Protein AF-F9QDU7-F1 (afdb_monomer)

Solvent-accessible surface area (backbone atoms only — not comparable to full-atom values): 27050 Å² total; per-residue (Å²): 132,88,54,71,76,93,42,74,67,58,51,50,52,50,50,53,47,46,52,43,44,49,61,15,45,36,89,89,30,66,67,31,62,64,58,35,52,52,48,41,47,74,72,68,41,52,68,69,42,50,50,51,52,51,52,46,52,69,44,44,77,84,76,54,82,52,93,91,66,58,63,58,54,53,52,46,52,44,42,51,49,45,73,74,41,47,69,67,36,42,78,72,60,27,43,73,46,65,66,29,65,68,34,60,48,77,45,80,55,96,96,36,84,47,75,46,68,53,76,56,88,44,76,37,44,76,35,61,70,74,31,70,66,44,39,50,43,21,48,43,31,47,68,56,40,85,81,40,34,84,48,65,71,54,68,52,30,62,34,54,74,74,66,56,48,72,81,46,50,77,45,84,48,36,80,84,41,52,93,40,49,44,92,81,49,40,32,35,39,34,40,42,96,91,45,75,46,27,32,39,39,37,56,25,51,28,66,66,41,40,53,31,50,54,53,23,52,63,62,34,54,85,36,50,78,77,65,33,44,28,42,34,44,32,36,33,26,27,88,71,16,55,48,76,48,34,71,59,47,56,69,47,65,61,60,38,52,34,41,36,41,30,32,56,31,70,62,50,77,29,47,54,43,34,34,85,27,40,28,45,25,42,41,52,31,25,64,49,60,20,60,57,28,63,30,70,74,29,40,42,44,47,46,27,49,64,33,45,74,36,57,74,75,33,76,48,50,89,48,58,73,90,78,50,62,93,85,57,73,29,35,20,33,52,32,27,27,26,44,33,49,49,66,87,51,47,71,69,55,48,36,50,17,40,39,38,35,72,64,77,41,38,86,37,62,62,32,5,13,90,82,25,93,94,44,53,49,33,23,44,30,30,50,49,20,72,87,46,80,56,51,47,90,56,64,59,86,89,56,62,32,48,35,40,31,29,32,37,84,50,39,59,49,72,44,46,28,75,44,36,41,55,21,52,36,50,37,28,64,44,97,41,99,92,44,55,12,32,63,43,75,46,32,69,91,74,48,69,51,33,32,41,30,41,40,60,46,58,87,44,54,47,84,62,25,66,58,20,49,45,23,46,48,58,24,31,61,89,47,45,57,31,38,38,27,60,28,73,72,36,53,66,67,49,54,80,56,48,87,81,72,50,52,75,46,69,108

pLDDT: mean 89.18, std 11.24, range [32.31, 98.69]

Nearest PDB structures (foldseek):
  7adk-assembly1_A  TM=7.072E-01  e=6.287E-26  Mycoplasma mycoides subsp. capri
  8epx-assembly1_A  TM=5.120E-01  e=1.539E+00  Kinneretia aquatilis
  7o5w-assembly1_BBB  TM=2.240E-01  e=7.177E-01  Rhizorhabdus wittichii RW1
  3qz6-assembly1_A  TM=2.025E-01  e=5.465E-01  Desulfitobacterium hafniense DCB-2
  4mld-assembly2_C  TM=3.909E-01  e=7.075E+00  Streptococcus pneumoniae R6

Radius of gyration: 29.03 Å; Cα contacts (8 Å, |Δi|>4): 964; chains: 1; bounding box: 79×58×69 Å

InterPro domains:
  IPR030941 Putative immunoglobulin-blocking virulence protein [TIGR04526] (91-490)
  IPR030942 IgG-blocking virulence domain [PF26360] (133-320)
  IPR030942 IgG-blocking virulence domain [TIGR04524] (122-384)
  IPR058860 Mycoplasma immunoglobulin binding protein, M2 domain [PF26364] (336-504)

Organism: NCBI:txid1034808

Foldseek 3Di:
DDQDFDDPVNLVLQLVLLVLCLQQQDQQAGPNLPSQLVSCVVVVADPVLSVLVNCCRVCVPVADDPDPDDVSVVVSVLSVVCNVCVVVQSVLQKHFPPCLSNQKDWDDDPNGIDIDRPDGSDIDHSDNCSDPVLVVQQCCQAPQDPLHDRGSAFDDLVCVVVVHGPQKDKDWPQVVCVVLADDPWTWIWIDHPRDIAIEIEAEQQAPVSVVRVVSSLVSCVVCLVPPHQEYEYEAAPHDRGHVAPLVVLLSHDLEHAEYEYEYPDLRPVSLLSQLRHAYSEYEAKYQPALCVLQDLSNEDALSSCNNYNAYDFRAPNPDPSVRDDPPDGRMGGRAYQEHADACPDDQVSQQVSLCSLPPVPVQHQNAAHNPGDPHGRQEYACQRNQVDQACASHDNVPAAHQEYEYEDAALEREDEQLCLQRRPLLSQQDDDPVGTHAYHYDYVPPHQRAEYEYEDDPVSHDPRNLSSLLSVCRRCVVRYQAYEYQYPVVVVVSVVSNPNPHHYYYD

Sequence (507 aa):
MNAEKITEDSLKGTKEFIDTLFTAIGKDGFNDEKAFRDALKKQGIGEFNTNLWVDYIKNYRAKWQEPGRDFLLHFRLWLENVKREINSYAAKGMAPDLSFLNRISMNYSGGKQVWYVEGGGSWTYPNPLDSPVIKKIVDQNSTKRVMNYDTWYSRDPESIQKGNFPGWEKRDVSSSYSTSLSGSSKVYSYTKNGKTLNILDVDVKDAQSYANFKSDIQKLQGKLSGGINGIVIRNIGGFGAPSDLKDVFKSLPNTVQKLTLFFEGKDTSSLIALKDKHIKEIELYTNQNGLLGLDKDWAINPNALKGVDFVPYDYNNDIDPRKVSPDALKTTSITFQVLKFDNVDNITTINQGLKIAFQDKYDLRVFQGYWGEGSWITHLDFSNVRNIRTLKDMNLYGKVFYDLTLWNENNVFEIKSSDLARSQFSALIVKHPSDYGKFHFITPDNRNVDTLYISGNASSLEQGWGTQLAAAISAGRNIFKKIVVDDPNMVSLVSSFNTYGWNISVK

Structure (mmCIF, N/CA/C/O backbone):
data_AF-F9QDU7-F1
#
_entry.id   AF-F9QDU7-F1
#
loop_
_atom_site.group_PDB
_atom_site.id
_atom_site.type_symbol
_atom_site.label_atom_id
_atom_site.label_alt_id
_atom_site.label_comp_id
_atom_site.label_asym_id
_atom_site.label_entity_id
_atom_site.label_seq_id
_atom_site.pdbx_PDB_ins_code
_atom_site.Cartn_x
_atom_site.Cartn_y
_atom_site.Cartn_z
_atom_site.occupancy
_atom_site.B_iso_or_equiv
_atom_site.auth_seq_id
_atom_site.auth_comp_id
_atom_site.auth_asym_id
_atom_site.auth_atom_id
_atom_site.pdbx_PDB_model_num
ATOM 1 N N . MET A 1 1 ? 25.151 -16.456 -12.467 1.00 35.09 1 MET A N 1
ATOM 2 C CA . MET A 1 1 ? 25.974 -16.941 -11.339 1.00 35.09 1 MET A CA 1
ATOM 3 C C . MET A 1 1 ? 25.450 -18.313 -10.965 1.00 35.09 1 MET A C 1
ATOM 5 O O . MET A 1 1 ? 24.295 -18.398 -10.574 1.00 35.09 1 MET A O 1
ATOM 9 N N . ASN A 1 2 ? 26.241 -19.369 -11.145 1.00 32.31 2 ASN A N 1
ATOM 10 C CA . ASN A 1 2 ? 25.890 -20.693 -10.631 1.00 32.31 2 ASN A CA 1
ATOM 11 C C . ASN A 1 2 ? 26.328 -20.736 -9.168 1.00 32.31 2 ASN A C 1
ATOM 13 O O . ASN A 1 2 ? 27.506 -20.941 -8.897 1.00 32.31 2 ASN A O 1
ATOM 17 N N . ALA A 1 3 ? 25.414 -20.457 -8.240 1.00 49.06 3 ALA A N 1
ATOM 18 C CA . ALA A 1 3 ? 25.655 -20.772 -6.838 1.00 49.06 3 ALA A CA 1
ATOM 19 C C . ALA A 1 3 ? 25.544 -22.295 -6.665 1.00 49.06 3 ALA A C 1
ATOM 21 O O . ALA A 1 3 ? 24.614 -22.919 -7.183 1.00 49.06 3 ALA A O 1
ATOM 22 N N . GLU A 1 4 ? 26.536 -22.894 -6.008 1.00 59.16 4 GLU A N 1
ATOM 23 C CA . GLU A 1 4 ? 26.604 -24.337 -5.788 1.00 59.16 4 GLU A CA 1
ATOM 24 C C . GLU A 1 4 ? 25.460 -24.797 -4.875 1.00 59.16 4 GLU A C 1
ATOM 26 O O . GLU A 1 4 ? 25.131 -24.153 -3.876 1.00 59.16 4 GLU A O 1
ATOM 31 N N . LYS A 1 5 ? 24.831 -25.922 -5.230 1.00 70.56 5 LYS A N 1
ATOM 32 C CA . LYS A 1 5 ? 23.841 -26.583 -4.371 1.00 70.56 5 LYS A CA 1
ATOM 33 C C . LYS A 1 5 ? 24.507 -27.025 -3.067 1.00 70.56 5 LYS A C 1
ATOM 35 O O . LYS A 1 5 ? 25.677 -27.395 -3.071 1.00 70.56 5 LYS A O 1
ATOM 40 N N . ILE A 1 6 ? 23.743 -27.065 -1.975 1.00 81.88 6 ILE A N 1
ATOM 41 C CA . ILE A 1 6 ? 24.213 -27.626 -0.700 1.00 81.88 6 ILE A CA 1
ATOM 42 C C . ILE A 1 6 ? 24.570 -29.104 -0.915 1.00 81.88 6 ILE A C 1
ATOM 44 O O . ILE A 1 6 ? 23.699 -29.923 -1.206 1.00 81.88 6 ILE A O 1
ATOM 48 N N . THR A 1 7 ? 25.853 -29.432 -0.782 1.00 86.31 7 THR A N 1
ATOM 49 C CA . THR A 1 7 ? 26.389 -30.801 -0.819 1.00 86.31 7 THR A CA 1
ATOM 50 C C . THR A 1 7 ? 26.578 -31.352 0.595 1.00 86.31 7 THR A C 1
ATOM 52 O O . THR A 1 7 ? 26.681 -30.580 1.554 1.00 86.31 7 THR A O 1
ATOM 55 N N . GLU A 1 8 ? 26.683 -32.677 0.739 1.00 87.31 8 GLU A N 1
ATOM 56 C CA . GLU A 1 8 ? 27.009 -33.310 2.028 1.00 87.31 8 GLU A CA 1
ATOM 57 C C . GLU A 1 8 ? 28.322 -32.770 2.618 1.00 87.31 8 GLU A C 1
ATOM 59 O O . GLU A 1 8 ? 28.379 -32.463 3.811 1.00 87.31 8 GLU A O 1
ATOM 64 N N . ASP A 1 9 ? 29.334 -32.549 1.775 1.00 88.81 9 ASP A N 1
ATOM 65 C CA . ASP A 1 9 ? 30.624 -31.985 2.183 1.00 88.81 9 ASP A CA 1
ATOM 66 C C . ASP A 1 9 ? 30.503 -30.534 2.666 1.00 88.81 9 ASP A C 1
ATOM 68 O O . ASP A 1 9 ? 31.046 -30.181 3.716 1.00 88.81 9 ASP A O 1
ATOM 72 N N . SER A 1 10 ? 29.736 -29.693 1.960 1.00 87.44 10 SER A N 1
ATOM 73 C CA . SER A 1 10 ? 29.500 -28.301 2.376 1.00 87.44 10 SER A CA 1
ATOM 74 C C . SER A 1 10 ? 28.748 -28.220 3.712 1.00 87.44 10 SER A C 1
ATOM 76 O O . SER A 1 10 ? 29.058 -27.390 4.575 1.00 87.44 10 SER A O 1
ATOM 78 N N . LEU A 1 11 ? 27.798 -29.135 3.930 1.00 89.88 11 LEU A N 1
ATOM 79 C CA . LEU A 1 11 ? 27.031 -29.241 5.164 1.00 89.88 11 LEU A CA 1
ATOM 80 C C . LEU A 1 11 ? 27.915 -29.715 6.322 1.00 89.88 11 LEU A C 1
ATOM 82 O O . LEU A 1 11 ? 27.828 -29.170 7.425 1.00 89.88 11 LEU A O 1
ATOM 86 N N . LYS A 1 12 ? 28.782 -30.703 6.077 1.00 91.94 12 LYS A N 1
ATOM 87 C CA . LYS A 1 12 ? 29.769 -31.181 7.050 1.00 91.94 12 LYS A CA 1
ATOM 88 C C . LYS A 1 12 ? 30.725 -30.061 7.459 1.00 91.94 12 LYS A C 1
ATOM 90 O O . LYS A 1 12 ? 30.861 -29.801 8.651 1.00 91.94 12 LYS A O 1
ATOM 95 N N . GLY A 1 13 ? 31.301 -29.344 6.492 1.00 91.81 13 GLY A N 1
ATOM 96 C CA . GLY A 1 13 ? 32.187 -28.209 6.764 1.00 91.81 13 GLY A CA 1
ATOM 97 C C . GLY A 1 13 ? 31.504 -27.102 7.573 1.00 91.81 13 GLY A C 1
ATOM 98 O O . GLY A 1 13 ? 32.094 -26.565 8.509 1.00 91.81 13 GLY A O 1
ATOM 99 N N . THR A 1 14 ? 30.229 -26.817 7.285 1.00 91.69 14 THR A N 1
ATOM 100 C CA . THR A 1 14 ? 29.441 -25.839 8.054 1.00 91.69 14 THR A CA 1
ATOM 101 C C . THR A 1 14 ? 29.222 -26.297 9.499 1.00 91.69 14 THR A C 1
ATOM 103 O O . THR A 1 14 ? 29.378 -25.500 10.420 1.00 91.69 14 THR A O 1
ATOM 106 N N . LYS A 1 15 ? 28.909 -27.579 9.733 1.00 93.69 15 LYS A N 1
ATOM 107 C CA . LYS A 1 15 ? 28.769 -28.131 11.095 1.00 93.69 15 LYS A CA 1
ATOM 108 C C . LYS A 1 15 ? 30.070 -28.018 11.884 1.00 93.69 15 LYS A C 1
ATOM 110 O O . LYS A 1 15 ? 30.050 -27.502 12.995 1.00 93.69 15 LYS A O 1
ATOM 115 N N . GLU A 1 16 ? 31.189 -28.421 11.284 1.00 95.00 16 GLU A N 1
ATOM 116 C CA . GLU A 1 16 ? 32.518 -28.316 11.899 1.00 95.00 16 GLU A CA 1
ATOM 117 C C . GLU A 1 16 ? 32.862 -26.867 12.266 1.00 95.00 16 GLU A C 1
ATOM 119 O O . GLU A 1 16 ? 33.370 -26.598 13.356 1.00 95.00 16 GLU A O 1
ATOM 124 N N . PHE A 1 17 ? 32.548 -25.917 11.381 1.00 94.94 17 PHE A N 1
ATOM 125 C CA . PHE A 1 17 ? 32.741 -24.494 11.640 1.00 94.94 17 PHE A CA 1
ATOM 126 C C . PHE A 1 17 ? 31.911 -24.016 12.840 1.00 94.94 17 PHE A C 1
ATOM 128 O O . PHE A 1 17 ? 32.459 -23.430 13.774 1.00 94.94 17 PHE A O 1
ATOM 135 N N . ILE A 1 18 ? 30.610 -24.316 12.856 1.00 94.75 18 ILE A N 1
ATOM 136 C CA . ILE A 1 18 ? 29.695 -23.926 13.939 1.00 94.75 18 ILE A CA 1
ATOM 137 C C . ILE A 1 18 ? 30.104 -24.560 15.277 1.00 94.75 18 ILE A C 1
ATOM 139 O O . ILE A 1 18 ? 30.093 -23.878 16.303 1.00 94.75 18 ILE A O 1
ATOM 143 N N . ASP A 1 19 ? 30.518 -25.829 15.280 1.00 94.81 19 ASP A N 1
ATOM 144 C CA . ASP A 1 19 ? 31.019 -26.522 16.472 1.00 94.81 19 ASP A CA 1
ATOM 145 C C . ASP A 1 19 ? 32.316 -25.903 17.003 1.00 94.81 19 ASP A C 1
ATOM 147 O O . ASP A 1 19 ? 32.485 -25.753 18.220 1.00 94.81 19 ASP A O 1
ATOM 151 N N . THR A 1 20 ? 33.203 -25.487 16.095 1.00 96.25 20 THR A N 1
ATOM 152 C CA . THR A 1 20 ? 34.442 -24.793 16.456 1.00 96.25 20 THR A CA 1
ATOM 153 C C . THR A 1 20 ? 34.129 -23.446 17.102 1.00 96.25 20 THR A C 1
ATOM 155 O O . THR A 1 20 ? 34.626 -23.172 18.193 1.00 96.25 20 THR A O 1
ATOM 158 N N . LEU A 1 21 ? 33.247 -22.634 16.500 1.00 94.62 21 LEU A N 1
ATOM 159 C CA . LEU A 1 21 ? 32.828 -21.353 17.082 1.00 94.62 21 LEU A CA 1
ATOM 160 C C . LEU A 1 21 ? 32.167 -21.532 18.454 1.00 94.62 21 LEU A C 1
ATOM 162 O O . LEU A 1 21 ? 32.488 -20.804 19.393 1.00 94.62 21 LEU A O 1
ATOM 166 N N . PHE A 1 22 ? 31.270 -22.512 18.585 1.00 93.56 22 PHE A N 1
ATOM 167 C CA . PHE A 1 22 ? 30.553 -22.777 19.832 1.00 93.56 22 PHE A CA 1
ATOM 168 C C . PHE A 1 22 ? 31.492 -23.189 20.971 1.00 93.56 22 PHE A C 1
ATOM 170 O O . PHE A 1 22 ? 31.309 -22.767 22.112 1.00 93.56 22 PHE A O 1
ATOM 177 N N . THR A 1 23 ? 32.506 -24.000 20.664 1.00 93.88 23 THR A N 1
ATOM 178 C CA . THR A 1 23 ? 33.514 -24.429 21.642 1.00 93.88 23 THR A CA 1
ATOM 179 C C . THR A 1 23 ? 34.453 -23.284 22.013 1.00 93.88 23 THR A C 1
ATOM 181 O O . THR A 1 23 ? 34.750 -23.089 23.193 1.00 93.88 23 THR A O 1
ATOM 184 N N . ALA A 1 24 ? 34.887 -22.510 21.016 1.00 94.44 24 ALA A N 1
ATOM 185 C CA . ALA A 1 24 ? 35.849 -21.428 21.169 1.00 94.44 24 ALA A CA 1
ATOM 186 C C . ALA A 1 24 ? 35.300 -20.230 21.962 1.00 94.44 24 ALA A C 1
ATOM 188 O O . ALA A 1 24 ? 36.063 -19.546 22.646 1.00 94.44 24 ALA A O 1
ATOM 189 N N . ILE A 1 25 ? 33.989 -19.982 21.912 1.00 90.12 25 ILE A N 1
ATOM 190 C CA . ILE A 1 25 ? 33.326 -18.894 22.642 1.00 90.12 25 ILE A CA 1
ATOM 191 C C . ILE A 1 25 ? 32.724 -19.446 23.930 1.00 90.12 25 ILE A C 1
ATOM 193 O O . ILE A 1 25 ? 31.790 -20.234 23.888 1.00 90.12 25 ILE A O 1
ATOM 197 N N . GLY A 1 26 ? 33.220 -19.007 25.083 1.00 83.25 26 GLY A N 1
ATOM 198 C CA . GLY A 1 26 ? 32.692 -19.291 26.418 1.00 83.25 26 GLY A CA 1
ATOM 199 C C . GLY A 1 26 ? 31.478 -18.437 26.801 1.00 83.25 26 GLY A C 1
ATOM 200 O O . GLY A 1 26 ? 31.058 -17.546 26.068 1.00 83.25 26 GLY A O 1
ATOM 201 N N . LYS A 1 27 ? 30.911 -18.695 27.987 1.00 76.69 27 LYS A N 1
ATOM 202 C CA . LYS A 1 27 ? 29.809 -17.889 28.554 1.00 76.69 27 LYS A CA 1
ATOM 203 C C . LYS A 1 27 ? 30.232 -16.440 28.827 1.00 76.69 27 LYS A C 1
ATOM 205 O O . LYS A 1 27 ? 29.414 -15.529 28.742 1.00 76.69 27 LYS A O 1
ATOM 210 N N . ASP A 1 28 ? 31.510 -16.243 29.146 1.00 75.88 28 ASP A N 1
ATOM 211 C CA . ASP A 1 28 ? 32.041 -14.983 29.668 1.00 75.88 28 ASP A CA 1
ATOM 212 C C . ASP A 1 28 ? 33.174 -14.398 28.795 1.00 75.88 28 ASP A C 1
ATOM 214 O O . ASP A 1 28 ? 33.859 -13.473 29.220 1.00 75.88 28 ASP A O 1
ATOM 218 N N . GLY A 1 29 ? 33.384 -14.917 27.578 1.00 81.62 29 GLY A N 1
ATOM 219 C CA . GLY A 1 29 ? 34.464 -14.496 26.677 1.00 81.62 29 GLY A CA 1
ATOM 220 C C . GLY A 1 29 ? 34.935 -15.636 25.779 1.00 81.62 29 GLY A C 1
ATOM 221 O O . GLY A 1 29 ? 34.136 -16.478 25.385 1.00 81.62 29 GLY A O 1
ATOM 222 N N . PHE A 1 30 ? 36.226 -15.693 25.456 1.00 88.00 30 PHE A N 1
ATOM 223 C CA . PHE A 1 30 ? 36.807 -16.829 24.732 1.00 88.00 30 PHE A CA 1
ATOM 224 C C . PHE A 1 30 ? 37.185 -17.969 25.681 1.00 88.00 30 PHE A C 1
ATOM 226 O O . PHE A 1 30 ? 37.822 -17.737 26.703 1.00 88.00 30 PHE A O 1
ATOM 233 N N . ASN A 1 31 ? 36.855 -19.199 25.290 1.00 90.69 31 ASN A N 1
ATOM 234 C CA . ASN A 1 31 ? 37.520 -20.404 25.785 1.00 90.69 31 ASN A CA 1
ATOM 235 C C . ASN A 1 31 ? 38.819 -20.660 25.001 1.00 90.69 31 ASN A C 1
ATOM 237 O O . ASN A 1 31 ? 39.811 -21.087 25.580 1.00 90.69 31 ASN A O 1
ATOM 241 N N . ASP A 1 32 ? 38.805 -20.388 23.689 1.00 95.38 32 ASP A N 1
ATOM 242 C CA . ASP A 1 32 ? 39.954 -20.539 22.791 1.00 95.38 32 ASP A CA 1
ATOM 243 C C . ASP A 1 32 ? 39.898 -19.494 21.66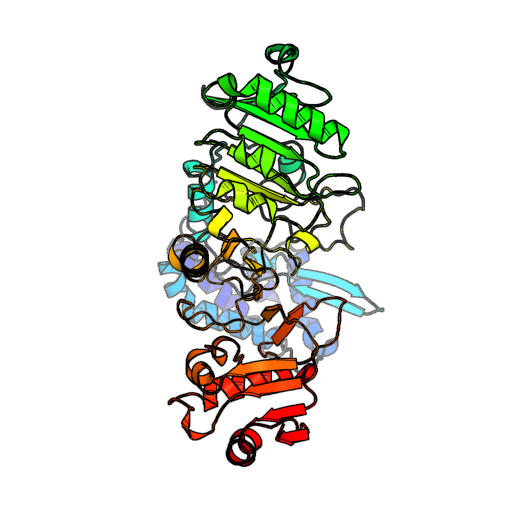1 1.00 95.38 32 ASP A C 1
ATOM 245 O O . ASP A 1 32 ? 39.247 -19.670 20.630 1.00 95.38 32 ASP A O 1
ATOM 249 N N . GLU A 1 33 ? 40.585 -18.366 21.855 1.00 95.50 33 GLU A N 1
ATOM 250 C CA . GLU A 1 33 ? 40.654 -17.298 20.849 1.00 95.50 33 GLU A CA 1
ATOM 251 C C . GLU A 1 33 ? 41.356 -17.755 19.562 1.00 95.50 33 GLU A C 1
ATOM 253 O O . GLU A 1 33 ? 40.996 -17.308 18.470 1.00 95.50 33 GLU A O 1
ATOM 258 N N . LYS A 1 34 ? 42.355 -18.641 19.666 1.00 96.38 34 LYS A N 1
ATOM 259 C CA . LYS A 1 34 ? 43.114 -19.102 18.502 1.00 96.38 34 LYS A CA 1
ATOM 260 C C . LYS A 1 34 ? 42.216 -19.945 17.600 1.00 96.38 34 LYS A C 1
ATOM 262 O O . LYS A 1 34 ? 42.146 -19.665 16.406 1.00 96.38 34 LYS A O 1
ATOM 267 N N . ALA A 1 35 ? 41.480 -20.899 18.169 1.00 96.25 35 ALA A N 1
ATOM 268 C CA . ALA A 1 35 ? 40.516 -21.707 17.425 1.00 96.25 35 ALA A CA 1
ATOM 269 C C . ALA A 1 35 ? 39.435 -20.843 16.759 1.00 96.25 35 ALA A C 1
ATOM 271 O O . ALA A 1 35 ? 39.093 -21.077 15.600 1.00 96.25 35 ALA A O 1
ATOM 272 N N . PHE A 1 36 ? 38.943 -19.804 17.445 1.00 95.62 36 PHE A N 1
ATOM 273 C CA . PHE A 1 36 ? 37.998 -18.853 16.856 1.00 95.62 36 PHE A CA 1
ATOM 274 C C . PHE A 1 36 ? 38.586 -18.130 15.635 1.00 95.62 36 PHE A C 1
ATOM 276 O O . PHE A 1 36 ? 37.971 -18.106 14.568 1.00 95.62 36 PHE A O 1
ATOM 283 N N . ARG A 1 37 ? 39.795 -17.568 15.767 1.00 96.81 37 ARG A N 1
ATOM 284 C CA . ARG A 1 37 ? 40.487 -16.869 14.671 1.00 96.81 37 ARG A CA 1
ATOM 285 C C . ARG A 1 37 ? 40.746 -17.791 13.484 1.00 96.81 37 ARG A C 1
ATOM 287 O O . ARG A 1 37 ? 40.496 -17.396 12.346 1.00 96.81 37 ARG A O 1
ATOM 294 N N . ASP A 1 38 ? 41.230 -19.001 13.746 1.00 96.19 38 ASP A N 1
ATOM 295 C CA . ASP A 1 38 ? 41.532 -19.997 12.717 1.00 96.19 38 ASP A CA 1
ATOM 296 C C . ASP A 1 38 ? 40.250 -20.413 11.973 1.00 96.19 38 ASP A C 1
ATOM 298 O O . ASP A 1 38 ? 40.247 -20.486 10.742 1.00 96.19 38 ASP A O 1
ATOM 302 N N . ALA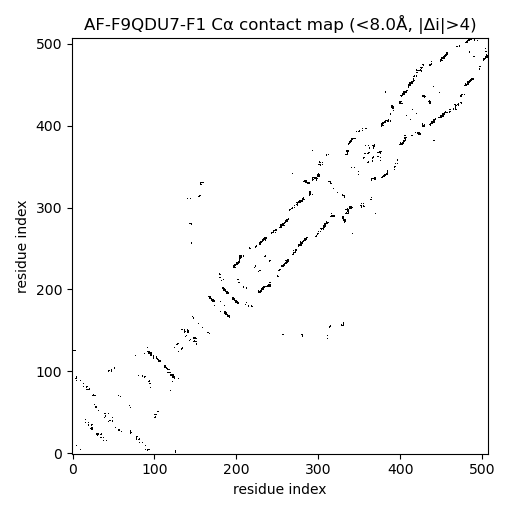 A 1 39 ? 39.133 -20.588 12.691 1.00 95.31 39 ALA A N 1
ATOM 303 C CA . ALA A 1 39 ? 37.831 -20.883 12.097 1.00 95.31 39 ALA A CA 1
ATOM 304 C C . ALA A 1 39 ? 37.342 -19.753 11.180 1.00 95.31 39 ALA A C 1
ATOM 306 O O . ALA A 1 39 ? 36.956 -20.016 10.041 1.00 95.31 39 ALA A O 1
ATOM 307 N N . LEU A 1 40 ? 37.389 -18.495 11.639 1.00 94.62 40 LEU A N 1
ATOM 308 C CA . LEU A 1 40 ? 36.980 -17.343 10.827 1.00 94.62 40 LEU A CA 1
ATOM 309 C C . LEU A 1 40 ? 37.834 -17.207 9.558 1.00 94.62 40 LEU A C 1
ATOM 311 O O . LEU A 1 40 ? 37.291 -17.025 8.468 1.00 94.62 40 LEU A O 1
ATOM 315 N N . LYS A 1 41 ? 39.157 -17.366 9.674 1.00 93.06 41 LYS A N 1
ATOM 316 C CA . LYS A 1 41 ? 40.069 -17.337 8.520 1.00 93.06 41 LYS A CA 1
ATOM 317 C C . LYS A 1 41 ? 39.770 -18.461 7.528 1.00 93.06 41 LYS A C 1
ATOM 319 O O . LYS A 1 41 ? 39.712 -18.200 6.329 1.00 93.06 41 LYS A O 1
ATOM 324 N N . LYS A 1 42 ? 39.523 -19.688 8.008 1.00 92.62 42 LYS A N 1
ATOM 325 C CA . LYS A 1 42 ? 39.124 -20.829 7.162 1.00 92.62 42 LYS A CA 1
ATOM 326 C C . LYS A 1 42 ? 37.820 -20.548 6.404 1.00 92.62 42 LYS A C 1
ATOM 328 O O . LYS A 1 42 ? 37.681 -20.984 5.267 1.00 92.62 42 LYS A O 1
ATOM 333 N N . GLN A 1 43 ? 36.908 -19.781 7.003 1.00 89.88 43 GLN A N 1
ATOM 334 C CA . GLN A 1 43 ? 35.647 -19.353 6.389 1.00 89.88 43 GLN A CA 1
ATOM 335 C C . GLN A 1 43 ? 35.798 -18.146 5.437 1.00 89.88 43 GLN A C 1
ATOM 337 O O . GLN A 1 43 ? 34.808 -17.653 4.898 1.00 89.88 43 GLN A O 1
ATOM 342 N N . GLY A 1 44 ? 37.022 -17.656 5.210 1.00 91.62 44 GLY A N 1
ATOM 343 C CA . GLY A 1 44 ? 37.295 -16.532 4.310 1.00 91.62 44 GLY A CA 1
ATOM 344 C C . GLY A 1 44 ? 36.963 -15.160 4.902 1.00 91.62 44 GLY A C 1
ATOM 345 O O . GLY A 1 44 ? 36.824 -14.189 4.160 1.00 91.62 44 GLY A O 1
ATOM 346 N N . ILE A 1 45 ? 36.822 -15.054 6.226 1.00 92.00 45 ILE A N 1
ATOM 347 C CA . ILE A 1 45 ? 36.622 -13.768 6.900 1.00 92.00 45 ILE A CA 1
ATOM 348 C C . ILE A 1 45 ? 37.950 -13.008 6.928 1.00 92.00 45 ILE A C 1
ATOM 350 O O . ILE A 1 45 ? 38.978 -13.533 7.360 1.00 92.00 45 ILE A O 1
ATOM 354 N N . GLY A 1 46 ? 37.926 -11.754 6.471 1.00 90.81 46 GLY A N 1
ATOM 355 C CA . GLY A 1 46 ? 39.115 -10.904 6.414 1.00 90.81 46 GLY A CA 1
ATOM 356 C C . GLY A 1 46 ? 39.740 -10.663 7.793 1.00 90.81 46 GLY A C 1
ATOM 357 O O . GLY A 1 46 ? 39.059 -10.681 8.821 1.00 90.81 46 GLY A O 1
ATOM 358 N N . GLU A 1 47 ? 41.047 -10.397 7.825 1.00 93.25 47 GLU A N 1
ATOM 359 C CA . GLU A 1 47 ? 41.791 -10.181 9.075 1.00 93.25 47 GLU A CA 1
ATOM 360 C C . GLU A 1 47 ? 41.244 -9.003 9.891 1.00 93.25 47 GLU A C 1
ATOM 362 O O . GLU A 1 47 ? 41.095 -9.114 11.107 1.00 93.25 47 GLU A O 1
ATOM 367 N N . PHE A 1 48 ? 40.860 -7.913 9.219 1.00 92.19 48 PHE A N 1
ATOM 368 C CA . PHE A 1 48 ? 40.215 -6.765 9.853 1.00 92.19 48 PHE A CA 1
ATOM 369 C C . PHE A 1 48 ? 38.950 -7.177 10.622 1.00 92.19 48 PHE A C 1
ATOM 371 O O . PHE A 1 48 ? 38.877 -6.976 11.832 1.00 92.19 48 PHE A O 1
ATOM 378 N N . ASN A 1 49 ? 38.002 -7.843 9.954 1.00 91.31 49 ASN A N 1
ATOM 379 C CA . ASN A 1 49 ? 36.758 -8.314 10.573 1.00 91.31 49 ASN A CA 1
ATOM 380 C C . ASN A 1 49 ? 37.018 -9.353 11.672 1.00 91.31 49 ASN A C 1
ATOM 382 O O . ASN A 1 49 ? 36.363 -9.338 12.710 1.00 91.31 49 ASN A O 1
ATOM 386 N N . THR A 1 50 ? 38.007 -10.228 11.484 1.00 93.75 50 THR A N 1
ATOM 387 C CA . THR A 1 50 ? 38.422 -11.202 12.504 1.00 93.75 50 THR A CA 1
ATOM 388 C C . THR A 1 50 ? 38.899 -10.501 13.780 1.00 93.75 50 THR A C 1
ATOM 390 O O . THR A 1 50 ? 38.496 -10.882 14.878 1.00 93.75 50 THR A O 1
ATOM 393 N N . ASN A 1 51 ? 39.724 -9.457 13.652 1.00 92.88 51 ASN A N 1
ATOM 394 C CA . ASN A 1 51 ? 40.194 -8.664 14.791 1.00 92.88 51 ASN A CA 1
ATOM 395 C C . ASN A 1 51 ? 39.044 -7.911 15.466 1.00 92.88 51 ASN A C 1
ATOM 397 O O . ASN A 1 51 ? 38.939 -7.948 16.689 1.00 92.88 51 ASN A O 1
ATOM 401 N N . LEU A 1 52 ? 38.140 -7.326 14.676 1.00 90.50 52 LEU A N 1
ATOM 402 C CA . LEU A 1 52 ? 36.926 -6.682 15.173 1.00 90.50 52 LEU A CA 1
ATOM 403 C C . LEU A 1 52 ? 36.070 -7.633 16.025 1.00 90.50 52 LEU A C 1
ATOM 405 O O . LEU A 1 52 ? 35.663 -7.274 17.127 1.00 90.50 52 LEU A O 1
ATOM 409 N N . TRP A 1 53 ? 35.842 -8.867 15.568 1.00 90.62 53 TRP A N 1
ATOM 410 C CA . TRP A 1 53 ? 35.107 -9.870 16.345 1.00 90.62 53 TRP A CA 1
ATOM 411 C C . TRP A 1 53 ? 35.801 -10.246 17.648 1.00 90.62 53 TRP A C 1
ATOM 413 O O . TRP A 1 53 ? 35.146 -10.388 18.681 1.00 90.62 53 TRP A O 1
ATOM 423 N N . VAL A 1 54 ? 37.124 -10.405 17.614 1.00 91.94 54 VAL A N 1
ATOM 424 C CA . VAL A 1 54 ? 37.898 -10.720 18.815 1.00 91.94 54 VAL A CA 1
ATOM 425 C C . VAL A 1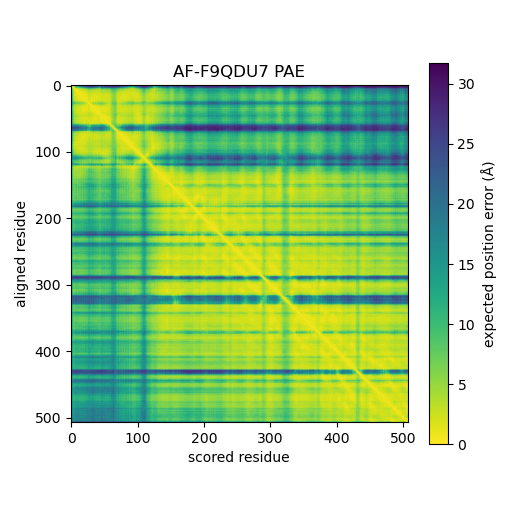 54 ? 37.823 -9.591 19.831 1.00 91.94 54 VAL A C 1
ATOM 427 O O . VAL A 1 54 ? 37.554 -9.843 21.008 1.00 91.94 54 VAL A O 1
ATOM 430 N N . ASP A 1 55 ? 38.019 -8.354 19.386 1.00 88.19 55 ASP A N 1
ATOM 431 C CA . ASP A 1 55 ? 37.933 -7.184 20.249 1.00 88.19 55 ASP A CA 1
ATOM 432 C C . ASP A 1 55 ? 36.525 -7.033 20.821 1.00 88.19 55 ASP A C 1
ATOM 434 O O . ASP A 1 55 ? 36.378 -6.796 22.023 1.00 88.19 55 ASP A O 1
ATOM 438 N N . TYR A 1 56 ? 35.493 -7.245 20.004 1.00 85.94 56 TYR A N 1
ATOM 439 C CA . TYR A 1 56 ? 34.104 -7.217 20.445 1.00 85.94 56 TYR A CA 1
ATOM 440 C C . TYR A 1 56 ? 33.832 -8.250 21.546 1.00 85.94 56 TYR A C 1
ATOM 442 O O . TYR A 1 56 ? 33.353 -7.880 22.618 1.00 85.94 56 TYR A O 1
ATOM 450 N N . ILE A 1 57 ? 34.208 -9.518 21.339 1.00 87.25 57 ILE A N 1
ATOM 451 C CA . ILE A 1 57 ? 33.988 -10.605 22.308 1.00 87.25 57 ILE A CA 1
ATOM 452 C C . ILE A 1 57 ? 34.762 -10.358 23.612 1.00 87.25 57 ILE A C 1
ATOM 454 O O . ILE A 1 57 ? 34.200 -10.533 24.694 1.00 87.25 57 ILE A O 1
ATOM 458 N N . LYS A 1 58 ? 36.018 -9.893 23.538 1.00 85.88 58 LYS A N 1
ATOM 459 C CA . LYS A 1 58 ? 36.833 -9.568 24.725 1.00 85.88 58 LYS A CA 1
ATOM 460 C C . LYS A 1 58 ? 36.268 -8.409 25.539 1.00 85.88 58 LYS A C 1
ATOM 462 O O . LYS A 1 58 ? 36.320 -8.428 26.766 1.00 85.88 58 LYS A O 1
ATOM 467 N N . ASN A 1 59 ? 35.763 -7.377 24.867 1.00 75.94 59 ASN A N 1
ATOM 468 C CA . ASN A 1 59 ? 35.358 -6.129 25.513 1.00 75.94 59 ASN A CA 1
ATOM 469 C C . ASN A 1 59 ? 33.861 -6.063 25.850 1.00 75.94 59 ASN A C 1
ATOM 471 O O . ASN A 1 59 ? 33.435 -5.090 26.476 1.00 75.94 59 ASN A O 1
ATOM 475 N N . TYR A 1 60 ? 33.068 -7.068 25.463 1.00 71.38 60 TYR A N 1
ATOM 476 C CA . TYR A 1 60 ? 31.609 -7.025 25.559 1.00 71.38 60 TYR A CA 1
ATOM 477 C C . TYR A 1 60 ? 31.107 -6.712 26.980 1.00 71.38 60 TYR A C 1
ATOM 479 O O . TYR A 1 60 ? 30.349 -5.763 27.181 1.00 71.38 60 TYR A O 1
ATOM 487 N N . ARG A 1 61 ? 31.592 -7.445 27.993 1.00 63.84 61 ARG A N 1
ATOM 488 C CA . ARG A 1 61 ? 31.137 -7.284 29.388 1.00 63.84 61 ARG A CA 1
ATOM 489 C C . ARG A 1 61 ? 31.771 -6.115 30.137 1.00 63.84 61 ARG A C 1
ATOM 491 O O . ARG A 1 61 ? 31.125 -5.541 31.005 1.00 63.84 61 ARG A O 1
ATOM 498 N N . ALA A 1 62 ? 33.013 -5.757 29.815 1.00 57.19 62 ALA A N 1
ATOM 499 C CA . ALA A 1 62 ? 33.759 -4.737 30.555 1.00 57.19 62 ALA A CA 1
ATOM 500 C C . ALA A 1 62 ? 33.309 -3.297 30.245 1.00 57.19 62 ALA A C 1
ATOM 502 O O . ALA A 1 62 ? 33.605 -2.390 31.017 1.00 57.19 62 ALA A O 1
ATOM 503 N N . LYS A 1 63 ? 32.618 -3.068 29.118 1.00 54.69 63 LYS A N 1
ATOM 504 C CA . LYS A 1 63 ? 32.296 -1.712 28.644 1.00 54.69 63 LYS A CA 1
ATOM 505 C C . LYS A 1 63 ? 30.802 -1.438 28.400 1.00 54.69 63 LYS A C 1
ATOM 507 O O . LYS A 1 63 ? 30.441 -0.266 28.341 1.00 54.69 63 LYS A O 1
ATOM 512 N N . TRP A 1 64 ? 29.936 -2.457 28.281 1.00 57.59 64 TRP A N 1
ATOM 513 C CA . TRP A 1 64 ? 28.605 -2.288 27.656 1.00 57.59 64 TRP A CA 1
ATOM 514 C C . TRP A 1 64 ? 27.445 -3.032 28.339 1.00 57.59 64 TRP A C 1
ATOM 516 O O . TRP A 1 64 ? 26.594 -3.602 27.659 1.00 57.59 64 TRP A O 1
ATOM 526 N N . GLN A 1 65 ? 27.364 -3.004 29.675 1.00 52.66 65 GLN A N 1
ATOM 527 C CA . GLN A 1 65 ? 26.134 -3.403 30.373 1.00 52.66 65 GLN A CA 1
ATOM 528 C C . GLN A 1 65 ? 24.993 -2.423 30.051 1.00 52.66 65 GLN A C 1
ATOM 530 O O . GLN A 1 65 ? 24.817 -1.416 30.732 1.00 52.66 65 GLN A O 1
ATOM 535 N N . GLU A 1 66 ? 24.174 -2.740 29.051 1.00 51.69 66 GLU A N 1
ATOM 536 C CA . GLU A 1 66 ? 22.744 -2.472 29.188 1.00 51.69 66 GLU A CA 1
ATOM 537 C C . GLU A 1 66 ? 22.115 -3.696 29.871 1.00 51.69 66 GLU A C 1
ATOM 539 O O . GLU A 1 66 ? 22.280 -4.816 29.375 1.00 51.69 66 GLU A O 1
ATOM 544 N N . PRO A 1 67 ? 21.418 -3.537 31.010 1.00 45.00 67 PRO A N 1
ATOM 545 C CA . PRO A 1 67 ? 20.664 -4.627 31.616 1.00 45.00 67 PRO A CA 1
ATOM 546 C C . PRO A 1 67 ? 19.734 -5.272 30.576 1.00 45.00 67 PRO A C 1
ATOM 548 O O . PRO A 1 67 ? 18.887 -4.596 29.998 1.00 45.00 67 PRO A O 1
ATOM 551 N N . GLY A 1 68 ? 19.899 -6.575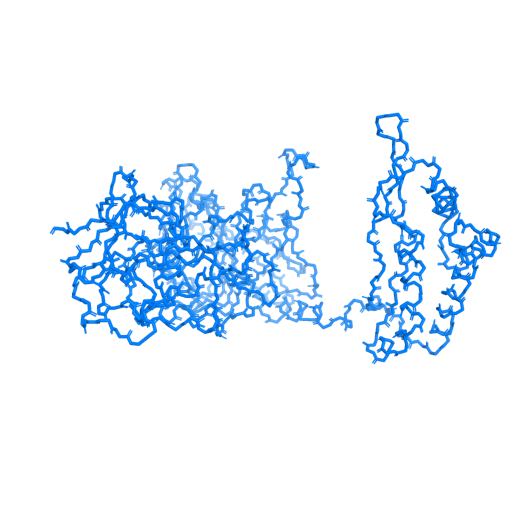 30.323 1.00 51.41 68 GLY A N 1
ATOM 552 C CA . GLY A 1 68 ? 19.019 -7.348 29.434 1.00 51.41 68 GLY A CA 1
ATOM 553 C C . GLY A 1 68 ? 19.529 -7.631 28.014 1.00 51.41 68 GLY A C 1
ATOM 554 O O . GLY A 1 68 ? 18.801 -8.263 27.254 1.00 51.41 68 GLY A O 1
ATOM 555 N N . ARG A 1 69 ? 20.757 -7.240 27.642 1.00 61.97 69 ARG A N 1
ATOM 556 C CA . ARG A 1 69 ? 21.387 -7.671 26.377 1.00 61.97 69 ARG A CA 1
ATOM 557 C C . ARG A 1 69 ? 22.676 -8.440 26.673 1.00 61.97 69 ARG A C 1
ATOM 559 O O . ARG A 1 69 ? 23.675 -7.826 27.022 1.00 61.97 69 ARG A O 1
ATOM 566 N N . ASP A 1 70 ? 22.652 -9.769 26.549 1.00 76.31 70 ASP A N 1
ATOM 567 C CA . ASP A 1 70 ? 23.857 -10.616 26.600 1.00 76.31 70 ASP A CA 1
ATOM 568 C C . ASP A 1 70 ? 24.108 -11.221 25.212 1.00 76.31 70 ASP A C 1
ATOM 570 O O . ASP A 1 70 ? 23.589 -12.277 24.858 1.00 76.31 70 ASP A O 1
ATOM 574 N N . PHE A 1 71 ? 24.871 -10.509 24.383 1.00 77.62 71 PHE A N 1
ATOM 575 C CA . PHE A 1 71 ? 25.202 -10.930 23.025 1.00 77.62 71 PHE A CA 1
ATOM 576 C C . PHE A 1 71 ? 25.902 -12.284 23.009 1.00 77.62 71 PHE A C 1
ATOM 578 O O . PHE A 1 71 ? 25.577 -13.095 22.153 1.00 77.62 71 PHE A O 1
ATOM 585 N N . LEU A 1 72 ? 26.845 -12.548 23.922 1.00 82.06 72 LEU A N 1
ATOM 586 C CA . LEU A 1 72 ? 27.567 -13.824 23.925 1.00 82.06 72 LEU A CA 1
ATOM 587 C C . LEU A 1 72 ? 26.602 -14.980 24.188 1.00 82.06 72 LEU A C 1
ATOM 589 O O . LEU A 1 72 ? 26.683 -16.008 23.515 1.00 82.06 72 LEU A O 1
ATOM 593 N N . LEU A 1 73 ? 25.635 -14.781 25.086 1.00 82.88 73 LEU A N 1
ATOM 594 C CA . LEU A 1 73 ? 24.534 -15.719 25.273 1.00 82.88 73 LEU A CA 1
ATOM 595 C C . LEU A 1 73 ? 23.692 -15.866 23.996 1.00 82.88 73 LEU A C 1
ATOM 597 O O . LEU A 1 73 ? 23.492 -16.987 23.538 1.00 82.88 73 LEU A O 1
ATOM 601 N N . HIS A 1 74 ? 23.229 -14.770 23.389 1.00 82.50 74 HIS A N 1
ATOM 602 C CA . HIS A 1 74 ? 22.416 -14.827 22.166 1.00 82.50 74 HIS A CA 1
ATOM 603 C C . HIS A 1 74 ? 23.153 -15.472 20.986 1.00 82.50 74 HIS A C 1
ATOM 605 O O . HIS A 1 74 ? 22.556 -16.239 20.233 1.00 82.50 74 HIS A O 1
ATOM 611 N N . PHE A 1 75 ? 24.449 -15.208 20.843 1.00 86.12 75 PHE A N 1
ATOM 612 C CA . PHE A 1 75 ? 25.273 -15.764 19.783 1.00 86.12 75 PHE A CA 1
ATOM 613 C C . PHE A 1 75 ? 25.503 -17.261 19.991 1.00 86.12 75 PHE A C 1
ATOM 615 O O . PHE A 1 75 ? 25.347 -18.039 19.053 1.00 86.12 75 PHE A O 1
ATOM 622 N N . ARG A 1 76 ? 25.766 -17.693 21.231 1.00 88.38 76 ARG A N 1
ATOM 623 C CA . ARG A 1 76 ? 25.832 -19.121 21.570 1.00 88.38 76 ARG A CA 1
ATOM 624 C C . ARG A 1 76 ? 24.498 -19.833 21.352 1.00 88.38 76 ARG A C 1
ATOM 626 O O . ARG A 1 76 ? 24.495 -20.897 20.744 1.00 88.38 76 ARG A O 1
ATOM 633 N N . LEU A 1 77 ? 23.381 -19.237 21.776 1.00 88.06 77 LEU A N 1
ATOM 634 C CA . LEU A 1 77 ? 22.039 -19.779 21.528 1.00 88.06 77 LEU A CA 1
ATOM 635 C C . LEU A 1 77 ? 21.750 -19.900 20.029 1.00 88.06 77 LEU A C 1
ATOM 637 O O . LEU A 1 77 ? 21.156 -20.881 19.587 1.00 88.06 77 LEU A O 1
ATOM 641 N N . TRP A 1 78 ? 22.197 -18.933 19.228 1.00 89.25 78 TRP A N 1
ATOM 642 C CA . TRP A 1 78 ? 22.095 -19.034 17.779 1.00 89.25 78 TRP A CA 1
ATOM 643 C C . TRP A 1 78 ? 22.924 -20.201 17.222 1.00 89.25 78 TRP A C 1
ATOM 645 O O . TRP A 1 78 ? 22.386 -21.001 16.460 1.00 89.25 78 TRP A O 1
ATOM 655 N N . LEU A 1 79 ? 24.190 -20.353 17.631 1.00 92.12 79 LEU A N 1
ATOM 656 C CA . LEU A 1 79 ? 25.036 -21.481 17.214 1.00 92.12 79 LEU A CA 1
ATOM 657 C C . LEU A 1 79 ? 24.399 -22.833 17.589 1.00 92.12 79 LEU A C 1
ATOM 659 O O . LEU A 1 79 ? 24.373 -23.750 16.771 1.00 92.12 79 LEU A O 1
ATOM 663 N N . GLU A 1 80 ? 23.825 -22.952 18.790 1.00 91.62 80 GLU A N 1
ATOM 664 C CA . GLU A 1 80 ? 23.075 -24.143 19.217 1.00 91.62 80 GLU A CA 1
ATOM 665 C C . GLU A 1 80 ? 21.845 -24.404 18.342 1.00 91.62 80 GLU A C 1
ATOM 667 O O . GLU A 1 80 ? 21.608 -25.543 17.931 1.00 91.62 80 GLU A O 1
ATOM 672 N N . ASN A 1 81 ? 21.080 -23.359 18.016 1.00 91.88 81 ASN A N 1
ATOM 673 C CA . ASN A 1 81 ? 19.934 -23.471 17.117 1.00 91.88 81 ASN A CA 1
ATOM 674 C C . ASN A 1 81 ? 20.368 -23.943 15.723 1.00 91.88 81 ASN A C 1
ATOM 676 O O . ASN A 1 81 ? 19.739 -24.844 15.170 1.00 91.88 81 ASN A O 1
ATOM 680 N N . VAL A 1 82 ? 21.473 -23.414 15.183 1.00 93.00 82 VAL A N 1
ATOM 681 C CA . VAL A 1 82 ? 22.034 -23.879 13.906 1.00 93.00 82 VAL A CA 1
ATOM 682 C C . VAL A 1 82 ? 22.393 -25.357 13.995 1.00 93.00 82 VAL A C 1
ATOM 684 O O . VAL A 1 82 ? 21.922 -26.131 13.168 1.00 93.00 82 VAL A O 1
ATOM 687 N N . LYS A 1 83 ? 23.138 -25.791 15.020 1.00 91.69 83 LYS A N 1
ATOM 688 C CA . LYS A 1 83 ? 23.489 -27.212 15.212 1.00 91.69 83 LYS A CA 1
ATOM 689 C C . LYS A 1 83 ? 22.263 -28.121 15.207 1.00 91.69 83 LYS A C 1
ATOM 691 O O . LYS A 1 83 ? 22.287 -29.180 14.581 1.00 91.69 83 LYS A O 1
ATOM 696 N N . ARG A 1 84 ? 21.193 -27.701 15.887 1.00 93.00 84 ARG A N 1
ATOM 697 C CA . ARG A 1 84 ? 19.943 -28.461 15.995 1.00 93.00 84 ARG A CA 1
ATOM 698 C C . ARG A 1 84 ? 19.185 -28.535 14.668 1.00 93.00 84 ARG A C 1
ATOM 700 O O . ARG A 1 84 ? 18.606 -29.570 14.354 1.00 93.00 84 ARG A O 1
ATOM 707 N N . GLU A 1 85 ? 19.166 -27.451 13.899 1.00 94.81 85 GLU A N 1
ATOM 708 C CA . GLU A 1 85 ? 18.219 -27.286 12.790 1.00 94.81 85 GLU A CA 1
ATOM 709 C C . GLU A 1 85 ? 18.855 -27.408 11.397 1.00 94.81 85 GLU A C 1
ATOM 711 O O . GLU A 1 85 ? 18.126 -27.541 10.412 1.00 94.81 85 GLU A O 1
ATOM 716 N N . ILE A 1 86 ? 20.188 -27.447 11.288 1.00 93.50 86 ILE A N 1
ATOM 717 C CA . ILE A 1 86 ? 20.905 -27.385 10.002 1.00 93.50 86 ILE A CA 1
ATOM 718 C C . ILE A 1 86 ? 20.483 -28.457 8.998 1.00 93.50 86 ILE A C 1
ATOM 720 O O . ILE A 1 86 ? 20.348 -28.154 7.818 1.00 93.50 86 ILE A O 1
ATOM 724 N N . ASN A 1 87 ? 20.188 -29.681 9.441 1.00 92.81 87 ASN A N 1
ATOM 725 C CA . ASN A 1 87 ? 19.707 -30.732 8.538 1.00 92.81 87 ASN A CA 1
ATOM 726 C C . ASN A 1 87 ? 18.293 -30.435 8.006 1.00 92.81 87 ASN A C 1
ATOM 728 O O . ASN A 1 87 ? 18.015 -30.667 6.833 1.00 92.81 87 ASN A O 1
ATOM 732 N N . SER A 1 88 ? 17.408 -29.903 8.857 1.00 94.00 88 SER A N 1
ATOM 733 C CA . SER A 1 88 ? 16.024 -29.565 8.492 1.00 94.00 88 SER A CA 1
ATOM 734 C C . SER A 1 88 ? 15.974 -28.419 7.479 1.00 94.00 88 SER A C 1
ATOM 736 O O . SER A 1 88 ? 15.198 -28.460 6.527 1.00 94.00 88 SER A O 1
ATOM 738 N N . TYR A 1 89 ? 16.838 -27.415 7.641 1.00 92.56 89 TYR A N 1
ATOM 739 C CA . TYR A 1 89 ? 16.950 -26.311 6.689 1.00 92.56 89 TYR A CA 1
ATOM 740 C C . TYR A 1 89 ? 17.703 -26.698 5.415 1.00 92.56 89 TYR A C 1
ATOM 742 O O . TYR A 1 89 ? 17.260 -26.324 4.330 1.00 92.56 89 TYR A O 1
ATOM 750 N N . ALA A 1 90 ? 18.753 -27.518 5.506 1.00 91.44 90 ALA A N 1
ATOM 751 C CA . ALA A 1 90 ? 19.436 -28.049 4.326 1.00 91.44 90 ALA A CA 1
ATOM 752 C C . ALA A 1 90 ? 18.485 -28.871 3.440 1.00 91.44 90 ALA A C 1
ATOM 754 O O . ALA A 1 90 ? 18.517 -28.732 2.220 1.00 91.44 90 ALA A O 1
ATOM 755 N N . ALA A 1 91 ? 17.560 -29.638 4.036 1.00 90.75 91 ALA A N 1
ATOM 756 C CA . ALA A 1 91 ? 16.508 -30.349 3.300 1.00 90.75 91 ALA A CA 1
ATOM 757 C C . ALA A 1 91 ? 15.545 -29.411 2.539 1.00 90.75 91 ALA A C 1
ATOM 759 O O . ALA A 1 91 ? 14.901 -29.832 1.582 1.00 90.75 91 ALA A O 1
ATOM 760 N N . LYS A 1 92 ? 15.466 -28.134 2.936 1.00 90.19 92 LYS A N 1
ATOM 761 C CA . LYS A 1 92 ? 14.722 -27.069 2.243 1.00 90.19 92 LYS A CA 1
ATOM 762 C C . LYS A 1 92 ? 15.602 -26.260 1.279 1.00 90.19 92 LYS A C 1
ATOM 764 O O . LYS A 1 92 ? 15.136 -25.263 0.741 1.00 90.19 92 LYS A O 1
ATOM 769 N N . GLY A 1 93 ? 16.863 -26.651 1.077 1.00 90.00 93 GLY A N 1
ATOM 770 C CA . GLY A 1 93 ? 17.830 -25.916 0.254 1.00 90.00 93 GLY A CA 1
ATOM 771 C C . GLY A 1 93 ? 18.420 -24.673 0.929 1.00 90.00 93 GLY A C 1
ATOM 772 O O . GLY A 1 93 ? 18.970 -23.814 0.243 1.00 90.00 93 GLY A O 1
ATOM 773 N N . MET A 1 94 ? 18.308 -24.558 2.256 1.00 91.56 94 MET A N 1
ATOM 774 C CA . MET A 1 94 ? 18.766 -23.396 3.019 1.00 91.56 94 MET A CA 1
ATOM 775 C C . MET A 1 94 ? 20.029 -23.695 3.837 1.00 91.56 94 MET A C 1
ATOM 777 O O . MET A 1 94 ? 20.218 -24.799 4.342 1.00 91.56 94 MET A O 1
ATOM 781 N N . ALA A 1 95 ? 20.863 -22.676 4.023 1.00 91.38 95 ALA A N 1
ATOM 782 C CA . ALA A 1 95 ? 22.072 -22.695 4.843 1.00 91.38 95 ALA A CA 1
ATOM 783 C C . ALA A 1 95 ? 22.049 -21.519 5.840 1.00 91.38 95 ALA A C 1
ATOM 785 O O . ALA A 1 95 ? 21.346 -20.534 5.593 1.00 91.38 95 ALA A O 1
ATOM 786 N N . PRO A 1 96 ? 22.774 -21.584 6.971 1.00 91.56 96 PRO A N 1
ATOM 787 C CA . PRO A 1 96 ? 22.906 -20.424 7.847 1.00 91.56 96 PRO A CA 1
ATOM 788 C C . PRO A 1 96 ? 23.597 -19.279 7.090 1.00 91.56 96 PRO A C 1
ATOM 790 O O . PRO A 1 96 ? 24.606 -19.494 6.419 1.00 91.56 96 PRO A O 1
ATOM 793 N N . ASP A 1 97 ? 23.072 -18.056 7.197 1.00 88.50 97 ASP A N 1
ATOM 794 C CA . ASP A 1 97 ? 23.751 -16.870 6.676 1.00 88.50 97 ASP A CA 1
ATOM 795 C C . ASP A 1 97 ? 24.991 -16.609 7.533 1.00 88.50 97 ASP A C 1
ATOM 797 O O . ASP A 1 97 ? 24.880 -16.125 8.655 1.00 88.50 97 ASP A O 1
ATOM 801 N N . LEU A 1 98 ? 26.172 -16.943 7.008 1.00 88.56 98 LEU A N 1
ATOM 802 C CA . LEU A 1 98 ? 27.463 -16.664 7.646 1.00 88.56 98 LEU A CA 1
ATOM 803 C C . LEU A 1 98 ? 28.063 -15.324 7.199 1.00 88.56 98 LEU A C 1
ATOM 805 O O . LEU A 1 98 ? 29.077 -14.895 7.747 1.00 88.56 98 LEU A O 1
ATOM 809 N N . SER A 1 99 ? 27.444 -14.630 6.234 1.00 85.31 99 SER A N 1
ATOM 810 C CA . SER A 1 99 ? 27.975 -13.371 5.694 1.00 85.31 99 SER A CA 1
ATOM 811 C C . SER A 1 99 ? 28.001 -12.245 6.728 1.00 85.31 99 SER A C 1
ATOM 813 O O . SER A 1 99 ? 28.842 -11.353 6.636 1.00 85.31 99 SER A O 1
ATOM 815 N N . PHE A 1 100 ? 27.153 -12.310 7.761 1.00 85.88 100 PHE A N 1
ATOM 816 C CA . PHE A 1 100 ? 27.155 -11.340 8.862 1.00 85.88 100 PHE A CA 1
ATOM 817 C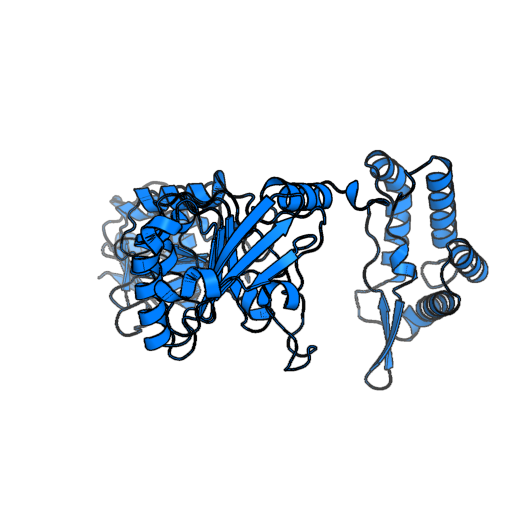 C . PHE A 1 100 ? 28.480 -11.290 9.629 1.00 85.88 100 PHE A C 1
ATOM 819 O O . PHE A 1 100 ? 28.795 -10.264 10.224 1.00 85.88 100 PHE A O 1
ATOM 826 N N . LEU A 1 101 ? 29.295 -12.349 9.575 1.00 88.38 101 LEU A N 1
ATOM 827 C CA . LEU A 1 101 ? 30.639 -12.337 10.154 1.00 88.38 101 LEU A CA 1
ATOM 828 C C . LEU A 1 101 ? 31.559 -11.325 9.451 1.00 88.38 101 LEU A C 1
ATOM 830 O O . LEU A 1 101 ? 32.535 -10.874 10.042 1.00 88.38 101 LEU A O 1
ATOM 834 N N . ASN A 1 102 ? 31.228 -10.904 8.228 1.00 87.62 102 ASN A N 1
ATOM 835 C CA . ASN A 1 102 ? 31.892 -9.799 7.538 1.00 87.62 102 ASN A CA 1
ATOM 836 C C . ASN A 1 102 ? 31.217 -8.433 7.748 1.00 87.62 102 ASN A C 1
ATOM 838 O O . ASN A 1 102 ? 31.706 -7.438 7.220 1.00 87.62 102 ASN A O 1
ATOM 842 N N . ARG A 1 103 ? 30.110 -8.370 8.496 1.00 86.44 103 ARG A N 1
ATOM 843 C CA . ARG A 1 103 ? 29.298 -7.162 8.710 1.00 86.44 103 ARG A CA 1
ATOM 844 C C . ARG A 1 103 ? 29.372 -6.661 10.156 1.00 86.44 103 ARG A C 1
ATOM 846 O O . ARG A 1 103 ? 28.364 -6.266 10.739 1.00 86.44 103 ARG A O 1
ATOM 853 N N . ILE A 1 104 ? 30.563 -6.708 10.748 1.00 85.94 104 ILE A N 1
ATOM 854 C CA . ILE A 1 104 ? 30.844 -6.066 12.034 1.00 85.94 104 ILE A CA 1
ATOM 855 C C . ILE A 1 104 ? 31.516 -4.715 11.787 1.00 85.94 104 ILE A C 1
ATOM 857 O O . ILE A 1 104 ? 32.455 -4.611 11.003 1.00 85.94 104 ILE A O 1
ATOM 861 N N . SER A 1 105 ? 31.038 -3.672 12.455 1.00 83.38 105 SER A N 1
ATOM 862 C CA . SER A 1 105 ? 31.630 -2.338 12.409 1.00 83.38 105 SER A CA 1
ATOM 863 C C . SER A 1 105 ? 31.770 -1.749 13.811 1.00 83.38 105 SER A C 1
ATOM 865 O O . SER A 1 105 ? 31.087 -2.149 14.756 1.00 83.38 105 SER A O 1
ATOM 867 N N . MET A 1 106 ? 32.688 -0.794 13.953 1.00 81.88 106 MET A N 1
ATOM 868 C CA . MET A 1 106 ? 32.940 -0.067 15.194 1.00 81.88 106 MET A CA 1
ATOM 869 C C . MET A 1 106 ? 32.936 1.431 14.897 1.00 81.88 106 MET A C 1
ATOM 871 O O . MET A 1 106 ? 33.685 1.891 14.040 1.00 81.88 106 MET A O 1
ATOM 875 N N . ASN A 1 107 ? 32.143 2.193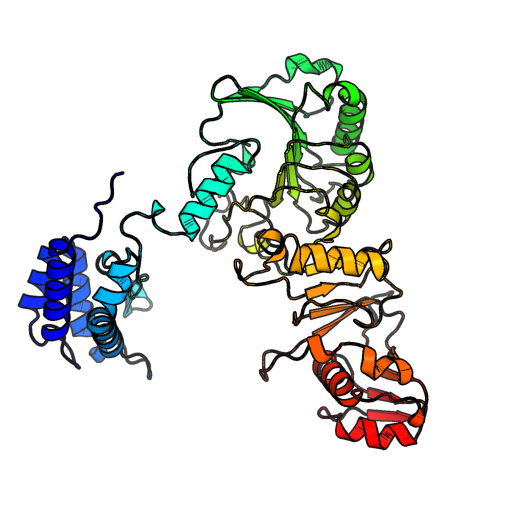 15.648 1.00 78.69 107 ASN A N 1
ATOM 876 C CA . ASN A 1 107 ? 32.117 3.652 15.593 1.00 78.69 107 ASN A CA 1
ATOM 877 C C . ASN A 1 107 ? 32.487 4.254 16.950 1.00 78.69 107 ASN A C 1
ATOM 879 O O . ASN A 1 107 ? 32.224 3.667 17.997 1.00 78.69 107 ASN A O 1
ATOM 883 N N . TYR A 1 108 ? 33.038 5.465 16.946 1.00 78.19 108 TYR A N 1
ATOM 884 C CA . TYR A 1 108 ? 33.218 6.259 18.160 1.00 78.19 108 TYR A CA 1
ATOM 885 C C . TYR A 1 108 ? 32.051 7.238 18.294 1.00 78.19 108 TYR A C 1
ATOM 887 O O . TYR A 1 108 ? 31.848 8.083 17.429 1.00 78.19 108 TYR A O 1
ATOM 895 N N . SER A 1 109 ? 31.286 7.137 19.377 1.00 71.81 109 SER A N 1
ATOM 896 C CA . SER A 1 109 ? 30.185 8.054 19.685 1.00 71.81 109 SER A CA 1
ATOM 897 C C . SER A 1 109 ? 30.289 8.490 21.139 1.00 71.81 109 SER A C 1
ATOM 899 O O . SER A 1 109 ? 30.363 7.644 22.023 1.00 71.81 109 SER A O 1
ATOM 901 N N . GLY A 1 110 ? 30.367 9.799 21.405 1.00 73.88 110 GLY A N 1
ATOM 902 C CA . GLY A 1 110 ? 30.443 10.335 22.773 1.00 73.88 110 GLY A CA 1
ATOM 903 C C . GLY A 1 110 ? 31.655 9.853 23.589 1.00 73.88 110 GLY A C 1
ATOM 904 O O . GLY A 1 110 ? 31.512 9.550 24.770 1.00 73.88 110 GLY A O 1
ATOM 905 N N . GLY A 1 111 ? 32.832 9.716 22.961 1.00 75.75 111 GLY A N 1
ATOM 906 C CA . GLY A 1 111 ? 34.056 9.214 23.616 1.00 75.75 111 GLY A CA 1
ATOM 907 C C . GLY A 1 111 ? 34.069 7.699 23.866 1.00 75.75 111 GLY A C 1
ATOM 908 O O . GLY A 1 111 ? 34.898 7.194 24.619 1.00 75.75 111 GLY A O 1
ATOM 909 N N . LYS A 1 112 ? 33.138 6.970 23.247 1.00 71.56 112 LYS A N 1
ATOM 910 C CA . LYS A 1 112 ? 32.805 5.575 23.533 1.00 71.56 112 LYS A CA 1
ATOM 911 C C . LYS A 1 112 ? 32.809 4.749 22.234 1.00 71.56 112 LYS A C 1
ATOM 913 O O . LYS A 1 112 ? 32.248 5.182 21.233 1.00 71.56 112 LYS A O 1
ATOM 918 N N . GLN A 1 113 ? 33.460 3.581 22.234 1.00 74.31 113 GLN A N 1
ATOM 919 C CA . GLN A 1 113 ? 33.497 2.656 21.083 1.00 74.31 113 GLN A CA 1
ATOM 920 C C . GLN A 1 113 ? 32.218 1.815 21.014 1.00 74.31 113 GLN A C 1
ATOM 922 O O . GLN A 1 113 ? 32.072 0.859 21.768 1.00 74.31 113 GLN A O 1
ATOM 927 N N . VAL A 1 114 ? 31.309 2.128 20.098 1.00 73.94 114 VAL A N 1
ATOM 928 C CA . VAL A 1 114 ? 30.072 1.368 19.891 1.00 73.94 114 VAL A CA 1
ATOM 929 C C . VAL A 1 114 ? 30.241 0.417 18.715 1.00 73.94 114 VAL A C 1
ATOM 931 O O . VAL A 1 114 ? 30.645 0.823 17.627 1.00 73.94 114 VAL A O 1
ATOM 934 N N . TRP A 1 115 ? 29.910 -0.847 18.943 1.00 76.75 115 TRP A N 1
ATOM 935 C CA . TRP A 1 115 ? 29.993 -1.911 17.953 1.00 76.75 115 TRP A CA 1
ATOM 936 C C . TRP A 1 115 ? 28.617 -2.219 17.380 1.00 76.75 115 TRP A C 1
ATOM 938 O O . TRP A 1 115 ? 27.631 -2.260 18.118 1.00 76.75 115 TRP A O 1
ATOM 948 N N . TYR A 1 116 ? 28.567 -2.478 16.080 1.00 75.44 116 TYR A N 1
ATOM 949 C CA . TYR A 1 116 ? 27.354 -2.838 15.361 1.00 75.44 116 TYR A CA 1
ATOM 950 C C . TYR A 1 116 ? 27.621 -4.113 14.572 1.00 75.44 116 TYR A C 1
ATOM 952 O O . TYR A 1 116 ? 28.571 -4.184 13.797 1.00 75.44 116 TYR A O 1
ATOM 960 N N . VAL A 1 117 ? 26.781 -5.121 14.781 1.00 77.00 117 VAL A N 1
ATOM 961 C CA . VAL A 1 117 ? 26.731 -6.313 13.934 1.00 77.00 117 VAL A CA 1
ATOM 962 C C . VAL A 1 117 ? 25.495 -6.158 13.059 1.00 77.00 117 VAL A C 1
ATOM 964 O O . VAL A 1 117 ? 24.377 -6.120 13.575 1.00 77.00 117 VAL A O 1
ATOM 967 N N . GLU A 1 118 ? 25.685 -5.995 11.751 1.00 70.12 118 GLU A N 1
ATOM 968 C CA . GLU A 1 118 ? 24.573 -5.809 10.822 1.00 70.12 118 GLU A CA 1
ATOM 969 C C . GLU A 1 118 ? 24.029 -7.160 10.354 1.00 70.12 118 GLU A C 1
ATOM 971 O O . GLU A 1 118 ? 24.702 -7.954 9.684 1.00 70.12 118 GLU A O 1
ATOM 976 N N . GLY A 1 119 ? 22.765 -7.405 10.699 1.00 65.69 119 GLY A N 1
ATOM 977 C CA . GLY A 1 119 ? 22.080 -8.652 10.391 1.00 65.69 119 GLY A CA 1
ATOM 978 C C . GLY A 1 119 ? 22.748 -9.872 11.030 1.00 65.69 119 GLY A C 1
ATOM 979 O O . GLY A 1 119 ? 23.513 -9.774 11.987 1.00 65.69 119 GLY A O 1
ATOM 980 N N . GLY A 1 120 ? 22.450 -11.038 10.465 1.00 66.00 120 GLY A N 1
ATOM 981 C CA . GLY A 1 120 ? 22.974 -12.316 10.931 1.00 66.00 120 GLY A CA 1
ATOM 982 C C . GLY A 1 120 ? 21.962 -13.136 11.702 1.00 66.00 120 GLY A C 1
ATOM 983 O O . GLY A 1 120 ? 20.858 -12.696 12.016 1.00 66.00 120 GLY A O 1
ATOM 984 N N . GLY A 1 121 ? 22.340 -14.379 11.965 1.00 68.50 121 GLY A N 1
ATOM 985 C CA . GLY A 1 121 ? 21.501 -15.279 12.734 1.00 68.50 121 GLY A CA 1
ATOM 986 C C . GLY A 1 121 ? 20.383 -15.979 11.942 1.00 68.50 121 GLY A C 1
ATOM 987 O O . GLY A 1 121 ? 19.602 -16.727 12.529 1.00 68.50 121 GLY A O 1
ATOM 988 N N . SER A 1 122 ? 20.268 -15.738 10.634 1.00 83.19 122 SER A N 1
ATOM 989 C CA . SER A 1 122 ? 19.159 -16.217 9.802 1.00 83.19 122 SER A CA 1
ATOM 990 C C . SER A 1 122 ? 19.551 -17.394 8.905 1.00 83.19 122 SER A C 1
ATOM 992 O O . SER A 1 122 ? 20.723 -17.735 8.751 1.00 83.19 122 SER A O 1
ATOM 994 N N . TRP A 1 123 ? 18.543 -18.023 8.304 1.00 88.56 123 TRP A N 1
ATOM 995 C CA . TRP A 1 123 ? 18.705 -19.020 7.249 1.00 88.56 123 TRP A CA 1
ATOM 996 C C . TRP A 1 123 ? 18.486 -18.355 5.892 1.00 88.56 123 TRP A C 1
ATOM 998 O O . TRP A 1 123 ? 17.574 -17.542 5.743 1.00 88.56 123 TRP A O 1
ATOM 1008 N N . THR A 1 124 ? 19.287 -18.715 4.896 1.00 88.94 124 THR A N 1
ATOM 1009 C CA . THR A 1 124 ? 19.218 -18.153 3.542 1.00 88.94 124 THR A CA 1
ATOM 1010 C C . THR A 1 124 ? 19.354 -19.239 2.478 1.00 88.94 124 THR A C 1
ATOM 1012 O O . THR A 1 124 ? 19.754 -20.363 2.776 1.00 88.94 124 THR A O 1
ATOM 1015 N N . TYR A 1 125 ? 19.025 -18.905 1.232 1.00 88.88 125 TYR A N 1
ATOM 1016 C CA . TYR A 1 125 ? 19.279 -19.757 0.073 1.00 88.88 125 TYR A CA 1
ATOM 1017 C C . TYR A 1 125 ? 20.634 -19.377 -0.543 1.00 88.88 125 TYR A C 1
ATOM 1019 O O . TYR A 1 125 ? 20.812 -18.207 -0.892 1.00 88.88 125 TYR A O 1
ATOM 1027 N N . PRO A 1 126 ? 21.585 -20.320 -0.709 1.00 85.19 126 PRO A N 1
ATOM 1028 C CA . PRO A 1 126 ? 22.875 -20.035 -1.349 1.00 85.19 126 PRO A CA 1
ATOM 1029 C C . PRO A 1 126 ? 22.720 -19.450 -2.756 1.00 85.19 126 PRO A C 1
ATOM 1031 O O . PRO A 1 126 ? 23.429 -18.520 -3.135 1.00 85.19 126 PRO A O 1
ATOM 1034 N N . ASN A 1 127 ? 21.747 -19.967 -3.511 1.00 85.38 127 ASN A N 1
ATOM 1035 C CA . ASN A 1 127 ? 21.263 -19.347 -4.730 1.00 85.38 127 ASN A CA 1
ATOM 1036 C C . ASN A 1 127 ? 20.003 -18.527 -4.419 1.00 85.38 127 ASN A C 1
ATOM 1038 O O . ASN A 1 127 ? 18.972 -19.115 -4.084 1.00 85.38 127 ASN A O 1
ATOM 1042 N N . PRO A 1 128 ? 20.014 -17.197 -4.599 1.00 83.62 128 PRO A N 1
ATOM 1043 C CA . PRO A 1 128 ? 18.825 -16.379 -4.390 1.00 83.62 128 PRO A CA 1
ATOM 1044 C C . PRO A 1 128 ? 17.612 -16.848 -5.209 1.00 83.62 128 PRO A C 1
ATOM 1046 O O . PRO A 1 128 ? 16.488 -16.737 -4.737 1.00 83.62 128 PRO A O 1
ATOM 1049 N N . LEU A 1 129 ? 17.811 -17.423 -6.401 1.00 86.06 129 LEU A N 1
ATOM 1050 C CA . LEU A 1 129 ? 16.712 -17.914 -7.247 1.00 86.06 129 LEU A CA 1
ATOM 1051 C C . LEU A 1 129 ? 16.034 -19.190 -6.721 1.00 86.06 129 LEU A C 1
ATOM 1053 O O . LEU A 1 129 ? 14.942 -19.523 -7.186 1.00 86.06 129 LEU A O 1
ATOM 1057 N N . ASP A 1 130 ? 16.638 -19.873 -5.747 1.00 87.38 130 ASP A N 1
ATOM 1058 C CA . ASP A 1 130 ? 16.002 -20.999 -5.057 1.00 87.38 130 ASP A CA 1
ATOM 1059 C C . ASP A 1 130 ? 15.001 -20.507 -3.995 1.00 87.38 130 ASP A C 1
ATOM 1061 O O . ASP A 1 130 ? 14.125 -21.263 -3.576 1.00 87.38 130 ASP A O 1
ATOM 1065 N N . SER A 1 131 ? 15.065 -19.223 -3.609 1.00 87.75 131 SER A N 1
ATOM 1066 C CA . SER A 1 131 ? 14.063 -18.603 -2.742 1.00 87.75 131 SER A CA 1
ATOM 1067 C C . SER A 1 131 ? 12.713 -18.511 -3.464 1.00 87.75 131 SER A C 1
ATOM 1069 O O . SER A 1 131 ? 12.619 -17.843 -4.503 1.00 87.75 131 SER A O 1
ATOM 1071 N N . PRO A 1 132 ? 11.629 -19.088 -2.905 1.00 86.56 132 PRO A N 1
ATOM 1072 C CA . PRO A 1 132 ? 10.292 -18.990 -3.490 1.00 86.56 132 PRO A CA 1
ATOM 1073 C C . PRO A 1 132 ? 9.825 -17.543 -3.691 1.00 86.56 132 PRO A C 1
ATOM 1075 O O . PRO A 1 132 ? 9.153 -17.242 -4.677 1.00 86.56 132 PRO A O 1
ATOM 1078 N N . VAL A 1 133 ? 10.222 -16.640 -2.787 1.00 84.62 133 VAL A N 1
ATOM 1079 C CA . VAL A 1 133 ? 9.880 -15.210 -2.845 1.00 84.62 133 VAL A CA 1
ATOM 1080 C C . VAL A 1 133 ? 10.589 -14.535 -4.017 1.00 84.62 133 VAL A C 1
ATOM 1082 O O . VAL A 1 133 ? 9.946 -13.891 -4.842 1.00 84.62 133 VAL A O 1
ATOM 1085 N N . ILE A 1 134 ? 11.906 -14.725 -4.143 1.00 88.00 134 ILE A N 1
ATOM 1086 C CA . ILE A 1 134 ? 12.691 -14.131 -5.236 1.00 88.00 134 ILE A CA 1
ATOM 1087 C C . ILE A 1 134 ? 12.213 -14.676 -6.581 1.00 88.00 134 ILE A C 1
ATOM 1089 O O . ILE A 1 134 ? 11.988 -13.905 -7.512 1.00 88.00 134 ILE A O 1
ATOM 1093 N N . LYS A 1 135 ? 11.979 -15.989 -6.674 1.00 89.25 135 LYS A N 1
ATOM 1094 C CA . LYS A 1 135 ? 11.454 -16.621 -7.886 1.00 89.25 135 LYS A CA 1
ATOM 1095 C C . LYS A 1 135 ? 10.097 -16.046 -8.294 1.00 89.25 135 LYS A C 1
ATOM 1097 O O . LYS A 1 135 ? 9.901 -15.762 -9.472 1.00 89.25 135 LYS A O 1
ATOM 1102 N N . LYS A 1 136 ? 9.192 -15.820 -7.335 1.00 88.50 136 LYS A N 1
ATOM 1103 C CA . LYS A 1 136 ? 7.898 -15.160 -7.573 1.00 88.50 136 LYS A CA 1
ATOM 1104 C C . LYS A 1 136 ? 8.079 -13.745 -8.130 1.00 88.50 136 LYS A C 1
ATOM 1106 O O . LYS A 1 136 ? 7.384 -13.388 -9.073 1.00 88.50 136 LYS A O 1
ATOM 1111 N N . ILE A 1 137 ? 9.019 -12.957 -7.604 1.00 89.38 137 ILE A N 1
ATOM 1112 C CA . ILE A 1 137 ? 9.289 -11.598 -8.110 1.00 89.38 137 ILE A CA 1
ATOM 1113 C C . ILE A 1 137 ? 9.823 -11.644 -9.549 1.00 89.38 137 ILE A C 1
ATOM 1115 O O . ILE A 1 137 ? 9.331 -10.911 -10.406 1.00 89.38 137 ILE A O 1
ATOM 1119 N N . VAL A 1 138 ? 10.793 -12.520 -9.840 1.00 91.94 138 VAL A N 1
ATOM 1120 C CA . VAL A 1 138 ? 11.327 -12.691 -11.206 1.00 91.94 138 VAL A CA 1
ATOM 1121 C C . VAL A 1 138 ? 10.223 -13.118 -12.171 1.00 91.94 138 VAL A C 1
ATOM 1123 O O . VAL A 1 138 ? 10.103 -12.557 -13.259 1.00 91.94 138 VAL A O 1
ATOM 1126 N N . ASP A 1 139 ? 9.391 -14.082 -11.775 1.00 91.75 139 ASP A N 1
ATOM 1127 C CA . ASP A 1 139 ? 8.259 -14.547 -12.576 1.00 91.75 139 ASP A CA 1
ATOM 1128 C C . ASP A 1 139 ? 7.277 -13.403 -12.865 1.00 91.75 139 ASP A C 1
ATOM 1130 O O . ASP A 1 139 ? 6.941 -13.145 -14.019 1.00 91.75 139 ASP A O 1
ATOM 1134 N N . GLN A 1 140 ? 6.899 -12.623 -11.851 1.00 92.12 140 GLN A N 1
ATOM 1135 C CA . GLN A 1 140 ? 6.026 -11.462 -12.029 1.00 92.12 140 GLN A CA 1
ATOM 1136 C C . GLN A 1 140 ? 6.640 -10.402 -12.962 1.00 92.12 140 GLN A C 1
ATOM 1138 O O . GLN A 1 140 ? 5.965 -9.922 -13.876 1.00 92.12 140 GLN A O 1
ATOM 1143 N N . ASN A 1 141 ? 7.919 -10.060 -12.786 1.00 93.12 141 ASN A N 1
ATOM 1144 C CA . ASN A 1 141 ? 8.605 -9.074 -13.626 1.00 93.12 141 ASN A CA 1
ATOM 1145 C C . ASN A 1 141 ? 8.768 -9.541 -15.080 1.00 93.12 141 ASN A C 1
ATOM 1147 O O . ASN A 1 141 ? 8.695 -8.723 -16.002 1.00 93.12 141 ASN A O 1
ATOM 1151 N N . SER A 1 142 ? 8.959 -10.842 -15.297 1.00 93.06 142 SER A N 1
ATOM 1152 C CA . SER A 1 142 ? 9.206 -11.411 -16.624 1.00 93.06 142 SER A CA 1
ATOM 1153 C C . SER A 1 142 ? 7.926 -11.750 -17.392 1.00 93.06 142 SER A C 1
ATOM 1155 O O . SER A 1 142 ? 7.933 -11.663 -18.624 1.00 93.06 142 SER A O 1
ATOM 1157 N N . THR A 1 143 ? 6.828 -12.079 -16.699 1.00 93.50 143 THR A N 1
ATOM 1158 C CA . THR A 1 143 ? 5.581 -12.560 -17.323 1.00 93.50 143 THR A CA 1
ATOM 1159 C C . THR A 1 143 ? 4.405 -11.589 -17.217 1.00 93.50 143 THR A C 1
ATOM 1161 O O . THR A 1 143 ? 3.602 -11.515 -18.150 1.00 93.50 143 THR A O 1
ATOM 1164 N N . LYS A 1 144 ? 4.287 -10.823 -16.120 1.00 94.69 144 LYS A N 1
ATOM 1165 C CA . LYS A 1 144 ? 3.123 -9.950 -15.876 1.00 94.69 144 LYS A CA 1
ATOM 1166 C C . LYS A 1 144 ? 3.330 -8.518 -16.358 1.00 94.69 144 LYS A C 1
ATOM 1168 O O . LYS A 1 144 ? 2.373 -7.889 -16.805 1.00 94.69 144 LYS A O 1
ATOM 1173 N N . ARG A 1 145 ? 4.564 -8.002 -16.319 1.00 95.25 145 ARG A N 1
ATOM 1174 C CA . ARG A 1 145 ? 4.867 -6.665 -16.854 1.00 95.25 145 ARG A CA 1
ATOM 1175 C C . ARG A 1 145 ? 4.729 -6.628 -18.382 1.00 95.25 145 ARG A C 1
ATOM 1177 O O . ARG A 1 145 ? 5.189 -7.511 -19.099 1.00 95.25 145 ARG A O 1
ATOM 1184 N N . VAL A 1 146 ? 4.144 -5.558 -18.904 1.00 95.88 146 VAL A N 1
ATOM 1185 C CA . VAL A 1 146 ? 4.098 -5.194 -20.328 1.00 95.88 146 VAL A CA 1
ATOM 1186 C C . VAL A 1 146 ? 5.507 -4.934 -20.858 1.00 95.88 146 VAL A C 1
ATOM 1188 O O . VAL A 1 146 ? 5.868 -5.422 -21.936 1.00 95.88 146 VAL A O 1
ATOM 1191 N N . MET A 1 147 ? 6.281 -4.183 -20.072 1.00 95.31 147 MET A N 1
ATOM 1192 C CA . MET A 1 147 ? 7.690 -3.852 -20.282 1.00 95.31 147 MET A CA 1
ATOM 1193 C C . MET A 1 147 ? 8.559 -4.775 -19.419 1.00 95.31 147 MET A C 1
ATOM 1195 O O . MET A 1 147 ? 9.140 -4.361 -18.417 1.00 95.31 147 MET A O 1
ATOM 1199 N N . ASN A 1 148 ? 8.577 -6.059 -19.771 1.00 94.75 148 ASN A N 1
ATOM 1200 C CA . ASN A 1 148 ? 9.113 -7.124 -18.928 1.00 94.75 148 ASN A CA 1
ATOM 1201 C C . ASN A 1 148 ? 10.646 -7.190 -18.860 1.00 94.75 148 ASN A C 1
ATOM 1203 O O . ASN A 1 148 ? 11.362 -6.809 -19.796 1.00 94.75 148 ASN A O 1
ATOM 1207 N N . TYR A 1 149 ? 11.135 -7.752 -17.756 1.00 93.56 149 TYR A N 1
ATOM 1208 C CA . TYR A 1 149 ? 12.544 -8.036 -17.486 1.00 93.56 149 TYR A CA 1
ATOM 1209 C C . TYR A 1 149 ? 12.689 -9.179 -16.469 1.00 93.56 149 TYR A C 1
ATOM 1211 O O . TYR A 1 149 ? 11.755 -9.507 -15.750 1.00 93.56 149 TYR A O 1
ATOM 1219 N N . ASP A 1 150 ? 13.857 -9.809 -16.427 1.00 89.31 150 ASP A N 1
ATOM 1220 C CA . ASP A 1 150 ? 14.132 -11.100 -15.783 1.00 89.31 150 ASP A CA 1
ATOM 1221 C C . ASP A 1 150 ? 15.015 -10.973 -14.532 1.00 89.31 150 ASP A C 1
ATOM 1223 O O . ASP A 1 150 ? 15.874 -11.807 -14.257 1.00 89.31 150 ASP A O 1
ATOM 1227 N N . THR A 1 151 ? 14.790 -9.923 -13.741 1.00 89.81 151 THR A N 1
ATOM 1228 C CA . THR A 1 151 ? 15.496 -9.707 -12.475 1.00 89.81 151 THR A CA 1
ATOM 1229 C C . THR A 1 151 ? 14.531 -9.493 -11.315 1.00 89.81 151 THR A C 1
ATOM 1231 O O . THR A 1 151 ? 13.406 -9.025 -11.496 1.00 89.81 151 THR A O 1
ATOM 1234 N N . TRP A 1 152 ? 14.977 -9.861 -10.113 1.00 86.06 152 TRP A N 1
ATOM 1235 C CA . TRP A 1 152 ? 14.254 -9.637 -8.863 1.00 86.06 152 TRP A CA 1
ATOM 1236 C C . TRP A 1 152 ? 14.479 -8.235 -8.293 1.00 86.06 152 TRP A C 1
ATOM 1238 O O . TRP A 1 152 ? 13.772 -7.833 -7.373 1.00 86.06 152 TRP A O 1
ATOM 1248 N N . TYR A 1 153 ? 15.444 -7.489 -8.835 1.00 86.19 153 TYR A N 1
ATOM 1249 C CA . TYR A 1 153 ? 15.675 -6.109 -8.434 1.00 86.19 153 TYR A CA 1
ATOM 1250 C C . TYR A 1 153 ? 14.529 -5.207 -8.911 1.00 86.19 153 TYR A C 1
ATOM 1252 O O . TYR A 1 153 ? 14.124 -5.251 -10.079 1.00 86.19 153 TYR A O 1
ATOM 1260 N N . SER A 1 154 ? 14.029 -4.369 -7.998 1.00 86.38 154 SER A N 1
ATOM 1261 C CA . SER A 1 154 ? 13.196 -3.211 -8.333 1.00 86.38 154 SER A CA 1
ATOM 1262 C C . SER A 1 154 ? 13.937 -2.304 -9.311 1.00 86.38 154 SER A C 1
ATOM 1264 O O . SER A 1 154 ? 15.169 -2.220 -9.281 1.00 86.38 154 SER A O 1
ATOM 1266 N N . ARG A 1 155 ? 13.198 -1.571 -10.146 1.00 91.06 155 ARG A N 1
ATOM 1267 C CA . ARG A 1 155 ? 13.806 -0.446 -10.864 1.00 91.06 155 ARG A CA 1
ATOM 1268 C C . ARG A 1 155 ? 14.234 0.619 -9.860 1.00 91.06 155 ARG A C 1
ATOM 1270 O O . ARG A 1 155 ? 13.460 0.983 -8.973 1.00 91.06 155 ARG A O 1
ATOM 1277 N N . ASP A 1 156 ? 15.451 1.121 -10.016 1.00 88.12 156 ASP A N 1
ATOM 1278 C CA . ASP A 1 156 ? 15.958 2.215 -9.196 1.00 88.12 156 ASP A CA 1
ATOM 1279 C C . ASP A 1 156 ? 15.193 3.527 -9.493 1.00 88.12 156 ASP A C 1
ATOM 1281 O O . ASP A 1 156 ? 14.583 3.662 -10.565 1.00 88.12 156 ASP A O 1
ATOM 1285 N N . PRO A 1 157 ? 15.214 4.513 -8.576 1.00 88.88 157 PRO A N 1
ATOM 1286 C CA . PRO A 1 157 ? 14.476 5.764 -8.743 1.00 88.88 157 PRO A CA 1
ATOM 1287 C C . PRO A 1 157 ? 14.776 6.514 -10.047 1.00 88.88 157 PRO A C 1
ATOM 1289 O O . PRO A 1 157 ? 13.862 7.072 -10.659 1.00 88.88 157 PRO A O 1
ATOM 1292 N N . GLU A 1 158 ? 16.033 6.518 -10.501 1.00 88.50 158 GLU A N 1
ATOM 1293 C CA . GLU A 1 158 ? 16.440 7.197 -11.733 1.00 88.50 158 GLU A CA 1
ATOM 1294 C C . GLU A 1 158 ? 15.837 6.515 -12.958 1.00 88.50 158 GLU A C 1
ATOM 1296 O O . GLU A 1 158 ? 15.247 7.175 -13.822 1.00 88.50 158 GLU A O 1
ATOM 1301 N N . SER A 1 159 ? 15.928 5.186 -13.006 1.00 92.44 159 SER A N 1
ATOM 1302 C CA . SER A 1 159 ? 15.308 4.382 -14.051 1.00 92.44 159 SER A CA 1
ATOM 1303 C C . SER A 1 159 ? 13.798 4.591 -14.103 1.00 92.44 159 SER A C 1
ATOM 1305 O O . SER A 1 159 ? 13.251 4.744 -15.196 1.00 92.44 159 SER A O 1
ATOM 1307 N N . ILE A 1 160 ? 13.109 4.666 -12.958 1.00 94.00 160 ILE A N 1
ATOM 1308 C CA . ILE A 1 160 ? 11.665 4.936 -12.935 1.00 94.00 160 ILE A CA 1
ATOM 1309 C C . ILE A 1 160 ? 11.368 6.334 -13.496 1.00 94.00 160 ILE A C 1
ATOM 1311 O O . ILE A 1 160 ? 10.555 6.454 -14.416 1.00 94.00 160 ILE A O 1
ATOM 1315 N N . GLN A 1 161 ? 12.043 7.387 -13.016 1.00 91.06 161 GLN A N 1
ATOM 1316 C CA . GLN A 1 161 ? 11.799 8.756 -13.493 1.00 91.06 161 GLN A CA 1
ATOM 1317 C C . GLN A 1 161 ? 12.041 8.903 -14.989 1.00 91.06 161 GLN A C 1
ATOM 1319 O O . GLN A 1 161 ? 11.195 9.443 -15.707 1.00 91.06 161 GLN A O 1
ATOM 1324 N N . LYS A 1 162 ? 13.174 8.391 -15.477 1.00 93.50 162 LYS A N 1
ATOM 1325 C CA . LYS A 1 162 ? 13.543 8.456 -16.895 1.00 93.50 162 LYS A CA 1
ATOM 1326 C C . LYS A 1 162 ? 12.728 7.490 -17.753 1.00 93.50 162 LYS A C 1
ATOM 1328 O O . LYS A 1 162 ? 12.791 7.569 -18.981 1.00 93.50 162 LYS A O 1
ATOM 1333 N N . GLY A 1 163 ? 11.928 6.616 -17.140 1.00 95.00 163 GLY A N 1
ATOM 1334 C CA . GLY A 1 163 ? 11.142 5.596 -17.823 1.00 95.00 163 GLY A CA 1
ATOM 1335 C C . GLY A 1 163 ? 12.026 4.559 -18.510 1.00 95.00 163 GLY A C 1
ATOM 1336 O O . GLY A 1 163 ? 11.691 4.112 -19.602 1.00 95.00 163 GLY A O 1
ATOM 1337 N N . ASN A 1 164 ? 13.170 4.227 -17.921 1.00 95.38 164 ASN A N 1
ATOM 1338 C CA . ASN A 1 164 ? 14.048 3.166 -18.387 1.00 95.38 164 ASN A CA 1
ATOM 1339 C C . ASN A 1 164 ? 13.533 1.813 -17.875 1.00 95.38 164 ASN A C 1
ATOM 1341 O O . ASN A 1 164 ? 13.034 1.691 -16.752 1.00 95.38 164 ASN A O 1
ATOM 1345 N N . PHE A 1 165 ? 13.649 0.790 -18.718 1.00 95.06 165 PHE A N 1
ATOM 1346 C CA . PHE A 1 165 ? 13.273 -0.584 -18.395 1.00 95.06 165 PHE A CA 1
ATOM 1347 C C . PHE A 1 165 ? 14.431 -1.515 -18.777 1.00 95.06 165 PHE A C 1
ATOM 1349 O O . PHE A 1 165 ? 14.939 -1.398 -19.896 1.00 95.06 165 PHE A O 1
ATOM 1356 N N . PRO A 1 166 ? 14.857 -2.444 -17.901 1.00 94.81 166 PRO A N 1
ATOM 1357 C CA . PRO A 1 166 ? 15.980 -3.326 -18.199 1.00 94.81 166 PRO A CA 1
ATOM 1358 C C . PRO A 1 166 ? 15.807 -4.122 -19.506 1.00 94.81 166 PRO A C 1
ATOM 1360 O O . PRO A 1 166 ? 14.817 -4.831 -19.727 1.00 94.81 166 PRO A O 1
ATOM 1363 N N . GLY A 1 167 ? 16.798 -3.997 -20.390 1.00 94.69 167 GLY A N 1
ATOM 1364 C CA . GLY A 1 167 ? 16.826 -4.656 -21.697 1.00 94.69 167 GLY A CA 1
ATOM 1365 C C . GLY A 1 167 ? 15.918 -4.039 -22.768 1.00 94.69 167 GLY A C 1
ATOM 1366 O O . GLY A 1 167 ? 15.769 -4.651 -23.820 1.00 94.69 167 GLY A O 1
ATOM 1367 N N . TRP A 1 168 ? 15.302 -2.878 -22.525 1.00 97.38 168 TRP A N 1
ATOM 1368 C CA . TRP A 1 168 ? 14.530 -2.142 -23.531 1.00 97.38 168 TRP A CA 1
ATOM 1369 C C . TRP A 1 168 ? 15.300 -0.915 -24.024 1.00 97.38 168 TRP A C 1
ATOM 1371 O O . TRP A 1 168 ? 15.704 -0.068 -23.228 1.00 97.38 168 TRP A O 1
ATOM 1381 N N . GLU A 1 169 ? 15.449 -0.774 -25.340 1.00 97.75 169 GLU A N 1
ATOM 1382 C CA . GLU A 1 169 ? 15.985 0.445 -25.952 1.00 97.75 169 GLU A CA 1
ATOM 1383 C C . GLU A 1 169 ? 14.898 1.514 -26.050 1.00 97.75 169 GLU A C 1
ATOM 1385 O O . GLU A 1 169 ? 13.848 1.258 -26.634 1.00 97.75 169 GLU A O 1
ATOM 1390 N N . LYS A 1 170 ? 15.160 2.719 -25.534 1.00 97.81 170 LYS A N 1
ATOM 1391 C CA . LYS A 1 170 ? 14.240 3.866 -25.574 1.00 97.81 170 LYS A CA 1
ATOM 1392 C C . LYS A 1 170 ? 14.681 4.887 -26.627 1.00 97.81 170 LYS A C 1
ATOM 1394 O O . LYS A 1 170 ? 15.839 5.296 -26.633 1.00 97.81 170 LYS A O 1
ATOM 1399 N N . ARG A 1 171 ? 13.757 5.355 -27.476 1.00 97.62 171 ARG A N 1
ATOM 1400 C CA . ARG A 1 171 ? 13.992 6.423 -28.473 1.00 97.62 171 ARG A CA 1
ATOM 1401 C C . ARG A 1 171 ? 12.829 7.413 -28.511 1.00 97.62 171 ARG A C 1
ATOM 1403 O O . ARG A 1 171 ? 11.677 7.003 -28.414 1.00 97.62 171 ARG A O 1
ATOM 1410 N N . ASP A 1 172 ? 13.117 8.705 -28.657 1.00 97.50 172 ASP A N 1
ATOM 1411 C CA . ASP A 1 172 ? 12.093 9.738 -28.872 1.00 97.50 172 ASP A CA 1
ATOM 1412 C C . ASP A 1 172 ? 11.609 9.680 -30.330 1.00 97.50 172 ASP A C 1
ATOM 1414 O O . ASP A 1 172 ? 12.408 9.793 -31.259 1.00 97.50 172 ASP A O 1
ATOM 1418 N N . VAL A 1 173 ? 10.309 9.465 -30.527 1.00 96.81 173 VAL A N 1
ATOM 1419 C CA . VAL A 1 173 ? 9.656 9.387 -31.845 1.00 96.81 173 VAL A CA 1
ATOM 1420 C C . VAL A 1 173 ? 8.550 10.435 -31.991 1.00 96.81 173 VAL A C 1
ATOM 1422 O O . VAL A 1 173 ? 7.687 10.322 -32.865 1.00 96.81 173 VAL A O 1
ATOM 1425 N N . SER A 1 174 ? 8.571 11.479 -31.157 1.00 95.88 174 SER A N 1
ATOM 1426 C CA . SER A 1 174 ? 7.529 12.515 -31.092 1.00 95.88 174 SER A CA 1
ATOM 1427 C C . SER A 1 174 ? 7.297 13.223 -32.429 1.00 95.88 174 SER A C 1
ATOM 1429 O O . SER A 1 174 ? 6.172 13.616 -32.731 1.00 95.88 174 SER A O 1
ATOM 1431 N N . SER A 1 175 ? 8.324 13.323 -33.280 1.00 94.50 175 SER A N 1
ATOM 1432 C CA . SER A 1 175 ? 8.216 13.901 -34.628 1.00 94.50 175 SER A CA 1
ATOM 1433 C C . SER A 1 175 ? 7.167 13.200 -35.503 1.00 94.50 175 SER A C 1
ATOM 1435 O O . SER A 1 175 ? 6.477 13.870 -36.272 1.00 94.50 175 SER A O 1
ATOM 1437 N N . SER A 1 176 ? 6.963 11.889 -35.315 1.00 92.88 176 SER A N 1
ATOM 1438 C CA . SER A 1 176 ? 5.946 11.090 -36.026 1.00 92.88 176 SER A CA 1
ATOM 1439 C C . SER A 1 176 ? 4.510 11.380 -35.561 1.00 92.88 176 SER A C 1
ATOM 1441 O O . SER A 1 176 ? 3.542 10.938 -36.180 1.00 92.88 176 SER A O 1
ATOM 1443 N N . TYR A 1 177 ? 4.361 12.126 -34.465 1.00 92.38 177 TYR A N 1
ATOM 1444 C CA . TYR A 1 177 ? 3.085 12.473 -33.839 1.00 92.38 177 TYR A CA 1
ATOM 1445 C C . TYR A 1 177 ? 2.876 13.989 -33.733 1.00 92.38 177 TYR A C 1
ATOM 1447 O O . TYR A 1 177 ? 1.904 14.418 -33.121 1.00 92.38 177 TYR A O 1
ATOM 1455 N N . SER A 1 178 ? 3.736 14.803 -34.348 1.00 89.75 178 SER A N 1
ATOM 1456 C CA . SER A 1 178 ? 3.759 16.267 -34.197 1.00 89.75 178 SER A CA 1
ATOM 1457 C C . SER A 1 178 ? 2.422 16.962 -34.485 1.00 89.75 178 SER A C 1
ATOM 1459 O O . SER A 1 178 ? 2.087 17.936 -33.824 1.00 89.75 178 SER A O 1
ATOM 1461 N N . THR A 1 179 ? 1.611 16.439 -35.409 1.00 88.38 179 THR A N 1
ATOM 1462 C CA . THR A 1 179 ? 0.270 16.977 -35.716 1.00 88.38 179 THR A CA 1
ATOM 1463 C C . THR A 1 179 ? -0.788 16.640 -34.662 1.00 88.38 179 THR A C 1
ATOM 1465 O O . THR A 1 179 ? -1.855 17.250 -34.628 1.00 88.38 179 THR A O 1
ATOM 1468 N N . SER A 1 180 ? -0.523 15.640 -33.820 1.00 90.12 180 SER A N 1
ATOM 1469 C CA . SER A 1 180 ? -1.427 15.140 -32.779 1.00 90.12 180 SER A CA 1
ATOM 1470 C C . SER A 1 180 ? -1.032 15.593 -31.371 1.00 90.12 180 SER A C 1
ATOM 1472 O O . SER A 1 180 ? -1.876 15.531 -30.485 1.00 90.12 180 SER A O 1
ATOM 1474 N N . LEU A 1 181 ? 0.219 16.020 -31.169 1.00 92.00 181 LEU A N 1
ATOM 1475 C CA . LEU A 1 181 ? 0.758 16.438 -29.875 1.00 92.00 181 LEU A CA 1
ATOM 1476 C C . LEU A 1 181 ? 0.728 17.959 -29.717 1.00 92.00 181 LEU A C 1
ATOM 1478 O O . LEU A 1 181 ? 0.869 18.707 -30.685 1.00 92.00 181 LEU A O 1
ATOM 1482 N N . SER A 1 182 ? 0.590 18.415 -28.479 1.00 86.06 182 SER A N 1
ATOM 1483 C CA . SER A 1 182 ? 0.640 19.821 -28.102 1.00 86.06 182 SER A CA 1
ATOM 1484 C C . SER A 1 182 ? 1.509 20.026 -26.862 1.00 86.06 182 SER A C 1
ATOM 1486 O O . SER A 1 182 ? 1.697 19.133 -26.036 1.00 86.06 182 SER A O 1
ATOM 1488 N N . GLY A 1 183 ? 2.088 21.223 -26.742 1.00 84.12 183 GLY A N 1
ATOM 1489 C CA . GLY A 1 183 ? 2.942 21.576 -25.611 1.00 84.12 183 GLY A CA 1
ATOM 1490 C C . GLY A 1 183 ? 4.174 20.673 -25.484 1.00 84.12 183 GLY A C 1
ATOM 1491 O O . GLY A 1 183 ? 4.963 20.557 -26.417 1.00 84.12 183 GLY A O 1
ATOM 1492 N N . SER A 1 184 ? 4.357 20.081 -24.301 1.00 87.81 184 SER A N 1
ATOM 1493 C CA . SER A 1 184 ? 5.537 19.290 -23.931 1.00 87.81 184 SER A CA 1
ATOM 1494 C C . SER A 1 184 ? 5.332 17.774 -23.996 1.00 87.81 184 SER A C 1
ATOM 1496 O O . SER A 1 184 ? 6.216 17.038 -23.557 1.00 87.81 184 SER A O 1
ATOM 1498 N N . SER A 1 185 ? 4.190 17.300 -24.502 1.00 94.56 185 SER A N 1
ATOM 1499 C CA . SER A 1 185 ? 3.909 15.870 -24.647 1.00 94.56 185 SER A CA 1
ATOM 1500 C C . SER A 1 185 ? 4.904 15.206 -25.594 1.00 94.56 185 SER A C 1
ATOM 1502 O O . SER A 1 185 ? 5.259 15.760 -26.637 1.00 94.56 185 SER A O 1
ATOM 1504 N N . LYS A 1 186 ? 5.334 13.991 -25.254 1.00 96.31 186 LYS A N 1
ATOM 1505 C CA . LYS A 1 186 ? 6.286 13.214 -26.054 1.00 96.31 186 LYS A CA 1
ATOM 1506 C C . LYS A 1 186 ? 5.798 11.799 -26.287 1.00 96.31 186 LYS A C 1
ATOM 1508 O O . LYS A 1 186 ? 5.066 11.249 -25.474 1.00 96.31 186 LYS A O 1
ATOM 1513 N N . VAL A 1 187 ? 6.248 11.182 -27.373 1.00 97.31 187 VAL A N 1
ATOM 1514 C CA . VAL A 1 187 ? 6.067 9.745 -27.597 1.00 97.31 187 VAL A CA 1
ATOM 1515 C C . VAL A 1 187 ? 7.429 9.077 -27.661 1.00 97.31 187 VAL A C 1
ATOM 1517 O O . VAL A 1 187 ? 8.270 9.432 -28.487 1.00 97.31 187 VAL A O 1
ATOM 1520 N N . TYR A 1 188 ? 7.635 8.087 -26.797 1.00 98.00 188 TYR A N 1
ATOM 1521 C CA . TYR A 1 188 ? 8.839 7.268 -26.778 1.00 98.00 188 TYR A CA 1
ATOM 1522 C C . TYR A 1 188 ? 8.545 5.868 -27.305 1.00 98.00 188 TYR A C 1
ATOM 1524 O O . TYR A 1 188 ? 7.613 5.210 -26.845 1.00 98.00 188 TYR A O 1
ATOM 1532 N N . SER A 1 189 ? 9.368 5.404 -28.240 1.00 97.75 189 SER A N 1
ATOM 1533 C CA . SER A 1 189 ? 9.374 4.024 -28.714 1.00 97.75 189 SER A CA 1
ATOM 1534 C C . SER A 1 189 ? 10.339 3.205 -27.871 1.00 97.75 189 SER A C 1
ATOM 1536 O O . SER A 1 189 ? 11.492 3.597 -27.676 1.00 97.75 189 SER A O 1
ATOM 1538 N N . TYR A 1 190 ? 9.872 2.049 -27.423 1.00 98.00 190 TYR A N 1
ATOM 1539 C CA . TYR A 1 190 ? 10.643 1.069 -26.685 1.00 98.00 190 TYR A CA 1
ATOM 1540 C C . TYR A 1 190 ? 10.771 -0.221 -27.482 1.00 98.00 190 TYR A C 1
ATOM 1542 O O . TYR A 1 190 ? 9.750 -0.789 -27.868 1.00 98.00 190 TYR A O 1
ATOM 1550 N N . THR A 1 191 ? 11.993 -0.715 -27.683 1.00 97.44 191 THR A N 1
ATOM 1551 C CA . THR A 1 191 ? 12.244 -1.930 -28.473 1.00 97.44 191 THR A CA 1
ATOM 1552 C C . THR A 1 191 ? 13.036 -2.969 -27.681 1.00 97.44 191 THR A C 1
ATOM 1554 O O . THR A 1 191 ? 14.047 -2.644 -27.062 1.00 97.44 191 THR A O 1
ATOM 1557 N N . LYS A 1 192 ? 12.583 -4.228 -27.714 1.00 96.38 192 LYS A N 1
ATOM 1558 C CA . LYS A 1 192 ? 13.270 -5.396 -27.136 1.00 96.38 192 LYS A CA 1
ATOM 1559 C C . LYS A 1 192 ? 12.912 -6.647 -27.932 1.00 96.38 192 LYS A C 1
ATOM 1561 O O . LYS A 1 192 ? 11.733 -6.931 -28.116 1.00 96.38 192 LYS A O 1
ATOM 1566 N N . ASN A 1 193 ? 13.909 -7.403 -28.398 1.00 94.00 193 ASN A N 1
ATOM 1567 C CA . ASN A 1 193 ? 13.720 -8.673 -29.120 1.00 94.00 193 ASN A CA 1
ATOM 1568 C C . ASN A 1 193 ? 12.692 -8.591 -30.273 1.00 94.00 193 ASN A C 1
ATOM 1570 O O . ASN A 1 193 ? 11.821 -9.446 -30.402 1.00 94.00 193 ASN A O 1
ATOM 1574 N N . GLY A 1 194 ? 12.742 -7.519 -31.073 1.00 92.44 194 GLY A N 1
ATOM 1575 C CA . GLY A 1 194 ? 11.816 -7.289 -32.193 1.00 92.44 194 GLY A CA 1
ATOM 1576 C C . GLY A 1 194 ? 10.407 -6.811 -31.807 1.00 92.44 194 GLY A C 1
ATOM 1577 O O . GLY A 1 194 ? 9.634 -6.445 -32.687 1.00 92.44 194 GLY A O 1
ATOM 1578 N N . LYS A 1 195 ? 10.065 -6.756 -30.513 1.00 94.06 195 LYS A N 1
ATOM 1579 C CA . LYS A 1 195 ? 8.825 -6.143 -30.017 1.00 94.06 195 LYS A CA 1
ATOM 1580 C C . LYS A 1 195 ? 9.028 -4.640 -29.838 1.00 94.06 195 LYS A C 1
ATOM 1582 O O . LYS A 1 195 ? 9.985 -4.233 -29.182 1.00 94.06 195 LYS A O 1
ATOM 1587 N N . THR A 1 196 ? 8.089 -3.843 -30.345 1.00 95.25 196 THR A N 1
ATOM 1588 C CA . THR A 1 196 ? 8.064 -2.383 -30.180 1.00 95.25 196 THR A CA 1
ATOM 1589 C C . THR A 1 196 ? 6.808 -1.940 -29.439 1.00 95.25 196 THR A C 1
ATOM 1591 O O . THR A 1 196 ? 5.713 -2.418 -29.731 1.00 95.25 196 THR A O 1
ATOM 1594 N N . LEU A 1 197 ? 6.973 -1.033 -28.475 1.00 95.44 197 LEU A N 1
ATOM 1595 C CA . LEU A 1 197 ? 5.890 -0.403 -27.727 1.00 95.44 197 LEU A CA 1
ATOM 1596 C C . LEU A 1 197 ? 6.074 1.114 -27.704 1.00 95.44 197 LEU A C 1
ATOM 1598 O O . LEU A 1 197 ? 7.129 1.602 -27.313 1.00 95.44 197 LEU A O 1
ATOM 1602 N N . ASN A 1 198 ? 5.038 1.862 -28.070 1.00 96.56 198 ASN A N 1
ATOM 1603 C CA . ASN A 1 198 ? 5.054 3.323 -28.026 1.00 96.56 198 ASN A CA 1
ATOM 1604 C C . ASN A 1 198 ? 4.328 3.829 -26.780 1.00 96.56 198 ASN A C 1
ATOM 1606 O O . ASN A 1 198 ? 3.203 3.412 -26.503 1.00 96.56 198 ASN A O 1
ATOM 1610 N N . ILE A 1 199 ? 4.946 4.748 -26.047 1.00 97.19 199 ILE A N 1
ATOM 1611 C CA . ILE A 1 199 ? 4.416 5.311 -24.804 1.00 97.19 199 ILE A CA 1
ATOM 1612 C C . ILE A 1 199 ? 4.280 6.823 -24.956 1.00 97.19 199 ILE A C 1
ATOM 1614 O O . ILE A 1 199 ? 5.261 7.502 -25.257 1.00 97.19 199 ILE A O 1
ATOM 1618 N N . LEU A 1 200 ? 3.073 7.337 -24.730 1.00 97.06 200 LEU A N 1
ATOM 1619 C CA . LEU A 1 200 ? 2.798 8.766 -24.611 1.00 97.06 200 LEU A CA 1
ATOM 1620 C C . LEU A 1 200 ? 3.200 9.234 -23.205 1.00 97.06 200 LEU A C 1
ATOM 1622 O O . LEU A 1 200 ? 2.630 8.764 -22.230 1.00 97.06 200 LEU A O 1
ATOM 1626 N N . ASP A 1 201 ? 4.168 10.136 -23.093 1.00 97.31 201 ASP A N 1
ATOM 1627 C CA . ASP A 1 201 ? 4.635 10.735 -21.838 1.00 97.31 201 ASP A CA 1
ATOM 1628 C C . ASP A 1 201 ? 4.160 12.190 -21.767 1.00 97.31 201 ASP A C 1
ATOM 1630 O O . ASP A 1 201 ? 4.478 13.000 -22.646 1.00 97.31 201 ASP A O 1
ATOM 1634 N N . VAL A 1 202 ? 3.349 12.497 -20.753 1.00 96.12 202 VAL A N 1
ATOM 1635 C CA . VAL A 1 202 ? 2.711 13.803 -20.561 1.00 96.12 202 VAL A CA 1
ATOM 1636 C C . VAL A 1 202 ? 2.967 14.348 -19.165 1.00 96.12 202 VAL A C 1
ATOM 1638 O O . VAL A 1 202 ? 3.098 13.614 -18.184 1.00 96.12 202 VAL A O 1
ATOM 1641 N N . ASP A 1 203 ? 2.981 15.672 -19.083 1.00 93.75 203 ASP A N 1
ATOM 1642 C CA . ASP A 1 203 ? 3.187 16.421 -17.852 1.00 93.75 203 ASP A CA 1
ATOM 1643 C C . ASP A 1 203 ? 1.941 17.260 -17.539 1.00 93.75 203 ASP A C 1
ATOM 1645 O O . ASP A 1 203 ? 1.557 18.124 -18.331 1.00 93.75 203 ASP A O 1
ATOM 1649 N N . VAL A 1 204 ? 1.308 17.022 -16.387 1.00 93.69 204 VAL A N 1
ATOM 1650 C CA . VAL A 1 204 ? 0.136 17.781 -15.915 1.00 93.69 204 VAL A CA 1
ATOM 1651 C C . VAL A 1 204 ? 0.477 18.775 -14.799 1.00 93.69 204 VAL A C 1
ATOM 1653 O O . VAL A 1 204 ? -0.365 19.055 -13.958 1.00 93.69 204 VAL A O 1
ATOM 1656 N N . LYS A 1 205 ? 1.694 19.333 -14.788 1.00 91.88 205 LYS A N 1
ATOM 1657 C CA . LYS A 1 205 ? 2.161 20.309 -13.783 1.00 91.88 205 LYS A CA 1
ATOM 1658 C C . LYS A 1 205 ? 1.298 21.565 -13.588 1.00 91.88 205 LYS A C 1
ATOM 1660 O O . LYS A 1 205 ? 1.438 22.217 -12.558 1.00 91.88 205 LYS A O 1
ATOM 1665 N N . ASP A 1 206 ? 0.454 21.936 -14.550 1.00 92.38 206 ASP A N 1
ATOM 1666 C CA . ASP A 1 206 ? -0.418 23.107 -14.449 1.00 92.38 206 ASP A CA 1
ATOM 1667 C C . ASP A 1 206 ? -1.704 22.959 -15.289 1.00 92.38 206 ASP A C 1
ATOM 1669 O O . ASP A 1 206 ? -1.904 21.990 -16.027 1.00 92.38 206 ASP A O 1
ATOM 1673 N N . ALA A 1 207 ? -2.613 23.932 -15.172 1.00 91.81 207 ALA A N 1
ATOM 1674 C CA . ALA A 1 207 ? -3.888 23.924 -15.888 1.00 91.81 207 ALA A CA 1
ATOM 1675 C C . ALA A 1 207 ? -3.731 23.938 -17.423 1.00 91.81 207 ALA A C 1
ATOM 1677 O O . ALA A 1 207 ? -4.537 23.323 -18.127 1.00 91.81 207 ALA A O 1
ATOM 1678 N N . GLN A 1 208 ? -2.704 24.610 -17.953 1.00 93.06 208 GLN A N 1
ATOM 1679 C CA . GLN A 1 208 ? -2.466 24.686 -19.394 1.00 93.06 208 GLN A CA 1
ATOM 1680 C C . GLN A 1 208 ? -1.920 23.360 -19.923 1.00 93.06 208 GLN A C 1
ATOM 1682 O O . GLN A 1 208 ? -2.369 22.878 -20.965 1.00 93.06 208 GLN A O 1
ATOM 1687 N N . SER A 1 209 ? -0.979 22.743 -19.211 1.00 93.56 209 SER A N 1
ATOM 1688 C CA . SER A 1 209 ? -0.429 21.443 -19.584 1.00 93.56 209 SER A CA 1
ATOM 1689 C C . SER A 1 209 ? -1.493 20.344 -19.487 1.00 93.56 209 SER A C 1
ATOM 1691 O O . SER A 1 209 ? -1.571 19.481 -20.363 1.00 93.56 209 SER A O 1
ATOM 1693 N N . TYR A 1 210 ? -2.413 20.447 -18.522 1.00 94.19 210 TYR A N 1
ATOM 1694 C CA . TYR A 1 210 ? -3.587 19.583 -18.462 1.00 94.19 210 TYR A CA 1
ATOM 1695 C C . TYR A 1 210 ? -4.542 19.769 -19.652 1.00 94.19 210 TYR A C 1
ATOM 1697 O O . TYR A 1 210 ? -5.009 18.789 -20.236 1.00 94.19 210 TYR A O 1
ATOM 1705 N N . ALA A 1 211 ? -4.815 21.013 -20.056 1.00 93.19 211 ALA A N 1
ATOM 1706 C CA . ALA A 1 211 ? -5.634 21.293 -21.236 1.00 93.19 211 ALA A CA 1
ATOM 1707 C C . ALA A 1 211 ? -4.994 20.745 -22.527 1.00 93.19 211 ALA A C 1
ATOM 1709 O O . ALA A 1 211 ? -5.689 20.151 -23.356 1.00 93.19 211 ALA A O 1
ATOM 1710 N N . ASN A 1 212 ? -3.670 20.875 -22.664 1.00 93.88 212 ASN A N 1
ATOM 1711 C CA . ASN A 1 212 ? -2.905 20.289 -23.768 1.00 93.88 212 ASN A CA 1
ATOM 1712 C C . ASN A 1 212 ? -3.046 18.761 -23.780 1.00 93.88 212 ASN A C 1
ATOM 1714 O O . ASN A 1 212 ? -3.385 18.180 -24.807 1.00 93.88 212 ASN A O 1
ATOM 1718 N N . PHE A 1 213 ? -2.905 18.112 -22.621 1.00 94.38 213 PHE A N 1
ATOM 1719 C CA . PHE A 1 213 ? -3.078 16.667 -22.506 1.00 94.38 213 PHE A CA 1
ATOM 1720 C C . PHE A 1 213 ? -4.475 16.197 -22.948 1.00 94.38 213 PHE A C 1
ATOM 1722 O O . PHE A 1 213 ? -4.589 15.230 -23.704 1.00 94.38 213 PHE A O 1
ATOM 1729 N N . LYS A 1 214 ? -5.546 16.902 -22.557 1.00 93.06 214 LYS A N 1
ATOM 1730 C CA . LYS A 1 214 ? -6.905 16.593 -23.045 1.00 93.06 214 LYS A CA 1
ATOM 1731 C C . LYS A 1 214 ? -7.003 16.682 -24.568 1.00 93.06 214 LYS A C 1
ATOM 1733 O O . LYS A 1 214 ? -7.591 15.799 -25.193 1.00 93.06 214 LYS A O 1
ATOM 1738 N N . SER A 1 215 ? -6.424 17.731 -25.154 1.00 93.12 215 SER A N 1
ATOM 1739 C CA . SER A 1 215 ? -6.381 17.928 -26.609 1.00 93.12 215 SER A CA 1
ATOM 1740 C C . SER A 1 215 ? -5.645 16.781 -27.305 1.00 93.12 215 SER A C 1
ATOM 1742 O O . SER A 1 215 ? -6.139 16.229 -28.291 1.00 93.12 215 SER A O 1
ATOM 1744 N N . ASP A 1 216 ? -4.502 16.369 -26.757 1.00 93.56 216 ASP A N 1
ATOM 1745 C CA . ASP A 1 216 ? -3.686 15.285 -27.301 1.00 93.56 216 ASP A CA 1
ATOM 1746 C C . ASP A 1 216 ? -4.439 13.957 -27.264 1.00 93.56 216 ASP A C 1
ATOM 1748 O O . ASP A 1 216 ? -4.512 13.263 -28.277 1.00 93.56 216 ASP A O 1
ATOM 1752 N N . ILE A 1 217 ? -5.079 13.623 -26.138 1.00 92.00 217 ILE A N 1
ATOM 1753 C CA . ILE A 1 217 ? -5.882 12.400 -26.020 1.00 92.00 217 ILE A CA 1
ATOM 1754 C C . ILE A 1 217 ? -7.020 12.376 -27.040 1.00 92.00 217 ILE A C 1
ATOM 1756 O O . ILE A 1 217 ? -7.239 11.342 -27.668 1.00 92.00 217 ILE A O 1
ATOM 1760 N N . GLN A 1 218 ? -7.713 13.498 -27.256 1.00 90.31 218 GLN A N 1
ATOM 1761 C CA . GLN A 1 218 ? -8.769 13.592 -28.268 1.00 90.31 218 GLN A CA 1
ATOM 1762 C C . GLN A 1 218 ? -8.232 13.347 -29.685 1.00 90.31 218 GLN A C 1
ATOM 1764 O O . GLN A 1 218 ? -8.806 12.554 -30.431 1.00 90.31 218 GLN A O 1
ATOM 1769 N N . LYS A 1 219 ? -7.100 13.964 -30.046 1.00 91.88 219 LYS A N 1
ATOM 1770 C CA . LYS A 1 219 ? -6.462 13.787 -31.364 1.00 91.88 219 LYS A CA 1
ATOM 1771 C C . LYS A 1 219 ? -5.879 12.386 -31.557 1.00 91.88 219 LYS A C 1
ATOM 1773 O O . LYS A 1 219 ? -5.780 11.906 -32.686 1.00 91.88 219 LYS A O 1
ATOM 1778 N N . LEU A 1 220 ? -5.485 11.726 -30.469 1.00 90.81 220 LEU A N 1
ATOM 1779 C CA . LEU A 1 220 ? -4.852 10.411 -30.486 1.00 90.81 220 LEU A CA 1
ATOM 1780 C C . LEU A 1 220 ? -5.837 9.241 -30.373 1.00 90.81 220 LEU A C 1
ATOM 1782 O O . LEU A 1 220 ? -5.384 8.112 -30.531 1.00 90.81 220 LEU A O 1
ATOM 1786 N N . GLN A 1 221 ? -7.144 9.455 -30.170 1.00 84.56 221 GLN A N 1
ATOM 1787 C CA . GLN A 1 221 ? -8.142 8.384 -29.962 1.00 84.56 221 GLN A CA 1
ATOM 1788 C C . GLN A 1 221 ? -7.999 7.189 -30.926 1.00 84.56 221 GLN A C 1
ATOM 1790 O O . GLN A 1 221 ? -7.944 6.040 -30.489 1.00 84.56 221 GLN A O 1
ATOM 1795 N N . GLY A 1 222 ? -7.835 7.438 -32.232 1.00 79.19 222 GLY A N 1
ATOM 1796 C CA . GLY A 1 222 ? -7.646 6.374 -33.233 1.00 79.19 222 GLY A CA 1
ATOM 1797 C C . GLY A 1 222 ? -6.298 5.638 -33.151 1.00 79.19 222 GLY A C 1
ATOM 1798 O O . GLY A 1 222 ? -6.184 4.501 -33.596 1.00 79.19 222 GLY A O 1
ATOM 1799 N N . LYS A 1 223 ? -5.274 6.258 -32.553 1.00 83.88 223 LYS A N 1
ATOM 1800 C CA . LYS A 1 223 ? -3.928 5.691 -32.357 1.00 83.88 223 LYS A CA 1
ATOM 1801 C C . LYS A 1 223 ? -3.770 4.999 -31.000 1.00 83.88 223 LYS A C 1
ATOM 1803 O O . LYS A 1 223 ? -2.935 4.106 -30.885 1.00 83.88 223 LYS A O 1
ATOM 1808 N N . LEU A 1 224 ? -4.575 5.348 -29.995 1.00 78.81 224 LEU A N 1
ATOM 1809 C CA . LEU A 1 224 ? -4.540 4.735 -28.656 1.00 78.81 224 LEU A CA 1
ATOM 1810 C C . LEU A 1 224 ? -4.923 3.241 -28.656 1.00 78.81 224 LEU A C 1
ATOM 1812 O O . LEU A 1 224 ? -4.635 2.540 -27.694 1.00 78.81 224 LEU A O 1
ATOM 1816 N N . SER A 1 225 ? -5.529 2.745 -29.740 1.00 65.81 225 SER A N 1
ATOM 1817 C CA . SER A 1 225 ? -5.953 1.342 -29.880 1.00 65.81 225 SER A CA 1
ATOM 1818 C C . SER A 1 225 ? -4.997 0.474 -30.718 1.00 65.81 225 SER A C 1
ATOM 1820 O O . SER A 1 225 ? -5.310 -0.683 -30.984 1.00 65.81 225 SER A O 1
ATOM 1822 N N . GLY A 1 226 ? -3.837 0.997 -31.148 1.00 68.94 226 GLY A N 1
ATOM 1823 C CA . GLY A 1 226 ? -2.906 0.223 -31.991 1.00 68.94 226 GLY A CA 1
ATOM 1824 C C . GLY A 1 226 ? -1.540 0.851 -32.291 1.00 68.94 226 GLY A C 1
ATOM 1825 O O . GLY A 1 226 ? -0.605 0.125 -32.611 1.00 68.94 226 GLY A O 1
ATOM 1826 N N . GLY A 1 227 ? -1.394 2.173 -32.158 1.00 81.88 227 GLY A N 1
ATOM 1827 C CA . GLY A 1 227 ? -0.133 2.895 -32.368 1.00 81.88 227 GLY A CA 1
ATOM 1828 C C . GLY A 1 227 ? 0.555 3.357 -31.082 1.00 81.88 227 GLY A C 1
ATOM 1829 O O . GLY A 1 227 ? 1.772 3.494 -31.078 1.00 81.88 227 GLY A O 1
ATOM 1830 N N . ILE A 1 228 ? -0.198 3.576 -29.999 1.00 90.88 228 ILE A N 1
ATOM 1831 C CA . ILE A 1 228 ? 0.301 3.926 -28.662 1.00 90.88 228 ILE A CA 1
ATOM 1832 C C . ILE A 1 228 ? -0.157 2.839 -27.692 1.00 90.88 228 ILE A C 1
ATOM 1834 O O . ILE A 1 228 ? -1.346 2.570 -27.564 1.00 90.88 228 ILE A O 1
ATOM 1838 N N . ASN A 1 229 ? 0.795 2.205 -27.017 1.00 93.75 229 ASN A N 1
ATOM 1839 C CA . ASN A 1 229 ? 0.568 1.074 -26.124 1.00 93.75 229 ASN A CA 1
ATOM 1840 C C . ASN A 1 229 ? 0.492 1.495 -24.654 1.00 93.75 229 ASN A C 1
ATOM 1842 O O . ASN A 1 229 ? 0.025 0.733 -23.815 1.00 93.75 229 ASN A O 1
ATOM 1846 N N . GLY A 1 230 ? 0.925 2.697 -24.303 1.00 95.56 230 GLY A N 1
ATOM 1847 C CA . GLY A 1 230 ? 0.782 3.149 -22.933 1.00 95.56 230 GLY A CA 1
ATOM 1848 C C . GLY A 1 230 ? 0.881 4.642 -22.764 1.00 95.56 230 GLY A C 1
ATOM 1849 O O . GLY A 1 230 ? 1.247 5.367 -23.687 1.00 95.56 230 GLY A O 1
ATOM 1850 N N . ILE A 1 231 ? 0.518 5.080 -21.566 1.00 97.19 231 ILE A N 1
ATOM 1851 C CA . ILE A 1 231 ? 0.485 6.487 -21.192 1.00 97.19 231 ILE A CA 1
ATOM 1852 C C . ILE A 1 231 ? 1.204 6.640 -19.855 1.00 97.19 231 ILE A C 1
ATOM 1854 O O . ILE A 1 231 ? 0.936 5.902 -18.909 1.00 97.19 231 ILE A O 1
ATOM 1858 N N . VAL A 1 232 ? 2.117 7.598 -19.789 1.00 97.94 232 VAL A N 1
ATOM 1859 C CA . VAL A 1 232 ? 2.783 8.064 -18.580 1.00 97.94 232 VAL A CA 1
ATOM 1860 C C . VAL A 1 232 ? 2.241 9.456 -18.278 1.00 97.94 232 VAL A C 1
ATOM 1862 O O . VAL A 1 232 ? 2.330 10.333 -19.130 1.00 97.94 232 VAL A O 1
ATOM 1865 N N . ILE A 1 233 ? 1.686 9.659 -17.084 1.00 97.31 233 ILE A N 1
ATOM 1866 C CA . ILE A 1 233 ? 1.155 10.950 -16.632 1.00 97.31 233 ILE A CA 1
ATOM 1867 C C . ILE A 1 233 ? 1.951 11.404 -15.416 1.00 97.31 233 ILE A C 1
ATOM 1869 O O . ILE A 1 233 ? 2.007 10.697 -14.406 1.00 97.31 233 ILE A O 1
ATOM 1873 N N . ARG A 1 234 ? 2.572 12.579 -15.519 1.00 95.69 234 ARG A N 1
ATOM 1874 C CA . ARG A 1 234 ? 3.462 13.128 -14.492 1.00 95.69 234 ARG A CA 1
ATOM 1875 C C . ARG A 1 234 ? 2.857 14.303 -13.745 1.00 95.69 234 ARG A C 1
ATOM 1877 O O . ARG A 1 234 ? 2.077 15.051 -14.321 1.00 95.69 234 ARG A O 1
ATOM 1884 N N . ASN A 1 235 ? 3.310 14.499 -12.508 1.00 93.38 235 ASN A N 1
ATOM 1885 C CA . ASN A 1 235 ? 3.017 15.669 -11.679 1.00 93.38 235 ASN A CA 1
ATOM 1886 C C . ASN A 1 235 ? 1.547 15.808 -11.236 1.00 93.38 235 ASN A C 1
ATOM 1888 O O . ASN A 1 235 ? 1.040 16.916 -11.074 1.00 93.38 235 ASN A O 1
ATOM 1892 N N . ILE A 1 236 ? 0.849 14.689 -11.022 1.00 94.81 236 ILE A N 1
ATOM 1893 C CA . ILE A 1 236 ? -0.577 14.682 -10.659 1.00 94.81 236 ILE A CA 1
ATOM 1894 C C . ILE A 1 236 ? -0.766 15.262 -9.253 1.00 94.81 236 ILE A C 1
ATOM 1896 O O . ILE A 1 236 ? -0.163 14.773 -8.296 1.00 94.81 236 ILE A O 1
ATOM 1900 N N . GLY A 1 237 ? -1.619 16.279 -9.111 1.00 91.06 237 GLY A N 1
ATOM 1901 C CA . GLY A 1 237 ? -1.924 16.904 -7.818 1.00 91.06 237 GLY A CA 1
ATOM 1902 C C . GLY A 1 237 ? -0.770 17.692 -7.182 1.00 91.06 237 GLY A C 1
ATOM 1903 O O . GLY A 1 237 ? -0.822 17.975 -5.987 1.00 91.06 237 GLY A O 1
ATOM 1904 N N . GLY A 1 238 ? 0.273 18.028 -7.951 1.00 87.56 238 GLY A N 1
ATOM 1905 C CA . GLY A 1 238 ? 1.325 18.962 -7.533 1.00 87.56 238 GLY A CA 1
ATOM 1906 C C . GLY A 1 238 ? 0.826 20.406 -7.381 1.00 87.56 238 GLY A C 1
ATOM 1907 O O . GLY A 1 238 ? -0.317 20.728 -7.700 1.00 87.56 238 GLY A O 1
ATOM 1908 N N . PHE A 1 239 ? 1.682 21.313 -6.899 1.00 83.25 239 PHE A N 1
ATOM 1909 C CA . PHE A 1 239 ? 1.298 22.717 -6.712 1.00 83.25 239 PHE A CA 1
ATOM 1910 C C . PHE A 1 239 ? 0.905 23.375 -8.047 1.00 83.25 239 PHE A C 1
ATOM 1912 O O . PHE A 1 239 ? 1.736 23.504 -8.941 1.00 83.25 239 PHE A O 1
ATOM 1919 N N . GLY A 1 240 ? -0.359 23.793 -8.173 1.00 79.44 240 GLY A N 1
ATOM 1920 C CA . GLY A 1 240 ? -0.921 24.355 -9.410 1.00 79.44 240 GLY A CA 1
ATOM 1921 C C . GLY A 1 240 ? -1.406 23.316 -10.432 1.00 79.44 240 GLY A C 1
ATOM 1922 O O . GLY A 1 240 ? -2.087 23.686 -11.390 1.00 79.44 240 GLY A O 1
ATOM 1923 N N . ALA A 1 241 ? -1.122 22.031 -10.206 1.00 85.38 241 ALA A N 1
ATOM 1924 C CA . ALA A 1 241 ? -1.582 20.915 -11.023 1.00 85.38 241 ALA A CA 1
ATOM 1925 C C . ALA A 1 241 ? -2.955 20.397 -10.553 1.00 85.38 241 ALA A C 1
ATOM 1927 O O . ALA A 1 241 ? -3.249 20.400 -9.353 1.00 85.38 241 ALA A O 1
ATOM 1928 N N . PRO A 1 242 ? -3.804 19.894 -11.463 1.00 86.06 242 PRO A N 1
ATOM 1929 C CA . PRO A 1 242 ? -5.045 19.230 -11.082 1.00 86.06 242 PRO A CA 1
ATOM 1930 C C . PRO A 1 242 ? -4.777 17.888 -10.380 1.00 86.06 242 PRO A C 1
ATOM 1932 O O . PRO A 1 242 ? -3.914 17.114 -10.800 1.00 86.06 242 PRO A O 1
ATOM 1935 N N . SER A 1 243 ? -5.564 17.578 -9.344 1.00 86.69 243 SER A N 1
ATOM 1936 C CA . SER A 1 243 ? -5.661 16.222 -8.775 1.00 86.69 243 SER A CA 1
ATOM 1937 C C . SER A 1 243 ? -6.749 15.376 -9.455 1.00 86.69 243 SER A C 1
ATOM 1939 O O . SER A 1 243 ? -6.622 14.152 -9.569 1.00 86.69 243 SER A O 1
ATOM 1941 N N . ASP A 1 244 ? -7.811 16.019 -9.956 1.00 93.50 244 ASP A N 1
ATOM 1942 C CA . ASP A 1 244 ? -8.920 15.335 -10.620 1.00 93.50 244 ASP A CA 1
ATOM 1943 C C . ASP A 1 244 ? -8.668 15.155 -12.128 1.00 93.50 244 ASP A C 1
ATOM 1945 O O . ASP A 1 244 ? -8.720 16.101 -12.914 1.00 93.50 244 ASP A O 1
ATOM 1949 N N . LEU A 1 245 ? -8.421 13.902 -12.516 1.00 95.81 245 LEU A N 1
ATOM 1950 C CA . LEU A 1 245 ? -8.204 13.443 -13.890 1.00 95.81 245 LEU A CA 1
ATOM 1951 C C . LEU A 1 245 ? -9.362 12.578 -14.425 1.00 95.81 245 LEU A C 1
ATOM 1953 O O . LEU A 1 245 ? -9.201 11.879 -15.430 1.00 95.81 245 LEU A O 1
ATOM 1957 N N . LYS A 1 246 ? -10.529 12.557 -13.757 1.00 95.69 246 LYS A N 1
ATOM 1958 C CA . LYS A 1 246 ? -11.625 11.617 -14.075 1.00 95.69 246 LYS A CA 1
ATOM 1959 C C . LYS A 1 246 ? -12.086 11.699 -15.522 1.00 95.69 246 LYS A C 1
ATOM 1961 O O . LYS A 1 246 ? -12.421 10.672 -16.108 1.00 95.69 246 LYS A O 1
ATOM 1966 N N . ASP A 1 247 ? -12.165 12.892 -16.097 1.00 94.69 247 ASP A N 1
ATOM 1967 C CA . ASP A 1 247 ? -12.597 13.071 -17.481 1.00 94.69 247 ASP A CA 1
ATOM 1968 C C . ASP A 1 247 ? -11.578 12.511 -18.479 1.00 94.69 247 ASP A C 1
ATOM 1970 O O . ASP A 1 247 ? -11.977 11.824 -19.422 1.00 94.69 247 ASP A O 1
ATOM 1974 N N . VAL A 1 248 ? -10.275 12.677 -18.225 1.00 94.06 248 VAL A N 1
ATOM 1975 C CA . VAL A 1 248 ? -9.250 12.030 -19.052 1.00 94.06 248 VAL A CA 1
ATOM 1976 C C . VAL A 1 248 ? -9.288 10.513 -18.897 1.00 94.06 248 VAL A C 1
ATOM 1978 O O . VAL A 1 248 ? -9.330 9.808 -19.903 1.00 94.06 248 VAL A O 1
ATOM 1981 N N . PHE A 1 249 ? -9.353 9.990 -17.674 1.00 96.00 249 PHE A N 1
ATOM 1982 C CA . PHE A 1 249 ? -9.438 8.545 -17.440 1.00 96.00 249 PHE A CA 1
ATOM 1983 C C . PHE A 1 249 ? -10.668 7.904 -18.096 1.00 96.00 249 PHE A C 1
ATOM 1985 O O . PHE A 1 249 ? -10.560 6.826 -18.682 1.00 96.00 249 PHE A O 1
ATOM 1992 N N . LYS A 1 250 ? -11.818 8.590 -18.098 1.00 95.06 250 LYS A N 1
ATOM 1993 C CA . LYS A 1 250 ? -13.013 8.148 -18.839 1.00 95.06 250 LYS A CA 1
ATOM 1994 C C . LYS A 1 250 ? -12.776 8.094 -20.350 1.00 95.06 250 LYS A C 1
ATOM 1996 O O . LYS A 1 250 ? -13.271 7.169 -20.997 1.00 95.06 250 LYS A O 1
ATOM 2001 N N . SER A 1 251 ? -12.023 9.055 -20.888 1.00 92.81 251 SER A N 1
ATOM 2002 C CA . SER A 1 251 ? -11.712 9.162 -22.320 1.00 92.81 251 SER A CA 1
ATOM 2003 C C . SER A 1 251 ? -10.672 8.154 -22.825 1.00 92.81 251 SER A C 1
ATOM 2005 O O . SER A 1 251 ? -10.515 8.006 -24.035 1.00 92.81 251 SER A O 1
ATOM 2007 N N . LEU A 1 252 ? -9.971 7.446 -21.933 1.00 93.19 252 LEU A N 1
ATOM 2008 C CA . LEU A 1 252 ? -9.058 6.371 -22.327 1.00 93.19 252 LEU A CA 1
ATOM 2009 C C . LEU A 1 252 ? -9.814 5.228 -23.031 1.00 93.19 252 LEU A C 1
ATOM 2011 O O . LEU A 1 252 ? -10.989 4.986 -22.723 1.00 93.19 252 LEU A O 1
ATOM 2015 N N . PRO A 1 253 ? -9.162 4.480 -23.941 1.00 91.75 253 PRO A N 1
ATOM 2016 C CA . PRO A 1 253 ? -9.775 3.310 -24.565 1.00 91.75 253 PRO A CA 1
ATOM 2017 C C . PRO A 1 253 ? -10.176 2.268 -23.515 1.00 91.75 253 PRO A C 1
ATOM 2019 O O . PRO A 1 253 ? -9.609 2.208 -22.425 1.00 91.75 253 PRO A O 1
ATOM 2022 N N . ASN A 1 254 ? -11.150 1.417 -23.848 1.00 93.31 254 ASN A N 1
ATOM 2023 C CA . ASN A 1 254 ? -11.631 0.373 -22.932 1.00 93.31 254 ASN A CA 1
ATOM 2024 C C . ASN A 1 254 ? -10.541 -0.630 -22.542 1.00 93.31 254 ASN A C 1
ATOM 2026 O O . ASN A 1 254 ? -10.618 -1.216 -21.467 1.00 93.31 254 ASN A O 1
ATOM 2030 N N . THR A 1 255 ? -9.525 -0.799 -23.388 1.00 93.81 255 THR A N 1
ATOM 2031 C CA . THR A 1 255 ? -8.339 -1.595 -23.087 1.00 93.81 255 THR A CA 1
ATOM 2032 C C . THR A 1 255 ? -7.101 -0.712 -23.151 1.00 93.81 255 THR A C 1
ATOM 2034 O O . THR A 1 255 ? -6.816 -0.116 -24.186 1.00 93.81 255 THR A O 1
ATOM 2037 N N . VAL A 1 256 ? -6.343 -0.666 -22.059 1.00 94.31 256 VAL A N 1
ATOM 2038 C CA . VAL A 1 256 ? -5.062 0.041 -21.952 1.00 94.31 256 VAL A CA 1
ATOM 2039 C C . VAL A 1 256 ? -3.984 -0.996 -21.657 1.00 94.31 256 VAL A C 1
ATOM 2041 O O . VAL A 1 256 ? -4.112 -1.766 -20.707 1.00 94.31 256 VAL A O 1
ATOM 2044 N N . GLN A 1 257 ? -2.914 -1.058 -22.456 1.00 95.06 257 GLN A N 1
ATOM 2045 C CA . GLN A 1 257 ? -1.842 -2.015 -22.153 1.00 95.06 257 GLN A CA 1
ATOM 2046 C C . GLN A 1 257 ? -1.039 -1.537 -20.940 1.00 95.06 257 GLN A C 1
ATOM 2048 O O . GLN A 1 257 ? -0.900 -2.290 -19.984 1.00 95.06 257 GLN A O 1
ATOM 2053 N N . LYS A 1 258 ? -0.565 -0.286 -20.931 1.00 96.56 258 LYS A N 1
ATOM 2054 C CA . LYS A 1 258 ? 0.220 0.251 -19.811 1.00 96.56 258 LYS A CA 1
ATOM 2055 C C . LYS A 1 258 ? -0.216 1.656 -19.403 1.00 96.56 258 LYS A C 1
ATOM 2057 O O . LYS A 1 258 ? -0.341 2.535 -20.252 1.00 96.56 258 LYS A O 1
ATOM 2062 N N . LEU A 1 259 ? -0.379 1.879 -18.105 1.00 98.12 259 LEU A N 1
ATOM 2063 C CA . LEU A 1 259 ? -0.597 3.197 -17.514 1.00 98.12 259 LEU A CA 1
ATOM 2064 C C . LEU A 1 259 ? 0.430 3.426 -16.401 1.00 98.12 259 LEU A C 1
ATOM 2066 O O . LEU A 1 259 ? 0.591 2.579 -15.533 1.00 98.12 259 LEU A O 1
ATOM 2070 N N . THR A 1 260 ? 1.127 4.553 -16.406 1.00 98.44 260 THR A N 1
ATOM 2071 C CA . THR A 1 260 ? 2.077 4.915 -15.345 1.00 98.44 260 THR A CA 1
ATOM 2072 C C . THR A 1 260 ? 1.707 6.290 -14.817 1.00 98.44 260 THR A C 1
ATOM 2074 O O . THR A 1 260 ? 1.639 7.249 -15.583 1.00 98.44 260 THR A O 1
ATOM 2077 N N . LEU A 1 261 ? 1.459 6.395 -13.516 1.00 97.88 261 LEU A N 1
ATOM 2078 C CA . LEU A 1 261 ? 0.967 7.609 -12.874 1.00 97.88 261 LEU A CA 1
ATOM 2079 C C . LEU A 1 261 ? 1.956 8.065 -11.805 1.00 97.88 261 LEU A C 1
ATOM 2081 O O . LEU A 1 261 ? 2.279 7.296 -10.900 1.00 97.88 261 LEU A O 1
ATOM 2085 N N . PHE A 1 262 ? 2.416 9.313 -11.901 1.00 96.00 262 PHE A N 1
ATOM 2086 C CA . PHE A 1 262 ? 3.256 9.943 -10.885 1.00 96.00 262 PHE A CA 1
ATOM 2087 C C . PHE A 1 262 ? 2.453 10.990 -10.118 1.00 96.00 262 PHE A C 1
ATOM 2089 O O . PHE A 1 262 ? 2.105 12.042 -10.661 1.00 96.00 262 PHE A O 1
ATOM 2096 N N . PHE A 1 263 ? 2.180 10.689 -8.853 1.00 94.25 263 PHE A N 1
ATOM 2097 C CA . PHE A 1 263 ? 1.454 11.550 -7.935 1.00 94.25 263 PHE A CA 1
ATOM 2098 C C . PHE A 1 263 ? 2.402 12.409 -7.096 1.00 94.25 263 PHE A C 1
ATOM 2100 O O . PHE A 1 263 ? 3.274 11.902 -6.386 1.00 94.25 263 PHE A O 1
ATOM 2107 N N . GLU A 1 264 ? 2.163 13.715 -7.133 1.00 90.31 264 GLU A N 1
ATOM 2108 C CA . GLU A 1 264 ? 2.739 14.707 -6.220 1.00 90.31 264 GLU A CA 1
ATOM 2109 C C . GLU A 1 264 ? 1.730 15.132 -5.150 1.00 90.31 264 GLU A C 1
ATOM 2111 O O . GLU A 1 264 ? 2.120 15.676 -4.128 1.00 90.31 264 GLU A O 1
ATOM 2116 N N . GLY A 1 265 ? 0.435 14.894 -5.363 1.00 88.69 265 GLY A N 1
ATOM 2117 C CA . GLY A 1 265 ? -0.607 15.019 -4.346 1.00 88.69 265 GLY A CA 1
ATOM 2118 C C . GLY A 1 265 ? -1.105 13.649 -3.888 1.00 88.69 265 GLY A C 1
ATOM 2119 O O . GLY A 1 265 ? -1.096 12.694 -4.658 1.00 88.69 265 GLY A O 1
ATOM 2120 N N . LYS A 1 266 ? -1.593 13.552 -2.645 1.00 89.81 266 LYS A N 1
ATOM 2121 C CA . LYS A 1 266 ? -2.130 12.292 -2.089 1.00 89.81 266 LYS A CA 1
ATOM 2122 C C . LYS A 1 266 ? -3.567 11.966 -2.521 1.00 89.81 266 LYS A C 1
ATOM 2124 O O . LYS A 1 266 ? -4.087 10.904 -2.186 1.00 89.81 266 LYS A O 1
ATOM 2129 N N . ASP A 1 267 ? -4.224 12.875 -3.237 1.00 91.69 267 ASP A N 1
ATOM 2130 C CA . ASP A 1 267 ? -5.577 12.661 -3.750 1.00 91.69 267 ASP A CA 1
ATOM 2131 C C . ASP A 1 267 ? -5.549 11.753 -4.986 1.00 91.69 267 ASP A C 1
ATOM 2133 O O . ASP A 1 267 ? -5.193 12.163 -6.090 1.00 91.69 267 ASP A O 1
ATOM 2137 N N . THR A 1 268 ? -5.949 10.503 -4.781 1.00 94.94 268 THR A N 1
ATOM 2138 C CA . THR A 1 268 ? -6.057 9.465 -5.812 1.00 94.94 268 THR A CA 1
ATOM 2139 C C . THR A 1 268 ? -7.505 9.202 -6.232 1.00 94.94 268 THR A C 1
ATOM 2141 O O . THR A 1 268 ? -7.769 8.265 -6.989 1.00 94.94 268 THR A O 1
ATOM 2144 N N . SER A 1 269 ? -8.463 10.019 -5.773 1.00 93.81 269 SER A N 1
ATOM 2145 C CA . SER A 1 269 ? -9.902 9.797 -5.988 1.00 93.81 269 SER A CA 1
ATOM 2146 C C . SER A 1 269 ? -10.293 9.762 -7.467 1.00 93.81 269 SER A C 1
ATOM 2148 O O . SER A 1 269 ? -11.324 9.201 -7.838 1.00 93.81 269 SER A O 1
ATOM 2150 N N . SER A 1 270 ? -9.468 10.325 -8.352 1.00 95.44 270 SER A N 1
ATOM 2151 C CA . SER A 1 270 ? -9.697 10.262 -9.791 1.00 95.44 270 SER A CA 1
ATOM 2152 C C . SER A 1 270 ? -9.582 8.852 -10.370 1.00 95.44 270 SER A C 1
ATOM 2154 O O . SER A 1 270 ? -10.288 8.548 -11.334 1.00 95.44 270 SER A O 1
ATOM 2156 N N . LEU A 1 271 ? -8.806 7.955 -9.748 1.00 97.19 271 LEU A N 1
ATOM 2157 C CA . LEU A 1 271 ? -8.602 6.578 -10.215 1.00 97.19 271 LEU A CA 1
ATOM 2158 C C . LEU A 1 271 ? -9.904 5.774 -10.326 1.00 97.19 271 LEU A C 1
ATOM 2160 O O . LEU A 1 271 ? -9.980 4.862 -11.146 1.00 97.19 271 LEU A O 1
ATOM 2164 N N . ILE A 1 272 ? -10.959 6.127 -9.582 1.00 96.44 272 ILE A N 1
ATOM 2165 C CA . ILE A 1 272 ? -12.266 5.457 -9.681 1.00 96.44 272 ILE A CA 1
ATOM 2166 C C . ILE A 1 272 ? -12.860 5.502 -11.098 1.00 96.44 272 ILE A C 1
ATOM 2168 O O . ILE A 1 272 ? -13.641 4.629 -11.477 1.00 96.44 272 ILE A O 1
ATOM 2172 N N . ALA A 1 273 ? -12.465 6.481 -11.919 1.00 96.81 273 ALA A N 1
ATOM 2173 C CA . ALA A 1 273 ? -12.860 6.566 -13.324 1.00 96.81 273 ALA A CA 1
ATOM 2174 C C . ALA A 1 273 ? -12.295 5.431 -14.202 1.00 96.81 273 ALA A C 1
ATOM 2176 O O . ALA A 1 273 ? -12.771 5.246 -15.321 1.00 96.81 273 ALA A O 1
ATOM 2177 N N . LEU A 1 274 ? -11.322 4.660 -13.705 1.00 97.31 274 LEU A N 1
ATOM 2178 C CA . LEU A 1 274 ? -10.734 3.507 -14.392 1.00 97.31 274 LEU A CA 1
ATOM 2179 C C . LEU A 1 274 ? -11.491 2.194 -14.138 1.00 97.31 274 LEU A C 1
ATOM 2181 O O . LEU A 1 274 ? -11.185 1.197 -14.784 1.00 97.31 274 LEU A O 1
ATOM 2185 N N . LYS A 1 275 ? -12.491 2.174 -13.243 1.00 95.88 275 LYS A N 1
ATOM 2186 C CA . LYS A 1 275 ? -13.162 0.943 -12.771 1.00 95.88 275 LYS A CA 1
ATOM 2187 C C . LYS A 1 275 ? -13.760 0.054 -13.873 1.00 95.88 275 LYS A C 1
ATOM 2189 O O . LYS A 1 275 ? -13.874 -1.155 -13.685 1.00 95.88 275 LYS A O 1
ATOM 2194 N N . ASP A 1 276 ? -14.142 0.659 -14.999 1.00 95.69 276 ASP A N 1
ATOM 2195 C CA . ASP A 1 276 ? -14.776 -0.006 -16.146 1.00 95.69 276 ASP A CA 1
ATOM 2196 C C . ASP A 1 276 ? -13.790 -0.234 -17.312 1.00 95.69 276 ASP A C 1
ATOM 2198 O O . ASP A 1 276 ? -14.189 -0.633 -18.406 1.00 95.69 276 ASP A O 1
ATOM 2202 N N . LYS A 1 277 ? -12.496 0.042 -17.104 1.00 96.62 277 LYS A N 1
ATOM 2203 C CA . LYS A 1 277 ? -11.426 -0.169 -18.085 1.00 96.62 277 LYS A CA 1
ATOM 2204 C C . LYS A 1 277 ? -10.688 -1.470 -17.785 1.00 96.62 277 LYS A C 1
ATOM 2206 O O . LYS A 1 277 ? -10.501 -1.835 -16.629 1.00 96.62 277 LYS A O 1
ATOM 2211 N N . HIS A 1 278 ? -10.222 -2.136 -18.835 1.00 97.50 278 HIS A N 1
ATOM 2212 C CA . HIS A 1 278 ? -9.292 -3.253 -18.736 1.00 97.50 278 HIS A CA 1
ATOM 2213 C C . HIS A 1 278 ? -7.858 -2.743 -18.897 1.00 97.50 278 HIS A C 1
ATOM 2215 O O . HIS A 1 278 ? -7.476 -2.293 -19.980 1.00 97.50 278 HIS A O 1
ATOM 2221 N N . ILE A 1 279 ? -7.050 -2.818 -17.843 1.00 97.69 279 ILE A N 1
ATOM 2222 C CA . ILE A 1 279 ? -5.674 -2.314 -17.837 1.00 97.69 279 ILE A CA 1
ATOM 2223 C C . ILE A 1 279 ? -4.724 -3.467 -17.540 1.00 97.69 279 ILE A C 1
ATOM 2225 O O . ILE A 1 279 ? -4.769 -4.045 -16.457 1.00 97.69 279 ILE A O 1
ATOM 2229 N N . LYS A 1 280 ? -3.830 -3.784 -18.478 1.00 97.62 280 LYS A N 1
ATOM 2230 C CA . LYS A 1 280 ? -2.896 -4.901 -18.283 1.00 97.62 280 LYS A CA 1
ATOM 2231 C C . LYS A 1 280 ? -1.840 -4.594 -17.214 1.00 97.62 280 LYS A C 1
ATOM 2233 O O . LYS A 1 280 ? -1.516 -5.449 -16.398 1.00 97.62 280 LYS A O 1
ATOM 2238 N N . GLU A 1 281 ? -1.316 -3.373 -17.182 1.00 98.06 281 GLU A N 1
ATOM 2239 C CA . GLU A 1 281 ? -0.387 -2.936 -16.138 1.00 98.06 281 GLU A CA 1
ATOM 2240 C C . GLU A 1 281 ? -0.639 -1.479 -15.748 1.00 98.06 281 GLU A C 1
ATOM 2242 O O . GLU A 1 281 ? -0.678 -0.605 -16.620 1.00 98.06 281 GLU A O 1
ATOM 2247 N N . ILE A 1 282 ? -0.751 -1.217 -14.442 1.00 98.38 282 ILE A N 1
ATOM 2248 C CA . ILE A 1 282 ? -0.733 0.142 -13.891 1.00 98.38 282 ILE A CA 1
ATOM 2249 C C . ILE A 1 282 ? 0.394 0.316 -12.872 1.00 98.38 282 ILE A C 1
ATOM 2251 O O . ILE A 1 282 ? 0.485 -0.407 -11.886 1.00 98.38 282 ILE A O 1
ATOM 2255 N N . GLU A 1 283 ? 1.245 1.305 -13.102 1.00 98.06 283 GLU A N 1
ATOM 2256 C CA . GLU A 1 283 ? 2.295 1.732 -12.182 1.00 98.06 283 GLU A CA 1
ATOM 2257 C C . GLU A 1 283 ? 1.840 2.977 -11.415 1.00 98.06 283 GLU A C 1
ATOM 2259 O O . GLU A 1 283 ? 1.400 3.956 -12.023 1.00 98.06 283 GLU A O 1
ATOM 2264 N N . LEU A 1 284 ? 1.958 2.942 -10.087 1.00 97.19 284 LEU A N 1
ATOM 2265 C CA . LEU A 1 284 ? 1.526 4.009 -9.183 1.00 97.19 284 LEU A CA 1
ATOM 2266 C C . LEU A 1 284 ? 2.729 4.495 -8.372 1.00 97.19 284 LEU A C 1
ATOM 2268 O O . LEU A 1 284 ? 3.145 3.844 -7.411 1.00 97.19 284 LEU A O 1
ATOM 2272 N N . TYR A 1 285 ? 3.291 5.630 -8.777 1.00 95.00 285 TYR A N 1
ATOM 2273 C CA . TYR A 1 285 ? 4.496 6.200 -8.187 1.00 95.00 285 TYR A CA 1
ATOM 2274 C C . TYR A 1 285 ? 4.226 7.542 -7.521 1.00 95.00 285 TYR A C 1
ATOM 2276 O O . TYR A 1 285 ? 3.306 8.270 -7.891 1.00 95.00 285 TYR A O 1
ATOM 2284 N N . THR A 1 286 ? 5.097 7.899 -6.587 1.00 91.06 286 THR A N 1
ATOM 2285 C CA . THR A 1 286 ? 5.241 9.267 -6.095 1.00 91.06 286 THR A CA 1
ATOM 2286 C C . THR A 1 286 ? 6.700 9.698 -6.185 1.00 91.06 286 THR A C 1
ATOM 2288 O O . THR A 1 286 ? 7.600 8.866 -6.044 1.00 91.06 286 THR A O 1
ATOM 2291 N N . ASN A 1 287 ? 6.939 10.986 -6.447 1.00 82.25 287 ASN A N 1
ATOM 2292 C CA . ASN A 1 287 ? 8.275 11.586 -6.368 1.00 82.25 287 ASN A CA 1
ATOM 2293 C C . ASN A 1 287 ? 8.498 12.339 -5.048 1.00 82.25 287 ASN A C 1
ATOM 2295 O O . ASN A 1 287 ? 9.584 12.879 -4.822 1.00 82.25 287 ASN A O 1
ATOM 2299 N N . GLN A 1 288 ? 7.500 12.356 -4.161 1.00 70.62 288 GLN A N 1
ATOM 2300 C CA . GLN A 1 288 ? 7.650 12.918 -2.829 1.00 70.62 288 GLN A CA 1
ATOM 2301 C C . GLN A 1 288 ? 8.624 12.056 -1.997 1.00 70.62 288 GLN A C 1
ATOM 2303 O O . GLN A 1 288 ? 8.596 10.833 -2.092 1.00 70.62 288 GLN A O 1
ATOM 2308 N N . ASN A 1 289 ? 9.505 12.697 -1.207 1.00 59.47 289 ASN A N 1
ATOM 2309 C CA . ASN A 1 289 ? 10.571 12.087 -0.379 1.00 59.47 289 ASN A CA 1
ATOM 2310 C C . ASN A 1 289 ? 10.262 10.658 0.124 1.00 59.47 289 ASN A C 1
ATOM 2312 O O . ASN A 1 289 ? 9.203 10.452 0.690 1.00 59.47 289 ASN A O 1
ATOM 2316 N N . GLY A 1 290 ? 11.214 9.717 0.044 1.00 53.81 290 GLY A N 1
ATOM 2317 C CA . GLY A 1 290 ? 11.008 8.257 0.187 1.00 53.81 290 GLY A CA 1
ATOM 2318 C C . GLY A 1 290 ? 10.252 7.696 1.411 1.00 53.81 290 GLY A C 1
ATOM 2319 O O . GLY A 1 290 ? 9.722 6.595 1.312 1.00 53.81 290 GLY A O 1
ATOM 2320 N N . LEU A 1 291 ? 10.099 8.428 2.528 1.00 55.53 291 LEU A N 1
ATOM 2321 C CA . LEU A 1 291 ? 9.175 8.021 3.612 1.00 55.53 291 LEU A CA 1
ATOM 2322 C C . LEU A 1 291 ? 7.702 8.318 3.296 1.00 55.53 291 LEU A C 1
ATOM 2324 O O . LEU A 1 291 ? 6.810 7.718 3.888 1.00 55.53 291 LEU A O 1
ATOM 2328 N N . LEU A 1 292 ? 7.437 9.231 2.362 1.00 58.44 292 LEU A N 1
ATOM 2329 C CA . LEU A 1 292 ? 6.096 9.622 1.951 1.00 58.44 292 LEU A CA 1
ATOM 2330 C C . LEU A 1 292 ? 5.433 8.552 1.086 1.00 58.44 292 LEU A C 1
ATOM 2332 O O . LEU A 1 292 ? 4.217 8.453 1.114 1.00 58.44 292 LEU A O 1
ATOM 2336 N N . GLY A 1 293 ? 6.188 7.682 0.404 1.00 56.28 293 GLY A N 1
ATOM 2337 C CA . GLY A 1 293 ? 5.627 6.495 -0.256 1.00 56.28 293 GLY A CA 1
ATOM 2338 C C . GLY A 1 293 ? 4.992 5.488 0.717 1.00 56.28 293 GLY A C 1
ATOM 2339 O O . GLY A 1 293 ? 4.202 4.649 0.291 1.00 56.28 293 GLY A O 1
ATOM 2340 N N . LEU A 1 294 ? 5.310 5.585 2.015 1.00 72.75 294 LEU A N 1
ATOM 2341 C CA . LEU A 1 294 ? 4.749 4.790 3.116 1.00 72.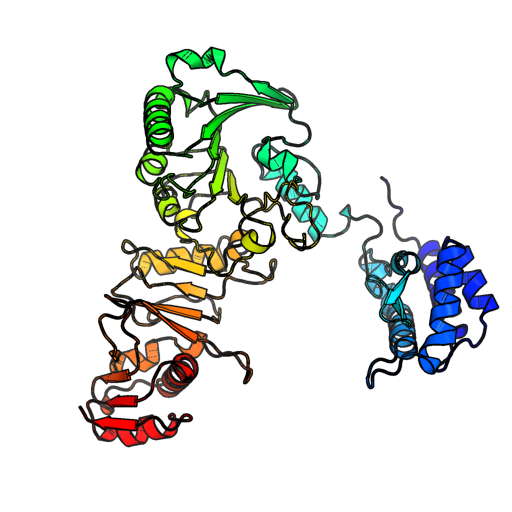75 294 LEU A CA 1
ATOM 2342 C C . LEU A 1 294 ? 3.769 5.586 3.992 1.00 72.75 294 LEU A C 1
ATOM 2344 O O . LEU A 1 294 ? 3.309 5.078 5.020 1.00 72.75 294 LEU A O 1
ATOM 2348 N N . ASP A 1 295 ? 3.474 6.830 3.613 1.00 80.00 295 ASP A N 1
ATOM 2349 C CA . ASP A 1 295 ? 2.631 7.722 4.394 1.00 80.00 295 ASP A CA 1
ATOM 2350 C C . ASP A 1 295 ? 1.233 7.125 4.596 1.00 80.00 295 ASP A C 1
ATOM 2352 O O . ASP A 1 295 ? 0.606 6.612 3.667 1.00 80.00 295 ASP A O 1
ATOM 2356 N N . LYS A 1 296 ? 0.749 7.206 5.836 1.00 83.69 296 LYS A N 1
ATOM 2357 C CA . LYS A 1 296 ? -0.540 6.657 6.266 1.00 83.69 296 LYS A CA 1
ATOM 2358 C C . LYS A 1 296 ? -1.745 7.256 5.536 1.00 83.69 296 LYS A C 1
ATOM 2360 O O . LYS A 1 296 ? -2.812 6.660 5.579 1.00 83.69 296 LYS A O 1
ATOM 2365 N N . ASP A 1 297 ? -1.588 8.404 4.882 1.00 87.25 297 ASP A N 1
ATOM 2366 C CA . ASP A 1 297 ? -2.688 9.091 4.207 1.00 87.25 297 ASP A CA 1
ATOM 2367 C C . ASP A 1 297 ? -2.905 8.606 2.761 1.00 87.25 297 ASP A C 1
ATOM 2369 O O . ASP A 1 297 ? -3.880 9.011 2.125 1.00 87.25 297 ASP A O 1
ATOM 2373 N N . TRP A 1 298 ? -2.025 7.759 2.205 1.00 93.69 298 TRP A N 1
ATOM 2374 C CA . TRP A 1 298 ? -2.255 7.197 0.872 1.00 93.69 298 TRP A CA 1
ATOM 2375 C C . TRP A 1 298 ? -3.472 6.280 0.879 1.00 93.69 298 TRP A C 1
ATOM 2377 O O . TRP A 1 298 ? -3.464 5.189 1.458 1.00 93.69 298 TRP A O 1
ATOM 2387 N N . ALA A 1 299 ? -4.503 6.717 0.165 1.00 96.00 299 ALA A N 1
ATOM 2388 C CA . ALA A 1 299 ? -5.776 6.031 0.073 1.00 96.00 299 ALA A CA 1
ATOM 2389 C C . ALA A 1 299 ? -6.048 5.515 -1.340 1.00 96.00 299 ALA A C 1
ATOM 2391 O O . ALA A 1 299 ? -5.589 6.101 -2.317 1.00 96.00 299 ALA A O 1
ATOM 2392 N N . ILE A 1 300 ? -6.807 4.429 -1.458 1.00 97.69 300 ILE A N 1
ATOM 2393 C CA . ILE A 1 300 ? -7.279 3.910 -2.743 1.00 97.69 300 ILE A CA 1
ATOM 2394 C C . ILE A 1 300 ? -8.710 3.399 -2.618 1.00 97.69 300 ILE A C 1
ATOM 2396 O O . ILE A 1 300 ? -9.057 2.734 -1.642 1.00 97.69 300 ILE A O 1
ATOM 2400 N N . ASN A 1 301 ? -9.532 3.668 -3.632 1.00 98.25 301 ASN A N 1
ATOM 2401 C CA . ASN A 1 301 ? -10.792 2.957 -3.820 1.00 98.25 301 ASN A CA 1
ATOM 2402 C C . ASN A 1 301 ? -10.496 1.626 -4.531 1.00 98.25 301 ASN A C 1
ATOM 2404 O O . ASN A 1 301 ? -10.077 1.660 -5.692 1.00 98.25 301 ASN A O 1
ATOM 2408 N N . PRO A 1 302 ? -10.704 0.448 -3.908 1.00 98.25 302 PRO A N 1
ATOM 2409 C CA . PRO A 1 302 ? -10.361 -0.831 -4.537 1.00 98.25 302 PRO A CA 1
ATOM 2410 C C . PRO A 1 302 ? -11.048 -1.062 -5.885 1.00 98.25 302 PRO A C 1
ATOM 2412 O O . PRO A 1 302 ? -10.485 -1.717 -6.763 1.00 98.25 302 PRO A O 1
ATOM 2415 N N . ASN A 1 303 ? -12.245 -0.494 -6.080 1.00 98.25 303 ASN A N 1
ATOM 2416 C CA . ASN A 1 303 ? -12.985 -0.612 -7.334 1.00 98.25 303 ASN A CA 1
ATOM 2417 C C . ASN A 1 303 ? -12.244 0.033 -8.516 1.00 98.25 303 ASN A C 1
ATOM 2419 O O . ASN A 1 303 ? -12.442 -0.396 -9.652 1.00 98.25 303 ASN A O 1
ATOM 2423 N N . ALA A 1 304 ? -11.348 0.994 -8.268 1.00 97.50 304 ALA A N 1
ATOM 2424 C CA . ALA A 1 304 ? -10.488 1.578 -9.298 1.00 97.50 304 ALA A CA 1
ATOM 2425 C C . ALA A 1 304 ? -9.575 0.540 -9.972 1.00 97.50 304 ALA A C 1
ATOM 2427 O O . ALA A 1 304 ? -9.198 0.709 -11.129 1.00 97.50 304 ALA A O 1
ATOM 2428 N N . LEU A 1 305 ? -9.238 -0.544 -9.265 1.00 97.69 305 LEU A N 1
ATOM 2429 C CA . LEU A 1 305 ? -8.343 -1.598 -9.745 1.00 97.69 305 LEU A CA 1
ATOM 2430 C C . LEU A 1 305 ? -9.090 -2.870 -10.173 1.00 97.69 305 LEU A C 1
ATOM 2432 O O . LEU A 1 305 ? -8.465 -3.899 -10.431 1.00 97.69 305 LEU A O 1
ATOM 2436 N N . LYS A 1 306 ? -10.426 -2.822 -10.273 1.00 96.94 306 LYS A N 1
ATOM 2437 C CA . LYS A 1 306 ? -11.262 -3.979 -10.631 1.00 96.94 306 LYS A CA 1
ATOM 2438 C C . LYS A 1 306 ? -10.823 -4.634 -11.944 1.00 96.94 306 LYS A C 1
ATOM 2440 O O . LYS A 1 306 ? -10.652 -5.849 -11.985 1.00 96.94 306 LYS A O 1
ATOM 2445 N N . GLY A 1 307 ? -10.627 -3.833 -12.991 1.00 97.25 307 GLY A N 1
ATOM 2446 C CA . GLY A 1 307 ? -10.207 -4.291 -14.320 1.00 97.25 307 GLY A CA 1
ATOM 2447 C C . GLY A 1 307 ? -8.694 -4.261 -14.557 1.00 97.25 307 GLY A C 1
ATOM 2448 O O . GLY A 1 307 ? -8.269 -4.251 -15.707 1.00 97.25 307 GLY A O 1
ATOM 2449 N N . VAL A 1 308 ? -7.879 -4.192 -13.501 1.00 98.06 308 VAL A N 1
ATOM 2450 C CA . VAL A 1 308 ? -6.414 -4.112 -13.605 1.00 98.06 308 VAL A CA 1
ATOM 2451 C C . VAL A 1 308 ? -5.786 -5.489 -13.401 1.00 98.06 308 VAL A C 1
ATOM 2453 O O . VAL A 1 308 ? -5.965 -6.079 -12.335 1.00 98.06 308 VAL A O 1
ATOM 2456 N N . ASP A 1 309 ? -5.005 -5.991 -14.356 1.00 97.25 309 ASP A N 1
ATOM 2457 C CA . ASP A 1 309 ? -4.379 -7.320 -14.248 1.00 97.25 309 ASP A CA 1
ATOM 2458 C C . ASP A 1 309 ? -3.190 -7.324 -13.283 1.00 97.25 309 ASP A C 1
ATOM 2460 O O . ASP A 1 309 ? -3.050 -8.237 -12.464 1.00 97.25 309 ASP A O 1
ATOM 2464 N N . PHE A 1 310 ? -2.335 -6.299 -13.358 1.00 97.25 310 PHE A N 1
ATOM 2465 C CA . PHE A 1 310 ? -1.117 -6.235 -12.561 1.00 97.25 310 PHE A CA 1
ATOM 2466 C C . PHE A 1 310 ? -0.765 -4.815 -12.105 1.00 97.25 310 PHE A C 1
ATOM 2468 O O . PHE A 1 310 ? -0.811 -3.856 -12.878 1.00 97.25 310 PHE A O 1
ATOM 2475 N N . VAL A 1 311 ? -0.368 -4.712 -10.834 1.00 97.19 311 VAL A N 1
ATOM 2476 C CA . VAL A 1 311 ? 0.186 -3.503 -10.214 1.00 97.19 311 VAL A CA 1
ATOM 2477 C C . VAL A 1 311 ? 1.588 -3.852 -9.710 1.00 97.19 311 VAL A C 1
ATOM 2479 O O . VAL A 1 311 ? 1.704 -4.471 -8.647 1.00 97.19 311 VAL A O 1
ATOM 2482 N N . PRO A 1 312 ? 2.656 -3.548 -10.465 1.00 94.50 312 PRO A N 1
ATOM 2483 C CA . PRO A 1 312 ? 4.015 -3.735 -9.980 1.00 94.50 312 PRO A CA 1
ATOM 2484 C C . PRO A 1 312 ? 4.309 -2.884 -8.744 1.00 94.50 312 PRO A C 1
ATOM 2486 O O . PRO A 1 312 ? 3.715 -1.828 -8.533 1.00 94.50 312 PRO A O 1
ATOM 2489 N N . TYR A 1 313 ? 5.288 -3.332 -7.962 1.00 91.75 313 TYR A N 1
ATOM 2490 C CA . TYR A 1 313 ? 5.780 -2.609 -6.798 1.00 91.75 313 TYR A CA 1
ATOM 2491 C C . TYR A 1 313 ? 7.305 -2.554 -6.818 1.00 91.75 313 TYR A C 1
ATOM 2493 O O . TYR A 1 313 ? 7.990 -3.487 -6.409 1.00 91.75 313 TYR A O 1
ATOM 2501 N N . ASP A 1 314 ? 7.825 -1.446 -7.333 1.00 90.38 314 ASP A N 1
ATOM 2502 C CA . ASP A 1 314 ? 9.234 -1.081 -7.258 1.00 90.38 314 ASP A CA 1
ATOM 2503 C C . ASP A 1 314 ? 9.472 -0.328 -5.943 1.00 90.38 314 ASP A C 1
ATOM 2505 O O . ASP A 1 314 ? 9.136 0.855 -5.814 1.00 90.38 314 ASP A O 1
ATOM 2509 N N . TYR A 1 315 ? 9.968 -1.054 -4.943 1.00 85.00 315 TYR A N 1
ATOM 2510 C CA . TYR A 1 315 ? 10.192 -0.535 -3.598 1.00 85.00 315 TYR A CA 1
ATOM 2511 C C . TYR A 1 315 ? 11.526 0.204 -3.507 1.00 85.00 315 TYR A C 1
ATOM 2513 O O . TYR A 1 315 ? 12.578 -0.421 -3.621 1.00 85.00 315 TYR A O 1
ATOM 2521 N N . ASN A 1 316 ? 11.466 1.514 -3.261 1.00 82.19 316 ASN A N 1
ATOM 2522 C CA . ASN A 1 316 ? 12.629 2.377 -3.034 1.00 82.19 316 ASN A CA 1
ATOM 2523 C C . ASN A 1 316 ? 12.457 3.241 -1.759 1.00 82.19 316 ASN A C 1
ATOM 2525 O O . ASN A 1 316 ? 13.023 4.329 -1.659 1.00 82.19 316 ASN A O 1
ATOM 2529 N N . ASN A 1 317 ? 11.654 2.776 -0.786 1.00 66.31 317 ASN A N 1
ATOM 2530 C CA . ASN A 1 317 ? 11.296 3.540 0.426 1.00 66.31 317 ASN A CA 1
ATOM 2531 C C . ASN A 1 317 ? 12.333 3.448 1.566 1.00 66.31 317 ASN A C 1
ATOM 2533 O O . ASN A 1 317 ? 12.220 4.184 2.542 1.00 66.31 317 ASN A O 1
ATOM 2537 N N . ASP A 1 318 ? 13.350 2.585 1.457 1.00 59.69 318 ASP A N 1
ATOM 2538 C CA . ASP A 1 318 ? 14.330 2.295 2.529 1.00 59.69 318 ASP A CA 1
ATOM 2539 C C . ASP A 1 318 ? 15.356 3.407 2.796 1.00 59.69 318 ASP A C 1
ATOM 2541 O O . ASP A 1 318 ? 16.332 3.230 3.529 1.00 59.69 318 ASP A O 1
ATOM 2545 N N . ILE A 1 319 ? 15.157 4.581 2.212 1.00 54.47 319 ILE A N 1
ATOM 2546 C CA . ILE A 1 319 ? 16.109 5.672 2.305 1.00 54.47 319 ILE A CA 1
ATOM 2547 C C . ILE A 1 319 ? 15.663 6.634 3.415 1.00 54.47 319 ILE A C 1
ATOM 2549 O O . ILE A 1 319 ? 14.714 7.396 3.232 1.00 54.47 319 ILE A O 1
ATOM 2553 N N . ASP A 1 320 ? 16.372 6.636 4.557 1.00 54.97 320 ASP A N 1
ATOM 2554 C CA . ASP A 1 320 ? 16.207 7.667 5.599 1.00 54.97 320 ASP A CA 1
ATOM 2555 C C . ASP A 1 320 ? 16.402 9.047 4.946 1.00 54.97 320 ASP A C 1
ATOM 2557 O O . ASP A 1 320 ? 17.508 9.352 4.491 1.00 54.97 320 ASP A O 1
ATOM 2561 N N . PRO A 1 321 ? 15.371 9.907 4.899 1.00 53.16 321 PRO A N 1
ATOM 2562 C CA . PRO A 1 321 ? 15.419 11.169 4.178 1.00 53.16 321 PRO A CA 1
ATOM 2563 C C . PRO A 1 321 ? 16.419 12.151 4.790 1.00 53.16 321 PRO A C 1
ATOM 2565 O O . PRO A 1 321 ? 16.791 13.116 4.132 1.00 53.16 321 PRO A O 1
ATOM 2568 N N . ARG A 1 322 ? 16.892 11.902 6.021 1.00 54.06 322 ARG A N 1
ATOM 2569 C CA . ARG A 1 322 ? 17.972 12.666 6.665 1.00 54.06 322 ARG A CA 1
ATOM 2570 C C . ARG A 1 322 ? 19.370 12.207 6.243 1.00 54.06 322 ARG A C 1
ATOM 2572 O O . ARG A 1 322 ? 20.344 12.866 6.587 1.00 54.06 322 ARG A O 1
ATOM 2579 N N . LYS A 1 323 ? 19.480 11.070 5.550 1.00 53.88 323 LYS A N 1
ATOM 2580 C CA . LYS A 1 323 ? 20.744 10.449 5.120 1.00 53.88 323 LYS A CA 1
ATOM 2581 C C . LYS A 1 323 ? 20.956 10.470 3.605 1.00 53.88 323 LYS A C 1
ATOM 2583 O O . LYS A 1 323 ? 21.993 10.006 3.143 1.00 53.88 323 LYS A O 1
ATOM 2588 N N . VAL A 1 324 ? 20.011 11.009 2.835 1.00 59.91 324 VAL A N 1
ATOM 2589 C CA . VAL A 1 324 ? 20.175 11.248 1.393 1.00 59.91 324 VAL A CA 1
ATOM 2590 C C . VAL A 1 324 ? 20.476 12.708 1.119 1.00 59.91 324 VAL A C 1
ATOM 2592 O O . VAL A 1 324 ? 19.911 13.596 1.755 1.00 59.91 324 VAL A O 1
ATOM 2595 N N . SER A 1 325 ? 21.327 12.940 0.117 1.00 59.56 325 SER A N 1
ATOM 2596 C CA . SER A 1 325 ? 21.515 14.269 -0.466 1.00 59.56 325 SER A CA 1
ATOM 2597 C C . SER A 1 325 ? 20.155 14.877 -0.853 1.00 59.56 325 SER A C 1
ATOM 2599 O O . SER A 1 325 ? 19.283 14.140 -1.332 1.00 59.56 325 SER A O 1
ATOM 2601 N N . PRO A 1 326 ? 19.956 16.200 -0.694 1.00 61.59 326 PRO A N 1
ATOM 2602 C CA . PRO A 1 326 ? 18.772 16.898 -1.194 1.00 61.59 326 PRO A CA 1
ATOM 2603 C C . PRO A 1 326 ? 18.421 16.545 -2.648 1.00 61.59 326 PRO A C 1
ATOM 2605 O O . PRO A 1 326 ? 17.239 16.380 -2.953 1.00 61.59 326 PRO A O 1
ATOM 2608 N N . ASP A 1 327 ? 19.444 16.319 -3.480 1.00 63.41 327 ASP A N 1
ATOM 2609 C CA . ASP A 1 327 ? 19.341 16.037 -4.919 1.00 63.41 327 ASP A CA 1
ATOM 2610 C C . ASP A 1 327 ? 19.106 14.554 -5.260 1.00 63.41 327 ASP A C 1
ATOM 2612 O O . ASP A 1 327 ? 18.993 14.191 -6.431 1.00 63.41 327 ASP A O 1
ATOM 2616 N N . ALA A 1 328 ? 19.051 13.666 -4.262 1.00 65.19 328 ALA A N 1
ATOM 2617 C CA . ALA A 1 328 ? 18.809 12.250 -4.509 1.00 65.19 328 ALA A CA 1
ATOM 2618 C C . ALA A 1 328 ? 17.393 12.030 -5.063 1.00 65.19 328 ALA A C 1
ATOM 2620 O O . ALA A 1 328 ? 16.407 12.493 -4.484 1.00 65.19 328 ALA A O 1
ATOM 2621 N N . LEU A 1 329 ? 17.289 11.277 -6.162 1.00 68.69 329 LEU A N 1
ATOM 2622 C CA . LEU A 1 329 ? 16.004 10.879 -6.732 1.00 68.69 329 LEU A CA 1
ATOM 2623 C C . LEU A 1 329 ? 15.277 9.932 -5.770 1.00 68.69 329 LEU A C 1
ATOM 2625 O O . LEU A 1 329 ? 15.858 8.971 -5.271 1.00 68.69 329 LEU A O 1
ATOM 2629 N N . LYS A 1 330 ? 14.000 10.220 -5.505 1.00 75.50 330 LYS A N 1
ATOM 2630 C CA . LYS A 1 330 ? 13.204 9.587 -4.433 1.00 75.50 330 LYS A CA 1
ATOM 2631 C C . LYS A 1 330 ? 11.991 8.809 -4.934 1.00 75.50 330 LYS A C 1
ATOM 2633 O O . LYS A 1 330 ? 11.136 8.416 -4.149 1.00 75.50 330 LYS A O 1
ATOM 2638 N N . THR A 1 331 ? 11.905 8.609 -6.241 1.00 86.94 331 THR A N 1
ATOM 2639 C CA . THR A 1 331 ? 10.757 7.971 -6.876 1.00 86.94 331 THR A CA 1
ATOM 2640 C C . THR A 1 331 ? 10.585 6.532 -6.424 1.00 86.94 331 THR A C 1
ATOM 2642 O O . THR A 1 331 ? 11.501 5.714 -6.505 1.00 86.94 331 THR A O 1
ATOM 2645 N N . THR A 1 332 ? 9.375 6.223 -5.980 1.00 88.38 332 THR A N 1
ATOM 2646 C CA . THR A 1 332 ? 9.044 4.946 -5.355 1.00 88.38 332 THR A CA 1
ATOM 2647 C C . THR A 1 332 ? 7.571 4.613 -5.552 1.00 88.38 332 THR A C 1
ATOM 2649 O O . THR A 1 332 ? 6.752 5.496 -5.830 1.00 88.38 332 THR A O 1
ATOM 2652 N N . SER A 1 333 ? 7.229 3.331 -5.432 1.00 92.31 333 SER A N 1
ATOM 2653 C CA . SER A 1 333 ? 5.838 2.873 -5.496 1.00 92.31 333 SER A CA 1
ATOM 2654 C C . SER A 1 333 ? 5.048 3.328 -4.275 1.00 92.31 333 SER A C 1
ATOM 2656 O O . SER A 1 333 ? 5.529 3.250 -3.141 1.00 92.31 333 SER A O 1
ATOM 2658 N N . ILE A 1 334 ? 3.809 3.758 -4.505 1.00 93.00 334 ILE A N 1
ATOM 2659 C CA . ILE A 1 334 ? 2.895 4.150 -3.431 1.00 93.00 334 ILE A CA 1
ATOM 2660 C C . ILE A 1 334 ? 2.478 2.912 -2.634 1.00 93.00 334 ILE A C 1
ATOM 2662 O O . ILE A 1 334 ? 2.063 1.894 -3.192 1.00 93.00 334 ILE A O 1
ATOM 2666 N N . THR A 1 335 ? 2.555 3.012 -1.311 1.00 91.69 335 THR A N 1
ATOM 2667 C CA . THR A 1 335 ? 2.021 2.020 -0.379 1.00 91.69 335 THR A CA 1
ATOM 2668 C C . THR A 1 335 ? 0.726 2.551 0.196 1.00 91.69 335 THR A C 1
ATOM 2670 O O . THR A 1 335 ? 0.740 3.418 1.064 1.00 91.69 335 THR A O 1
ATOM 2673 N N . PHE A 1 336 ? -0.399 2.038 -0.294 1.00 94.75 336 PHE A N 1
ATOM 2674 C CA . PHE A 1 336 ? -1.700 2.434 0.223 1.00 94.75 336 PHE A CA 1
ATOM 2675 C C . PHE A 1 336 ? -1.930 1.859 1.612 1.00 94.75 336 PHE A C 1
ATOM 2677 O O . PHE A 1 336 ? -1.645 0.691 1.880 1.00 94.75 336 PHE A O 1
ATOM 2684 N N . GLN A 1 337 ? -2.459 2.709 2.479 1.00 92.81 337 GLN A N 1
ATOM 2685 C CA . GLN A 1 337 ? -2.683 2.444 3.896 1.00 92.81 337 GLN A CA 1
ATOM 2686 C C . GLN A 1 337 ? -4.156 2.606 4.267 1.00 92.81 337 GLN A C 1
ATOM 2688 O O . GLN A 1 337 ? -4.536 2.241 5.375 1.00 92.81 337 GLN A O 1
ATOM 2693 N N . VAL A 1 338 ? -4.980 3.104 3.333 1.00 97.31 338 VAL A N 1
ATOM 2694 C CA . VAL A 1 338 ? -6.410 3.363 3.517 1.00 97.31 338 VAL A CA 1
ATOM 2695 C C . VAL A 1 338 ? -7.213 2.832 2.332 1.00 97.31 338 VAL A C 1
ATOM 2697 O O . VAL A 1 338 ? -6.909 3.137 1.176 1.00 97.31 338 VAL A O 1
ATOM 2700 N N . LEU A 1 339 ? -8.272 2.070 2.608 1.00 98.12 339 LEU A N 1
ATOM 2701 C CA . LEU A 1 339 ? -9.322 1.804 1.627 1.00 98.12 339 LEU A CA 1
ATOM 2702 C C . LEU A 1 339 ? -10.374 2.898 1.747 1.00 98.12 339 LEU A C 1
ATOM 2704 O O . LEU A 1 339 ? -11.105 2.943 2.736 1.00 98.12 339 LEU A O 1
ATOM 2708 N N . LYS A 1 340 ? -10.438 3.783 0.752 1.00 98.00 340 LYS A N 1
ATOM 2709 C CA . LYS A 1 340 ? -11.333 4.941 0.752 1.00 98.00 340 LYS A CA 1
ATOM 2710 C C . LYS A 1 340 ? -12.383 4.798 -0.334 1.00 98.00 340 LYS A C 1
ATOM 2712 O O . LYS A 1 340 ? -12.042 4.666 -1.505 1.00 98.00 340 LYS A O 1
ATOM 2717 N N . PHE A 1 341 ? -13.646 4.829 0.064 1.00 97.94 341 PHE A N 1
ATOM 2718 C CA . PHE A 1 341 ? -14.782 4.722 -0.850 1.00 97.94 341 PHE A CA 1
ATOM 2719 C C . PHE A 1 341 ? -15.332 6.104 -1.190 1.00 97.94 341 PHE A C 1
ATOM 2721 O O . PHE A 1 341 ? -15.223 7.035 -0.392 1.00 97.94 341 PHE A O 1
ATOM 2728 N N . ASP A 1 342 ? -15.917 6.242 -2.376 1.00 94.31 342 ASP A N 1
ATOM 2729 C CA . ASP A 1 342 ? -16.391 7.518 -2.910 1.00 94.31 342 ASP A CA 1
ATOM 2730 C C . ASP A 1 342 ? -17.905 7.668 -2.753 1.00 94.31 342 ASP A C 1
ATOM 2732 O O . ASP A 1 342 ? -18.633 6.700 -2.570 1.00 94.31 342 ASP A O 1
ATOM 2736 N N . ASN A 1 343 ? -18.423 8.889 -2.883 1.00 92.31 343 ASN A N 1
ATOM 2737 C CA . ASN A 1 343 ? -19.857 9.176 -2.730 1.00 92.31 343 ASN A CA 1
ATOM 2738 C C . ASN A 1 343 ? -20.779 8.430 -3.717 1.00 92.31 343 ASN A C 1
ATOM 2740 O O . ASN A 1 343 ? -21.991 8.395 -3.516 1.00 92.31 343 ASN A O 1
ATOM 2744 N N . VAL A 1 344 ? -20.219 7.864 -4.788 1.00 88.94 344 VAL A N 1
ATOM 2745 C CA . VAL A 1 344 ? -20.926 7.016 -5.757 1.00 88.94 344 VAL A CA 1
ATOM 2746 C C . VAL A 1 344 ? -21.086 5.570 -5.283 1.00 88.94 344 VAL A C 1
ATOM 2748 O O . VAL A 1 344 ? -21.836 4.811 -5.899 1.00 88.94 344 VAL A O 1
ATOM 2751 N N . ASP A 1 345 ? -20.369 5.170 -4.232 1.00 95.69 345 ASP A N 1
ATOM 2752 C CA . ASP A 1 345 ? -20.394 3.815 -3.709 1.00 95.69 345 ASP A CA 1
ATOM 2753 C C . ASP A 1 345 ? -21.608 3.563 -2.806 1.00 95.69 345 ASP A C 1
ATOM 2755 O O . ASP A 1 345 ? -22.083 4.422 -2.067 1.00 95.69 345 ASP A O 1
ATOM 2759 N N . ASN A 1 346 ? -22.106 2.332 -2.855 1.00 96.12 346 ASN A N 1
ATOM 2760 C CA . ASN A 1 346 ? -23.147 1.813 -1.974 1.00 96.12 346 ASN A CA 1
ATOM 2761 C C . ASN A 1 346 ? -22.690 0.471 -1.385 1.00 96.12 346 ASN A C 1
ATOM 2763 O O . ASN A 1 346 ? -21.646 -0.044 -1.769 1.00 96.12 346 ASN A O 1
ATOM 2767 N N . ILE A 1 347 ? -23.468 -0.138 -0.485 1.00 97.12 347 ILE A N 1
ATOM 2768 C CA . ILE A 1 347 ? -23.089 -1.412 0.162 1.00 97.12 347 ILE A CA 1
ATOM 2769 C C . ILE A 1 347 ? -22.681 -2.499 -0.848 1.00 97.12 347 ILE A C 1
ATOM 2771 O O . ILE A 1 347 ? -21.734 -3.243 -0.600 1.00 97.12 347 ILE A O 1
ATOM 2775 N N . THR A 1 348 ? -23.329 -2.565 -2.016 1.00 97.75 348 THR A N 1
ATOM 2776 C CA . THR A 1 348 ? -22.974 -3.545 -3.053 1.00 97.75 348 THR A CA 1
ATOM 2777 C C . THR A 1 348 ? -21.592 -3.261 -3.639 1.00 97.75 348 THR A C 1
ATOM 2779 O O . THR A 1 348 ? -20.769 -4.172 -3.721 1.00 97.75 348 THR A O 1
ATOM 2782 N N . THR A 1 349 ? -21.302 -2.016 -4.027 1.00 97.75 349 THR A N 1
ATOM 2783 C CA . THR A 1 349 ? -19.992 -1.667 -4.606 1.00 97.75 349 THR A CA 1
ATOM 2784 C C . THR A 1 349 ? -18.886 -1.630 -3.553 1.00 97.75 349 THR A C 1
ATOM 2786 O O . THR A 1 349 ? -17.751 -1.991 -3.858 1.00 97.75 349 THR A O 1
ATOM 2789 N N . ILE A 1 350 ? -19.207 -1.304 -2.299 1.00 98.62 350 ILE A N 1
ATOM 2790 C CA . ILE A 1 350 ? -18.295 -1.436 -1.157 1.00 98.62 350 ILE A CA 1
ATOM 2791 C C . ILE A 1 350 ? -17.889 -2.899 -0.997 1.00 98.62 350 ILE A C 1
ATOM 2793 O O . ILE A 1 350 ? -16.701 -3.206 -0.998 1.00 98.62 350 ILE A O 1
ATOM 2797 N N . ASN A 1 351 ? -18.851 -3.825 -0.952 1.00 98.62 351 ASN A N 1
ATOM 2798 C CA . ASN A 1 351 ? -18.559 -5.254 -0.834 1.00 98.62 351 ASN A CA 1
ATOM 2799 C C . ASN A 1 351 ? -17.771 -5.810 -2.027 1.00 98.62 351 ASN A C 1
ATOM 2801 O O . ASN A 1 351 ? -16.912 -6.673 -1.838 1.00 98.62 351 ASN A O 1
ATOM 2805 N N . GLN A 1 352 ? -18.009 -5.300 -3.239 1.00 98.44 352 GLN A N 1
ATOM 2806 C CA . GLN A 1 352 ? -17.168 -5.607 -4.401 1.00 98.44 352 GLN A CA 1
ATOM 2807 C C . GLN A 1 352 ? -15.728 -5.126 -4.188 1.00 98.44 352 GLN A C 1
ATOM 2809 O O . GLN A 1 352 ? -14.795 -5.900 -4.394 1.00 98.44 352 GLN A O 1
ATOM 2814 N N . GLY A 1 353 ? -15.540 -3.897 -3.706 1.00 98.50 353 GLY A N 1
ATOM 2815 C CA . GLY A 1 353 ? -14.218 -3.348 -3.418 1.00 98.50 353 GLY A CA 1
ATOM 2816 C C . GLY A 1 353 ? -13.477 -4.118 -2.320 1.00 98.50 353 GLY A C 1
ATOM 2817 O O . GLY A 1 353 ? -12.306 -4.459 -2.481 1.00 98.50 353 GLY A O 1
ATOM 2818 N N . LEU A 1 354 ? -14.167 -4.474 -1.236 1.00 98.69 354 LEU A N 1
ATOM 2819 C CA . LEU A 1 354 ? -13.609 -5.297 -0.159 1.00 98.69 354 LEU A CA 1
ATOM 2820 C C . LEU A 1 354 ? -13.221 -6.698 -0.659 1.00 98.69 354 LEU A C 1
ATOM 2822 O O . LEU A 1 354 ? -12.165 -7.207 -0.290 1.00 98.69 354 LEU A O 1
ATOM 2826 N N . LYS A 1 355 ? -14.022 -7.306 -1.549 1.00 98.50 355 LYS A N 1
ATOM 2827 C CA . LYS A 1 355 ? -13.679 -8.583 -2.200 1.00 98.50 355 LYS A CA 1
ATOM 2828 C C . LYS A 1 355 ? -12.415 -8.458 -3.048 1.00 98.50 355 LYS A C 1
ATOM 2830 O O . LYS A 1 355 ? -11.542 -9.318 -2.962 1.00 98.50 355 LYS A O 1
ATOM 2835 N N . ILE A 1 356 ? -12.289 -7.378 -3.823 1.00 98.44 356 ILE A N 1
ATOM 2836 C CA . ILE A 1 356 ? -11.090 -7.105 -4.625 1.00 98.44 356 ILE A CA 1
ATOM 2837 C C . ILE A 1 356 ? -9.853 -7.053 -3.723 1.00 98.44 356 ILE A C 1
ATOM 2839 O O . ILE A 1 356 ? -8.895 -7.783 -3.966 1.00 98.44 356 ILE A O 1
ATOM 2843 N N . ALA A 1 357 ? -9.892 -6.244 -2.663 1.00 97.94 357 ALA A N 1
ATOM 2844 C CA . ALA A 1 357 ? -8.741 -6.035 -1.790 1.00 97.94 357 ALA A CA 1
ATOM 2845 C C . ALA A 1 357 ? -8.376 -7.274 -0.953 1.00 97.94 357 ALA A C 1
ATOM 2847 O O . ALA A 1 357 ? -7.196 -7.565 -0.770 1.00 97.94 357 ALA A O 1
ATOM 2848 N N . PHE A 1 358 ? -9.367 -8.008 -0.435 1.00 97.25 358 PHE A N 1
ATOM 2849 C CA . PHE A 1 358 ? -9.137 -9.042 0.584 1.00 97.25 358 PHE A CA 1
ATOM 2850 C C . PHE A 1 358 ? -9.291 -10.486 0.099 1.00 97.25 358 PHE A C 1
ATOM 2852 O O . PHE A 1 358 ? -9.006 -11.400 0.876 1.00 97.25 358 PHE A O 1
ATOM 2859 N N . GLN A 1 359 ? -9.733 -10.713 -1.141 1.00 96.19 359 GLN A N 1
ATOM 2860 C CA . GLN A 1 359 ? -9.887 -12.055 -1.718 1.00 96.19 359 GLN A CA 1
ATOM 2861 C C . GLN A 1 359 ? -9.324 -12.173 -3.133 1.00 96.19 359 GLN A C 1
ATOM 2863 O O . GLN A 1 359 ? -8.557 -13.091 -3.390 1.00 96.19 359 GLN A O 1
ATOM 2868 N N . ASP A 1 360 ? -9.682 -11.275 -4.052 1.00 96.81 360 ASP A N 1
ATOM 2869 C CA . ASP A 1 360 ? -9.392 -11.501 -5.479 1.00 96.81 360 ASP A CA 1
ATOM 2870 C C . ASP A 1 360 ? -7.987 -11.055 -5.876 1.00 96.81 360 ASP A C 1
ATOM 2872 O O . ASP A 1 360 ? -7.368 -11.658 -6.748 1.00 96.81 360 ASP A O 1
ATOM 2876 N N . LYS A 1 361 ? -7.498 -9.978 -5.256 1.00 95.62 361 LYS A N 1
ATOM 2877 C CA . LYS A 1 361 ? -6.199 -9.358 -5.550 1.00 95.62 361 LYS A CA 1
ATOM 2878 C C . LYS A 1 361 ? -5.359 -9.152 -4.287 1.00 95.62 361 LYS A C 1
ATOM 2880 O O . LYS A 1 361 ? -4.487 -8.289 -4.260 1.00 95.62 361 LYS A O 1
ATOM 2885 N N . TYR A 1 362 ? -5.617 -9.931 -3.235 1.00 93.88 362 TYR A N 1
ATOM 2886 C CA . TYR A 1 362 ? -4.919 -9.831 -1.943 1.00 93.88 362 TYR A CA 1
ATOM 2887 C C . TYR A 1 362 ? -3.397 -10.057 -2.049 1.00 93.88 362 TYR A C 1
ATOM 2889 O O . TYR A 1 362 ? -2.626 -9.639 -1.184 1.00 93.88 362 TYR A O 1
ATOM 2897 N N . ASP A 1 363 ? -2.949 -10.738 -3.106 1.00 90.19 363 ASP A N 1
ATOM 2898 C CA . ASP A 1 363 ? -1.543 -11.006 -3.393 1.00 90.19 363 ASP A CA 1
ATOM 2899 C C . ASP A 1 363 ? -0.826 -9.811 -4.045 1.00 90.19 363 ASP A C 1
ATOM 2901 O O . ASP A 1 363 ? 0.408 -9.786 -4.068 1.00 90.19 363 ASP A O 1
ATOM 2905 N N . LEU A 1 364 ? -1.568 -8.806 -4.529 1.00 92.06 364 LEU A N 1
ATOM 2906 C CA . LEU A 1 364 ? -0.996 -7.562 -5.028 1.00 92.06 364 LEU A CA 1
ATOM 2907 C C . LEU A 1 364 ? -0.554 -6.675 -3.863 1.00 92.06 364 LEU A C 1
ATOM 2909 O O . LEU A 1 364 ? -1.332 -6.329 -2.972 1.00 92.06 364 LEU A O 1
ATOM 2913 N N . ARG A 1 365 ? 0.697 -6.215 -3.929 1.00 91.12 365 ARG A N 1
ATOM 2914 C CA . ARG A 1 365 ? 1.326 -5.389 -2.891 1.00 91.12 365 ARG A CA 1
ATOM 2915 C C . ARG A 1 365 ? 0.564 -4.098 -2.570 1.00 91.12 365 ARG A C 1
ATOM 2917 O O . ARG A 1 365 ? 0.638 -3.618 -1.440 1.00 91.12 365 ARG A O 1
ATOM 2924 N N . VAL A 1 366 ? -0.203 -3.585 -3.533 1.00 94.31 366 VAL A N 1
ATOM 2925 C CA . VAL A 1 366 ? -1.079 -2.408 -3.409 1.00 94.31 366 VAL A CA 1
ATOM 2926 C C . VAL A 1 366 ? -2.165 -2.560 -2.327 1.00 94.31 366 VAL A C 1
ATOM 2928 O O . VAL A 1 366 ? -2.605 -1.555 -1.784 1.00 94.31 366 VAL A O 1
ATOM 2931 N N . PHE A 1 367 ? -2.563 -3.791 -1.969 1.00 96.50 367 PHE A N 1
ATOM 2932 C CA . PHE A 1 367 ? -3.609 -4.077 -0.970 1.00 96.50 367 PHE A CA 1
ATOM 2933 C C . PHE A 1 367 ? -3.081 -4.638 0.361 1.00 96.50 367 PHE A C 1
ATOM 2935 O O . PHE A 1 367 ? -3.858 -5.007 1.241 1.00 96.50 367 PHE A O 1
ATOM 2942 N N . GLN A 1 368 ? -1.761 -4.673 0.532 1.00 93.25 368 GLN A N 1
ATOM 2943 C CA . GLN A 1 368 ? -1.090 -5.331 1.658 1.00 93.25 368 GLN A CA 1
ATOM 2944 C C . GLN A 1 368 ? -0.656 -4.373 2.782 1.00 93.25 368 GLN A C 1
ATOM 2946 O O . GLN A 1 368 ? 0.001 -4.789 3.735 1.00 93.25 368 GLN A O 1
ATOM 2951 N N . GLY A 1 369 ? -1.004 -3.086 2.688 1.00 89.94 369 GLY A N 1
ATOM 2952 C CA . GLY A 1 369 ? -0.686 -2.091 3.716 1.00 89.94 369 GLY A CA 1
ATOM 2953 C C . GLY A 1 369 ? 0.817 -1.904 3.945 1.00 89.94 369 GLY A C 1
ATOM 2954 O O . GLY A 1 369 ? 1.647 -2.204 3.083 1.00 89.94 369 GLY A O 1
ATOM 2955 N N . TYR A 1 370 ? 1.183 -1.408 5.125 1.00 84.62 370 TYR A N 1
ATOM 2956 C CA . TYR A 1 370 ? 2.572 -1.125 5.494 1.00 84.62 370 TYR A CA 1
ATOM 2957 C C . TYR A 1 370 ? 3.472 -2.367 5.448 1.00 84.62 370 TYR A C 1
ATOM 2959 O O . TYR A 1 370 ? 4.554 -2.332 4.868 1.00 84.62 370 TYR A O 1
ATOM 2967 N N . TRP A 1 371 ? 3.003 -3.469 6.041 1.00 80.56 371 TRP A N 1
ATOM 2968 C CA . TRP A 1 371 ? 3.820 -4.646 6.348 1.00 80.56 371 TRP A CA 1
ATOM 2969 C C . TRP A 1 371 ? 4.087 -5.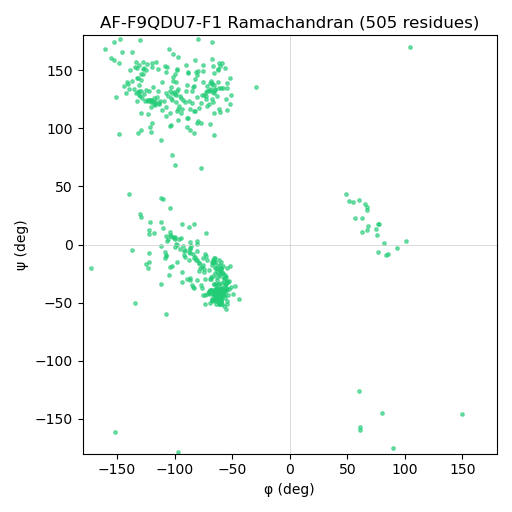566 5.149 1.00 80.56 371 TRP A C 1
ATOM 2971 O O . TRP A 1 371 ? 5.005 -6.378 5.208 1.00 80.56 371 TRP A O 1
ATOM 2981 N N . GLY A 1 372 ? 3.333 -5.429 4.054 1.00 82.31 372 GLY A N 1
ATOM 2982 C CA . GLY A 1 372 ? 3.555 -6.214 2.840 1.00 82.31 372 GLY A CA 1
ATOM 2983 C C . GLY A 1 372 ? 2.975 -7.628 2.910 1.00 82.31 372 GLY A C 1
ATOM 2984 O O . GLY A 1 372 ? 1.892 -7.835 3.456 1.00 82.31 372 GLY A O 1
ATOM 2985 N N . GLU A 1 373 ? 3.656 -8.590 2.284 1.00 78.19 373 GLU A N 1
ATOM 2986 C CA . GLU A 1 373 ? 3.104 -9.916 1.978 1.00 78.19 373 GLU A CA 1
ATOM 2987 C C . GLU A 1 373 ? 2.463 -10.601 3.200 1.00 78.19 373 GLU A C 1
ATOM 2989 O O . GLU A 1 373 ? 3.055 -10.701 4.271 1.00 78.19 373 GLU A O 1
ATOM 2994 N N . GLY A 1 374 ? 1.221 -11.066 3.032 1.00 79.38 374 GLY A N 1
ATOM 2995 C CA . GLY A 1 374 ? 0.429 -11.688 4.100 1.00 79.38 374 GLY A CA 1
ATOM 2996 C C . GLY A 1 374 ? -0.351 -10.711 4.991 1.00 79.38 374 GLY A C 1
ATOM 2997 O O . GLY A 1 374 ? -1.186 -11.158 5.777 1.00 79.38 374 GLY A O 1
ATOM 2998 N N . SER A 1 375 ? -0.135 -9.401 4.848 1.00 89.81 375 SER A N 1
ATOM 2999 C CA . SER A 1 375 ? -0.877 -8.351 5.555 1.00 89.81 375 SER A CA 1
ATOM 3000 C C . SER A 1 375 ? -2.021 -7.763 4.711 1.00 89.81 375 SER A C 1
ATOM 3002 O O . SER A 1 375 ? -2.293 -8.217 3.598 1.00 89.81 375 SER A O 1
ATOM 3004 N N . TRP A 1 376 ? -2.739 -6.778 5.256 1.00 94.00 376 TRP A N 1
ATOM 3005 C CA . TRP A 1 376 ? -3.831 -6.060 4.593 1.00 94.00 376 TRP A CA 1
ATOM 3006 C C . TRP A 1 376 ? -3.870 -4.590 5.024 1.00 94.00 376 TRP A C 1
ATOM 3008 O O . TRP A 1 376 ? -3.257 -4.191 6.013 1.00 94.00 376 TRP A O 1
ATOM 3018 N N . ILE A 1 377 ? -4.613 -3.774 4.278 1.00 94.56 377 ILE A N 1
ATOM 3019 C CA . ILE A 1 377 ? -4.892 -2.385 4.649 1.00 94.56 377 ILE A CA 1
ATOM 3020 C C . ILE A 1 377 ? -5.842 -2.331 5.852 1.00 94.56 377 ILE A C 1
ATOM 3022 O O . ILE A 1 377 ? -6.971 -2.816 5.788 1.00 94.56 377 ILE A O 1
ATOM 3026 N N . THR A 1 378 ? -5.394 -1.705 6.940 1.00 92.44 378 THR A N 1
ATOM 3027 C CA . THR A 1 378 ? -6.089 -1.698 8.236 1.00 92.44 378 THR A CA 1
ATOM 3028 C C . THR A 1 378 ? -6.892 -0.430 8.524 1.00 92.44 378 THR A C 1
ATOM 3030 O O . THR A 1 378 ? -7.414 -0.293 9.630 1.00 92.44 378 THR A O 1
ATOM 3033 N N . HIS A 1 379 ? -7.012 0.487 7.564 1.00 95.75 379 HIS A N 1
ATOM 3034 C CA . HIS A 1 379 ? -7.842 1.687 7.678 1.00 95.75 379 HIS A CA 1
ATOM 3035 C C . HIS A 1 379 ? -8.948 1.656 6.621 1.00 95.75 379 HIS A C 1
ATOM 3037 O O . HIS A 1 379 ? -8.671 1.569 5.424 1.00 95.75 379 HIS A O 1
ATOM 3043 N N . LEU A 1 380 ? -10.204 1.721 7.066 1.00 97.81 380 LEU A N 1
ATOM 3044 C CA . LEU A 1 380 ? -11.363 1.943 6.201 1.00 97.81 380 LEU A CA 1
ATOM 3045 C C . LEU A 1 380 ? -11.830 3.398 6.302 1.00 97.81 380 LEU A C 1
ATOM 3047 O O . LEU A 1 380 ? -12.043 3.911 7.400 1.00 97.81 380 LEU A O 1
ATOM 3051 N N . ASP A 1 381 ? -12.037 4.056 5.166 1.00 98.19 381 ASP A N 1
ATOM 3052 C CA . ASP A 1 381 ? -12.512 5.435 5.098 1.00 98.19 381 ASP A CA 1
ATOM 3053 C C . ASP A 1 381 ? -13.799 5.537 4.267 1.00 98.19 381 ASP A C 1
ATOM 3055 O O . ASP A 1 381 ? -13.810 5.362 3.046 1.00 98.19 381 ASP A O 1
ATOM 3059 N N . PHE A 1 382 ? -14.895 5.857 4.957 1.00 98.06 382 PHE A N 1
ATOM 3060 C CA . PHE A 1 382 ? -16.214 6.118 4.385 1.00 98.06 382 PHE A CA 1
ATOM 3061 C C . PHE A 1 382 ? -16.631 7.587 4.536 1.00 98.06 382 PHE A C 1
ATOM 3063 O O . PHE A 1 382 ? -17.813 7.907 4.429 1.00 98.06 382 PHE A O 1
ATOM 3070 N N . SER A 1 383 ? -15.687 8.504 4.770 1.00 96.38 383 SER A N 1
ATOM 3071 C CA . SER A 1 383 ? -15.966 9.944 4.906 1.00 96.38 383 SER A CA 1
ATOM 3072 C C . SER A 1 383 ? -16.684 10.552 3.699 1.00 96.38 383 SER A C 1
ATOM 3074 O O . SER A 1 383 ? -17.449 11.501 3.859 1.00 96.38 383 SER A O 1
ATOM 3076 N N . ASN A 1 384 ? -16.500 9.995 2.500 1.00 95.69 384 ASN A N 1
ATOM 3077 C CA . ASN A 1 384 ? -17.215 10.438 1.301 1.00 95.69 384 ASN A CA 1
ATOM 3078 C C . ASN A 1 384 ? -18.574 9.732 1.114 1.00 95.69 384 ASN A C 1
ATOM 3080 O O . ASN A 1 384 ? -19.397 10.198 0.325 1.00 95.69 384 ASN A O 1
ATOM 3084 N N . VAL A 1 385 ? -18.845 8.641 1.840 1.00 96.56 385 VAL A N 1
ATOM 3085 C CA . VAL A 1 385 ? -20.052 7.811 1.702 1.00 96.56 385 VAL A CA 1
ATOM 3086 C C . VAL A 1 385 ? -21.034 8.133 2.829 1.00 96.56 385 VAL A C 1
ATOM 3088 O O . VAL A 1 385 ? -21.161 7.421 3.824 1.00 96.56 385 VAL A O 1
ATOM 3091 N N . ARG A 1 386 ? -21.735 9.262 2.691 1.00 94.12 386 ARG A N 1
ATOM 3092 C CA . ARG A 1 386 ? -22.503 9.886 3.785 1.00 94.12 386 ARG A CA 1
ATOM 3093 C C . ARG A 1 386 ? -23.639 9.052 4.370 1.00 94.12 386 ARG A C 1
ATOM 3095 O O . ARG A 1 386 ? -24.147 9.441 5.411 1.00 94.12 386 ARG A O 1
ATOM 3102 N N . ASN A 1 387 ? -24.072 7.962 3.752 1.00 92.75 387 ASN A N 1
ATOM 3103 C CA . ASN A 1 387 ? -25.084 7.052 4.301 1.00 92.75 387 ASN A CA 1
ATOM 3104 C C . ASN A 1 387 ? -24.481 5.898 5.123 1.00 92.75 387 ASN A C 1
ATOM 3106 O O . ASN A 1 387 ? -25.221 5.199 5.812 1.00 92.75 387 ASN A O 1
ATOM 3110 N N . ILE A 1 388 ? -23.162 5.703 5.086 1.00 95.06 388 ILE A N 1
ATOM 3111 C CA . ILE A 1 388 ? -22.473 4.701 5.897 1.00 95.06 388 ILE A CA 1
ATOM 3112 C C . ILE A 1 388 ? -22.183 5.286 7.281 1.00 95.06 388 ILE A C 1
ATOM 3114 O O . ILE A 1 388 ? -21.536 6.323 7.430 1.00 95.06 388 ILE A O 1
ATOM 3118 N N . ARG A 1 389 ? -22.707 4.616 8.310 1.00 93.62 389 ARG A N 1
ATOM 3119 C CA . ARG A 1 389 ? -22.527 4.978 9.730 1.00 93.62 389 ARG A CA 1
ATOM 3120 C C . ARG A 1 389 ? -21.910 3.858 10.561 1.00 93.62 389 ARG A C 1
ATOM 3122 O O . ARG A 1 389 ? -21.455 4.095 11.669 1.00 93.62 389 ARG A O 1
ATOM 3129 N N . THR A 1 390 ? -21.903 2.640 10.036 1.00 95.62 390 THR A N 1
ATOM 3130 C CA . THR A 1 390 ? -21.359 1.445 10.683 1.00 95.62 390 THR A CA 1
ATOM 3131 C C . THR A 1 390 ? -20.789 0.523 9.602 1.00 95.62 390 THR A C 1
ATOM 3133 O O . THR A 1 390 ? -20.939 0.804 8.412 1.00 95.62 390 THR A O 1
ATOM 3136 N N . LEU A 1 391 ? -20.183 -0.595 10.000 1.00 97.31 391 LEU A N 1
ATOM 3137 C CA . LEU A 1 391 ? -19.745 -1.650 9.082 1.00 97.31 391 LEU A CA 1
ATOM 3138 C C . LEU A 1 391 ? -20.866 -2.670 8.796 1.00 97.31 391 LEU A C 1
ATOM 3140 O O . LEU A 1 391 ? -20.603 -3.765 8.299 1.00 97.31 391 LEU A O 1
ATOM 3144 N N . LYS A 1 392 ? -22.124 -2.343 9.119 1.00 96.19 392 LYS A N 1
ATOM 3145 C CA . LYS A 1 392 ? -23.285 -3.201 8.864 1.00 96.19 392 LYS A CA 1
ATOM 3146 C C . LYS A 1 392 ? -23.377 -3.598 7.388 1.00 96.19 392 LYS A C 1
ATOM 3148 O O . LYS A 1 392 ? -23.131 -2.789 6.499 1.00 96.19 392 LYS A O 1
ATOM 3153 N N . ASP A 1 393 ? -23.728 -4.863 7.161 1.00 96.31 393 ASP A N 1
ATOM 3154 C CA . ASP A 1 393 ? -23.895 -5.494 5.843 1.00 96.31 393 ASP A CA 1
ATOM 3155 C C . ASP A 1 393 ? -22.613 -5.555 4.977 1.00 96.31 393 ASP A C 1
ATOM 3157 O O . ASP A 1 393 ? -22.666 -5.917 3.798 1.00 96.31 393 ASP A O 1
ATOM 3161 N N . MET A 1 394 ? -21.440 -5.250 5.552 1.00 97.81 394 MET A N 1
ATOM 3162 C CA . MET A 1 394 ? -20.147 -5.387 4.876 1.00 97.81 394 MET A CA 1
ATOM 3163 C C . MET A 1 394 ? -19.538 -6.778 5.078 1.00 97.81 394 MET A C 1
ATOM 3165 O O . MET A 1 394 ? -19.503 -7.295 6.194 1.00 97.81 394 MET A O 1
ATOM 3169 N N . ASN A 1 395 ? -18.986 -7.369 4.019 1.00 97.19 395 ASN A N 1
ATOM 3170 C CA . ASN A 1 395 ? -18.191 -8.587 4.111 1.00 97.19 395 ASN A CA 1
ATOM 3171 C C . ASN A 1 395 ? -16.719 -8.229 4.347 1.00 97.19 395 ASN A C 1
ATOM 3173 O O . ASN A 1 395 ? -15.997 -7.857 3.424 1.00 97.19 395 ASN A O 1
ATOM 3177 N N . LEU A 1 396 ? -16.286 -8.342 5.602 1.00 96.31 396 LEU A N 1
ATOM 3178 C CA . LEU A 1 396 ? -14.933 -7.981 6.028 1.00 96.31 396 LEU A CA 1
ATOM 3179 C C . LEU A 1 396 ? -13.919 -9.122 5.850 1.00 96.31 396 LEU A C 1
ATOM 3181 O O . LEU A 1 396 ? -12.746 -8.927 6.145 1.00 96.31 396 LEU A O 1
ATOM 3185 N N . TYR A 1 397 ? -14.340 -10.313 5.401 1.00 95.75 397 TYR A N 1
ATOM 3186 C CA . TYR A 1 397 ? -13.459 -11.472 5.165 1.00 95.75 397 TYR A CA 1
ATOM 3187 C C . TYR A 1 397 ? -12.550 -11.823 6.358 1.00 95.75 397 TYR A C 1
ATOM 3189 O O . TYR A 1 397 ? -11.375 -12.167 6.200 1.00 95.75 397 TYR A O 1
ATOM 3197 N N . GLY A 1 398 ? -13.091 -11.688 7.574 1.00 92.56 398 GLY A N 1
ATOM 3198 C CA . GLY A 1 398 ? -12.369 -11.939 8.824 1.00 92.56 398 GLY A CA 1
ATOM 3199 C C . GLY A 1 398 ? -11.239 -10.946 9.123 1.00 92.56 398 GLY A C 1
ATOM 3200 O O . GLY A 1 398 ? -10.421 -11.221 9.999 1.00 92.56 398 GLY A O 1
ATOM 3201 N N . LYS A 1 399 ? -11.155 -9.821 8.399 1.00 92.94 399 LYS A N 1
ATOM 3202 C CA . LYS A 1 399 ? -10.169 -8.766 8.653 1.00 92.94 399 LYS A CA 1
ATOM 3203 C C . LYS A 1 399 ? -10.598 -7.875 9.814 1.00 92.94 399 LYS A C 1
ATOM 3205 O O . LYS A 1 399 ? -11.786 -7.666 10.056 1.00 92.94 399 LYS A O 1
ATOM 3210 N N . VAL A 1 400 ? -9.595 -7.350 10.510 1.00 92.31 400 VAL A N 1
ATOM 3211 C CA . VAL A 1 400 ? -9.741 -6.373 11.596 1.00 92.31 400 VAL A CA 1
ATOM 3212 C C . VAL A 1 400 ? -9.007 -5.087 11.234 1.00 92.31 400 VAL A C 1
ATOM 3214 O O . VAL A 1 400 ? -8.097 -5.102 10.402 1.00 92.31 400 VAL A O 1
ATOM 3217 N N . PHE A 1 401 ? -9.417 -3.975 11.834 1.00 92.81 401 PHE A N 1
ATOM 3218 C CA . PHE A 1 401 ? -9.011 -2.636 11.420 1.00 92.81 401 PHE A CA 1
ATOM 3219 C C . PHE A 1 401 ? -8.550 -1.801 12.613 1.00 92.81 401 PHE A C 1
ATOM 3221 O O . PHE A 1 401 ? -9.097 -1.889 13.711 1.00 92.81 401 PHE A O 1
ATOM 3228 N N . TYR A 1 402 ? -7.533 -0.982 12.370 1.00 91.62 402 TYR A N 1
ATOM 3229 C CA . TYR A 1 402 ? -6.997 -0.021 13.327 1.00 91.62 402 TYR A CA 1
ATOM 3230 C C . TYR A 1 402 ? -7.745 1.303 13.284 1.00 91.62 402 TYR A C 1
ATOM 3232 O O . TYR A 1 402 ? -7.876 1.971 14.305 1.00 91.62 402 TYR A O 1
ATOM 3240 N N . ASP A 1 403 ? -8.266 1.674 12.120 1.00 94.06 403 ASP A N 1
ATOM 3241 C CA . ASP A 1 403 ? -8.846 2.988 11.907 1.00 94.06 403 ASP A CA 1
ATOM 3242 C C . ASP A 1 403 ? -10.120 2.863 11.063 1.00 94.06 403 ASP A C 1
ATOM 3244 O O . ASP A 1 403 ? -10.160 2.161 10.048 1.00 94.06 403 ASP A O 1
ATOM 3248 N N . LEU A 1 404 ? -11.175 3.553 11.493 1.00 97.25 404 LEU A N 1
ATOM 3249 C CA . LEU A 1 404 ? -12.418 3.703 10.745 1.00 97.25 404 LEU A CA 1
ATOM 3250 C C . LEU A 1 404 ? -12.794 5.180 10.673 1.00 97.25 404 LEU A C 1
ATOM 3252 O O . LEU A 1 404 ? -13.156 5.775 11.687 1.00 97.25 404 LEU A O 1
ATOM 3256 N N . THR A 1 405 ? -12.750 5.754 9.473 1.00 97.94 405 THR A N 1
ATOM 3257 C CA . THR A 1 405 ? -13.218 7.122 9.227 1.00 97.94 405 THR A CA 1
ATOM 3258 C C . THR A 1 405 ? -14.660 7.114 8.734 1.00 97.94 405 THR A C 1
ATOM 3260 O O . THR A 1 405 ? -14.985 6.442 7.755 1.00 97.94 405 THR A O 1
ATOM 3263 N N . LEU A 1 406 ? -15.522 7.896 9.380 1.00 97.62 406 LEU A N 1
ATOM 3264 C CA . LEU A 1 406 ? -16.934 8.047 9.032 1.00 97.62 406 LEU A CA 1
ATOM 3265 C C . LEU A 1 406 ? -17.289 9.518 8.814 1.00 97.62 406 LEU A C 1
ATOM 3267 O O . LEU A 1 406 ? -16.726 10.418 9.437 1.00 97.62 406 LEU A O 1
ATOM 3271 N N . TRP A 1 407 ? -18.268 9.765 7.949 1.00 96.62 407 TRP A N 1
ATOM 3272 C CA . TRP A 1 407 ? -18.924 11.068 7.880 1.00 96.62 407 TRP A CA 1
ATOM 3273 C C . TRP A 1 407 ? -19.891 11.245 9.056 1.00 96.62 407 TRP A C 1
ATOM 3275 O O . TRP A 1 407 ? -20.633 10.315 9.385 1.00 96.62 407 TRP A O 1
ATOM 3285 N N . ASN A 1 408 ? -19.939 12.443 9.639 1.00 96.25 408 ASN A N 1
ATOM 3286 C CA . ASN A 1 408 ? -20.923 12.808 10.653 1.00 96.25 408 ASN A CA 1
ATOM 3287 C C . ASN A 1 408 ? -21.412 14.254 10.470 1.00 96.25 408 ASN A C 1
ATOM 3289 O O . ASN A 1 408 ? -20.624 15.145 10.198 1.00 96.25 408 ASN A O 1
ATOM 3293 N N . GLU A 1 409 ? -22.709 14.522 10.624 1.00 93.56 409 GLU A N 1
ATOM 3294 C CA . GLU A 1 409 ? -23.276 15.853 10.311 1.00 93.56 409 GLU A CA 1
ATOM 3295 C C . GLU A 1 409 ? -23.025 16.910 11.401 1.00 93.56 409 GLU A C 1
ATOM 3297 O O . GLU A 1 409 ? -23.094 18.115 11.153 1.00 93.56 409 GLU A O 1
ATOM 3302 N N . ASN A 1 410 ? -22.784 16.482 12.638 1.00 94.00 410 ASN A N 1
ATOM 3303 C CA . ASN A 1 410 ? -22.646 17.365 13.795 1.00 94.00 410 ASN A CA 1
ATOM 3304 C C . ASN A 1 410 ? -21.734 16.722 14.856 1.00 94.00 410 ASN A C 1
ATOM 3306 O O . ASN A 1 410 ? -20.960 15.821 14.544 1.00 94.00 410 ASN A O 1
ATOM 3310 N N . ASN A 1 411 ? -21.789 17.187 16.104 1.00 96.06 411 ASN A N 1
ATOM 3311 C CA . ASN A 1 411 ? -20.968 16.659 17.196 1.00 96.06 411 ASN A CA 1
ATOM 3312 C C . ASN A 1 411 ? -21.512 15.356 17.832 1.00 96.06 411 ASN A C 1
ATOM 3314 O O . ASN A 1 411 ? -20.905 14.826 18.763 1.00 96.06 411 ASN A O 1
ATOM 3318 N N . VAL A 1 412 ? -22.643 14.838 17.344 1.00 96.94 412 VAL A N 1
ATOM 3319 C CA . VAL A 1 412 ? -23.341 13.653 17.853 1.00 96.94 412 VAL A CA 1
ATOM 3320 C C . VAL A 1 412 ? -23.239 12.516 16.844 1.00 96.94 412 VAL A C 1
ATOM 3322 O O . VAL A 1 412 ? -23.761 12.610 15.736 1.00 96.94 412 VAL A O 1
ATOM 3325 N N . PHE A 1 413 ? -22.572 11.433 17.226 1.00 97.62 413 PHE A N 1
ATOM 3326 C CA . PHE A 1 413 ? -22.523 10.202 16.448 1.00 97.62 413 PHE A CA 1
ATOM 3327 C C . PHE A 1 413 ? -23.617 9.244 16.919 1.00 97.62 413 PHE A C 1
ATOM 3329 O O . PHE A 1 413 ? -23.612 8.809 18.069 1.00 97.62 413 PHE A O 1
ATOM 3336 N N . GLU A 1 414 ? -24.560 8.929 16.034 1.00 97.25 414 GLU A N 1
ATOM 3337 C CA . GLU A 1 414 ? -25.722 8.095 16.345 1.00 97.25 414 GLU A CA 1
ATOM 3338 C C . GLU A 1 414 ? -25.519 6.630 15.931 1.00 97.25 414 GLU A C 1
ATOM 3340 O O . GLU A 1 414 ? -25.144 6.337 14.793 1.00 97.25 414 GLU A O 1
ATOM 3345 N N . ILE A 1 415 ? -25.866 5.708 16.832 1.00 96.25 415 ILE A N 1
ATOM 3346 C CA . ILE A 1 415 ? -26.053 4.285 16.551 1.00 96.25 415 ILE A CA 1
ATOM 3347 C C . ILE A 1 415 ? -27.466 3.891 16.981 1.00 96.25 415 ILE A C 1
ATOM 3349 O O . ILE A 1 415 ? -27.831 4.023 18.147 1.00 96.25 415 ILE A O 1
ATOM 3353 N N . LYS A 1 416 ? -28.259 3.339 16.063 1.00 96.19 416 LYS A N 1
ATOM 3354 C CA . LYS A 1 416 ? -29.581 2.804 16.406 1.00 96.19 416 LYS A CA 1
ATOM 3355 C C . LYS A 1 416 ? -29.436 1.512 17.202 1.00 96.19 416 LYS A C 1
ATOM 3357 O O . LYS A 1 416 ? -28.725 0.602 16.774 1.00 96.19 416 LYS A O 1
ATOM 3362 N N . SER A 1 417 ? -30.164 1.391 18.308 1.00 95.38 417 SER A N 1
ATOM 3363 C CA . SER A 1 417 ? -30.262 0.166 19.122 1.00 95.38 417 SER A CA 1
ATOM 3364 C C . SER A 1 417 ? -30.568 -1.079 18.276 1.00 95.38 417 SER A C 1
ATOM 3366 O O . SER A 1 417 ? -29.889 -2.095 18.418 1.00 95.38 417 SER A O 1
ATOM 3368 N N . SER A 1 418 ? -31.488 -0.969 17.311 1.00 95.06 418 SER A N 1
ATOM 3369 C CA . SER A 1 418 ? -31.865 -2.043 16.373 1.00 95.06 418 SER A CA 1
ATOM 3370 C C . SER A 1 418 ? -30.779 -2.442 15.361 1.00 95.06 418 SER A C 1
ATOM 3372 O O . SER A 1 418 ? -30.898 -3.460 14.679 1.00 95.06 418 SER A O 1
ATOM 3374 N N . ASP A 1 419 ? -29.737 -1.624 15.201 1.00 95.50 419 ASP A N 1
ATOM 3375 C CA . ASP A 1 419 ? -28.615 -1.886 14.292 1.00 95.50 419 ASP A CA 1
ATOM 3376 C C . ASP A 1 419 ? -27.325 -2.234 15.043 1.00 95.50 419 ASP A C 1
ATOM 3378 O O . ASP A 1 419 ? -26.365 -2.704 14.431 1.00 95.50 419 ASP A O 1
ATOM 3382 N N . LEU A 1 420 ? -27.287 -2.038 16.365 1.00 95.75 420 LEU A N 1
ATOM 3383 C CA . LEU A 1 420 ? -26.071 -2.135 17.165 1.00 95.75 420 LEU A CA 1
ATOM 3384 C C . LEU A 1 420 ? -25.423 -3.521 17.071 1.00 95.75 420 LEU A C 1
ATOM 3386 O O . LEU A 1 420 ? -24.222 -3.601 16.826 1.00 95.75 420 LEU A O 1
ATOM 3390 N N . ALA A 1 421 ? -26.198 -4.604 17.171 1.00 96.00 421 ALA A N 1
ATOM 3391 C CA . ALA A 1 421 ? -25.682 -5.973 17.041 1.00 96.00 421 ALA A CA 1
ATOM 3392 C C . ALA A 1 421 ? -25.087 -6.277 15.655 1.00 96.00 421 ALA A C 1
ATOM 3394 O O . ALA A 1 421 ? -24.161 -7.078 15.538 1.00 96.00 421 ALA A O 1
ATOM 3395 N N . ARG A 1 422 ? -25.578 -5.599 14.611 1.00 95.88 422 ARG A N 1
ATOM 3396 C CA . ARG A 1 422 ? -25.158 -5.781 13.213 1.00 95.88 422 ARG A CA 1
ATOM 3397 C C . ARG A 1 422 ? -24.138 -4.745 12.745 1.00 95.88 422 ARG A C 1
ATOM 3399 O O . ARG A 1 422 ? -23.689 -4.815 11.610 1.00 95.88 422 ARG A O 1
ATOM 3406 N N . SER A 1 423 ? -23.749 -3.802 13.601 1.00 96.56 423 SER A N 1
ATOM 3407 C CA . SER A 1 423 ? -22.829 -2.704 13.267 1.00 96.56 423 SER A CA 1
ATOM 3408 C C . SER A 1 423 ? -21.405 -3.151 12.910 1.00 96.56 423 SER A C 1
ATOM 3410 O O . SER A 1 423 ? -20.679 -2.394 12.266 1.00 96.56 423 SER A O 1
ATOM 3412 N N . GLN A 1 424 ? -21.011 -4.362 13.322 1.00 96.19 424 GLN A N 1
ATOM 3413 C CA . GLN A 1 424 ? -19.686 -4.964 13.121 1.00 96.19 424 GLN A CA 1
ATOM 3414 C C . GLN A 1 424 ? -18.498 -4.136 13.662 1.00 96.19 424 GLN A C 1
ATOM 3416 O O . GLN A 1 424 ? -17.355 -4.346 13.254 1.00 96.19 424 GLN A O 1
ATOM 3421 N N . PHE A 1 425 ? -18.716 -3.238 14.629 1.00 95.94 425 PHE A N 1
ATOM 3422 C CA . PHE A 1 425 ? -17.637 -2.506 15.304 1.00 95.94 425 PHE A CA 1
ATOM 3423 C C . PHE A 1 425 ? -16.624 -3.398 16.021 1.00 95.94 425 PHE A C 1
ATOM 3425 O O . PHE A 1 425 ? -15.488 -2.976 16.213 1.00 95.94 425 PHE A O 1
ATOM 3432 N N . SER A 1 426 ? -16.965 -4.645 16.352 1.00 93.81 426 SER A N 1
ATOM 3433 C CA . SER A 1 426 ? -16.015 -5.617 16.900 1.00 93.81 426 SER A CA 1
ATOM 3434 C C . SER A 1 426 ? -14.807 -5.877 15.990 1.00 93.81 426 SER A C 1
ATOM 3436 O O . SER A 1 426 ? -13.777 -6.339 16.473 1.00 93.81 426 SER A O 1
ATOM 3438 N N . ALA A 1 427 ? -14.894 -5.539 14.698 1.00 94.25 427 ALA A N 1
ATOM 3439 C CA . ALA A 1 427 ? -13.754 -5.549 13.783 1.00 94.25 427 ALA A CA 1
ATOM 3440 C C . ALA A 1 427 ? -12.672 -4.501 14.128 1.00 94.25 427 ALA A C 1
ATOM 3442 O O . ALA A 1 427 ? -11.574 -4.576 13.586 1.00 94.25 427 ALA A O 1
ATOM 3443 N N . LEU A 1 428 ? -12.953 -3.555 15.033 1.00 91.38 428 LEU A N 1
ATOM 3444 C CA . LEU A 1 428 ? -12.016 -2.542 15.545 1.00 91.38 428 LEU A CA 1
ATOM 3445 C C . LEU A 1 428 ? -11.360 -2.937 16.880 1.00 91.38 428 LEU A C 1
ATOM 3447 O O . LEU A 1 428 ? -10.651 -2.139 17.493 1.00 91.38 428 LEU A O 1
ATOM 3451 N N . ILE A 1 429 ? -11.598 -4.149 17.388 1.00 70.56 429 ILE A N 1
ATOM 3452 C CA . ILE A 1 429 ? -11.012 -4.574 18.664 1.00 70.56 429 ILE A CA 1
ATOM 3453 C C . ILE A 1 429 ? -9.560 -4.994 18.430 1.00 70.56 429 ILE A C 1
ATOM 3455 O O . ILE A 1 429 ? -9.298 -6.089 17.929 1.00 70.56 429 ILE A O 1
ATOM 3459 N N . VAL A 1 430 ? -8.611 -4.157 18.855 1.00 61.75 430 VAL A N 1
ATOM 3460 C CA . VAL A 1 430 ? -7.197 -4.542 18.936 1.00 61.75 430 VAL A CA 1
ATOM 3461 C C . VAL A 1 430 ? -6.817 -4.829 20.391 1.00 61.75 430 VAL A C 1
ATOM 3463 O O . VAL A 1 430 ? -7.264 -4.169 21.327 1.00 61.75 430 VAL A O 1
ATOM 3466 N N . LYS A 1 431 ? -6.081 -5.932 20.569 1.00 52.91 431 LYS A N 1
ATOM 3467 C CA . LYS A 1 431 ? -5.933 -6.711 21.809 1.00 52.91 431 LYS A CA 1
ATOM 3468 C C . LYS A 1 431 ? -4.879 -6.171 22.793 1.00 52.91 431 LYS A C 1
ATOM 3470 O O . LYS A 1 431 ? -4.468 -6.917 23.679 1.00 52.91 431 LYS A O 1
ATOM 3475 N N . HIS A 1 432 ? -4.430 -4.917 22.674 1.00 55.56 432 HIS A N 1
ATOM 3476 C CA . HIS A 1 432 ? -3.380 -4.365 23.541 1.00 55.56 432 HIS A CA 1
ATOM 3477 C C . HIS A 1 432 ? -3.751 -2.972 24.097 1.00 55.56 432 HIS A C 1
ATOM 3479 O O . HIS A 1 432 ? -4.321 -2.160 23.378 1.00 55.56 432 HIS A O 1
ATOM 3485 N N . PRO A 1 433 ? -3.412 -2.610 25.353 1.00 57.00 433 PRO A N 1
ATOM 3486 C CA . PRO A 1 433 ? -3.785 -1.307 25.931 1.00 57.00 433 PRO A CA 1
ATOM 3487 C C . PRO A 1 433 ? -3.340 -0.083 25.103 1.00 57.00 433 PRO A C 1
ATOM 3489 O O . PRO A 1 433 ? -4.048 0.932 25.038 1.00 57.00 433 PRO A O 1
ATOM 3492 N N . SER A 1 434 ? -2.180 -0.195 24.446 1.00 60.72 434 SER A N 1
ATOM 3493 C CA . SER A 1 434 ? -1.621 0.826 23.550 1.00 60.72 434 SER A CA 1
ATOM 3494 C C . SER A 1 434 ? -2.001 0.656 22.076 1.00 60.72 434 SER A C 1
ATOM 3496 O O . SER A 1 434 ? -1.743 1.572 21.301 1.00 60.72 434 SER A O 1
ATOM 3498 N N . ASP A 1 435 ? -2.621 -0.464 21.696 1.00 71.94 435 ASP A N 1
ATOM 3499 C CA . ASP A 1 435 ? -2.971 -0.793 20.314 1.00 71.94 435 ASP A CA 1
ATOM 3500 C C . ASP A 1 435 ? -4.453 -1.189 20.257 1.00 71.94 435 ASP A C 1
ATOM 3502 O O . ASP A 1 435 ? -4.836 -2.289 20.653 1.00 71.94 435 ASP A O 1
ATOM 3506 N N . TYR A 1 436 ? -5.294 -0.236 19.857 1.00 81.88 436 TYR A N 1
ATOM 3507 C CA . TYR A 1 436 ? -6.761 -0.297 19.864 1.00 81.88 436 TYR A CA 1
ATOM 3508 C C . TYR A 1 436 ? -7.275 0.340 18.568 1.00 81.88 436 TYR A C 1
ATOM 3510 O O . TYR A 1 436 ? -6.624 1.243 18.030 1.00 81.88 436 TYR A O 1
ATOM 3518 N N . GLY A 1 437 ? -8.428 -0.116 18.072 1.00 90.75 437 GLY A N 1
ATOM 3519 C CA . GLY A 1 437 ? -9.067 0.519 16.923 1.00 90.75 437 GLY A CA 1
ATOM 3520 C C . GLY A 1 437 ? -9.552 1.925 17.263 1.00 90.75 437 GLY A C 1
ATOM 3521 O O . GLY A 1 437 ? -9.822 2.223 18.422 1.00 90.75 437 GLY A O 1
ATOM 3522 N N . LYS A 1 438 ? -9.648 2.803 16.269 1.00 93.50 438 LYS A N 1
ATOM 3523 C CA . LYS A 1 438 ? -9.975 4.222 16.441 1.00 93.50 438 LYS A CA 1
ATOM 3524 C C . LYS A 1 438 ? -11.068 4.630 15.473 1.00 93.50 438 LYS A C 1
ATOM 3526 O O . LYS A 1 438 ? -11.018 4.289 14.291 1.00 93.50 438 LYS A O 1
ATOM 3531 N N . PHE A 1 439 ? -12.023 5.410 15.965 1.00 96.00 439 PHE A N 1
ATOM 3532 C CA . PHE A 1 439 ? -12.875 6.183 15.072 1.00 96.00 439 PHE A CA 1
ATOM 3533 C C . PHE A 1 439 ? -12.168 7.465 14.637 1.00 96.00 439 PHE A C 1
ATOM 3535 O O . PHE A 1 439 ? -11.415 8.075 15.392 1.00 96.00 439 PHE A O 1
ATOM 3542 N N . HIS A 1 440 ? -12.478 7.900 13.426 1.00 96.38 440 HIS A N 1
ATOM 3543 C CA . HIS A 1 440 ? -12.220 9.244 12.935 1.00 96.38 440 HIS A CA 1
ATOM 3544 C C . HIS A 1 440 ? -13.522 9.772 12.350 1.00 96.38 440 HIS A C 1
ATOM 3546 O O . HIS A 1 440 ? -14.262 9.031 11.702 1.00 96.38 440 HIS A O 1
ATOM 3552 N N . PHE A 1 441 ? -13.808 11.050 12.562 1.00 97.19 441 PHE A N 1
ATOM 3553 C CA . PHE A 1 441 ? -15.014 11.670 12.030 1.00 97.19 441 PHE A CA 1
ATOM 3554 C C . PHE A 1 441 ? -14.651 12.853 11.150 1.00 97.19 441 PHE A C 1
ATOM 3556 O O . PHE A 1 441 ? -13.866 13.710 11.547 1.00 97.19 441 PHE A O 1
ATOM 3563 N N . ILE A 1 442 ? -15.252 12.896 9.965 1.00 95.94 442 ILE A N 1
ATOM 3564 C CA . ILE A 1 442 ? -15.267 14.083 9.117 1.00 95.94 442 ILE A CA 1
ATOM 3565 C C . ILE A 1 442 ? -16.642 14.717 9.247 1.00 95.94 442 ILE A C 1
ATOM 3567 O O . ILE A 1 442 ? -17.658 14.053 9.045 1.00 95.94 442 ILE A O 1
ATOM 3571 N N . THR A 1 443 ? -16.662 16.000 9.587 1.00 94.69 443 THR A N 1
ATOM 3572 C CA . THR A 1 443 ? -17.888 16.774 9.789 1.00 94.69 443 THR A CA 1
ATOM 3573 C C . THR A 1 443 ? -17.922 18.004 8.899 1.00 94.69 443 THR A C 1
ATOM 3575 O O . THR A 1 443 ? -16.851 18.544 8.599 1.00 94.69 443 THR A O 1
ATOM 3578 N N . PRO A 1 444 ? -19.110 18.540 8.571 1.00 91.00 444 PRO A N 1
ATOM 3579 C CA . PRO A 1 444 ? -19.186 19.899 8.057 1.00 91.00 444 PRO A CA 1
ATOM 3580 C C . PRO A 1 444 ? -18.573 20.875 9.077 1.00 91.00 444 PRO A C 1
ATOM 3582 O O . PRO A 1 444 ? -18.822 20.775 10.283 1.00 91.00 444 PRO A O 1
ATOM 3585 N N . ASP A 1 445 ? -17.749 21.795 8.576 1.00 89.19 445 ASP A N 1
ATOM 3586 C CA . ASP A 1 445 ? -17.091 22.869 9.336 1.00 89.19 445 ASP A CA 1
ATOM 3587 C C . ASP A 1 445 ? -16.100 22.411 10.428 1.00 89.19 445 ASP A C 1
ATOM 3589 O O . ASP A 1 445 ? -15.823 23.162 11.361 1.00 89.19 445 ASP A O 1
ATOM 3593 N N . ASN A 1 446 ? -15.545 21.193 10.328 1.00 88.00 446 ASN A N 1
ATOM 3594 C CA . ASN A 1 446 ? -14.550 20.651 11.277 1.00 88.00 446 ASN A CA 1
ATOM 3595 C C . ASN A 1 446 ? -15.005 20.671 12.753 1.00 88.00 446 ASN A C 1
ATOM 3597 O O . ASN A 1 446 ? -14.210 20.908 13.666 1.00 88.00 446 ASN A O 1
ATOM 3601 N N . ARG A 1 447 ? -16.294 20.426 13.004 1.00 91.94 447 ARG A N 1
ATOM 3602 C CA . ARG A 1 447 ? -16.837 20.261 14.354 1.00 91.94 447 ARG A CA 1
ATOM 3603 C C . ARG A 1 447 ? -16.321 18.973 14.999 1.00 91.94 447 ARG A C 1
ATOM 3605 O O . ARG A 1 447 ? -16.376 17.894 14.420 1.00 91.94 447 ARG A O 1
ATOM 3612 N N . ASN A 1 448 ? -15.886 19.072 16.251 1.00 94.00 448 ASN A N 1
ATOM 3613 C CA . ASN A 1 448 ? -15.470 17.896 17.009 1.00 94.00 448 ASN A CA 1
ATOM 3614 C C . ASN A 1 448 ? -16.690 17.062 17.406 1.00 94.00 448 ASN A C 1
ATOM 3616 O O . ASN A 1 448 ? -17.606 17.563 18.056 1.00 94.00 448 ASN A O 1
ATOM 3620 N N . VAL A 1 449 ? -16.679 15.781 17.043 1.00 97.31 449 VAL A N 1
ATOM 3621 C CA . VAL A 1 449 ? -17.621 14.799 17.584 1.00 97.31 449 VAL A CA 1
ATOM 3622 C C . VAL A 1 449 ? -17.231 14.493 19.024 1.00 97.31 449 VAL A C 1
ATOM 3624 O O . VAL A 1 449 ? -16.081 14.163 19.293 1.00 97.31 449 VAL A O 1
ATOM 3627 N N . ASP A 1 450 ? -18.181 14.607 19.946 1.00 97.44 450 ASP A N 1
ATOM 3628 C CA . ASP A 1 450 ? -17.952 14.419 21.383 1.00 97.44 450 ASP A CA 1
ATOM 3629 C C . ASP A 1 450 ? -19.051 13.602 22.077 1.00 97.44 450 ASP A C 1
ATOM 3631 O O . ASP A 1 450 ? -18.939 13.268 23.259 1.00 97.44 450 ASP A O 1
ATOM 3635 N N . THR A 1 451 ? -20.107 13.252 21.346 1.00 98.19 451 THR A N 1
ATOM 3636 C CA . THR A 1 451 ? -21.289 12.595 21.892 1.00 98.19 451 THR A CA 1
ATOM 3637 C C . THR A 1 451 ? -21.553 11.295 21.150 1.00 98.19 451 THR A C 1
ATOM 3639 O O . THR A 1 451 ? -21.731 11.305 19.933 1.00 98.19 451 THR A O 1
ATOM 3642 N N . LEU A 1 452 ? -21.633 10.190 21.891 1.00 98.06 452 LEU A N 1
ATOM 3643 C CA . LEU A 1 452 ? -22.191 8.935 21.395 1.00 98.06 452 LEU A CA 1
ATOM 3644 C C . LEU A 1 452 ? -23.687 8.906 21.718 1.00 98.06 452 LEU A C 1
ATOM 3646 O O . LEU A 1 452 ? -24.064 9.014 22.879 1.00 98.06 452 LEU A O 1
ATOM 3650 N N . TYR A 1 453 ? -24.544 8.759 20.719 1.00 98.19 453 TYR A N 1
ATOM 3651 C CA . TYR A 1 453 ? -25.989 8.671 20.901 1.00 98.19 453 TYR A CA 1
ATOM 3652 C C . TYR A 1 453 ? -26.481 7.281 20.506 1.00 98.19 453 TYR A C 1
ATOM 3654 O O . TYR A 1 453 ? -26.293 6.859 19.369 1.00 98.19 453 TYR A O 1
ATOM 3662 N N . ILE A 1 454 ? -27.104 6.570 21.445 1.00 97.38 454 ILE A N 1
ATOM 3663 C CA . ILE A 1 454 ? -27.739 5.275 21.191 1.00 97.38 454 ILE A CA 1
ATOM 3664 C C . ILE A 1 454 ? -29.248 5.500 21.132 1.00 97.38 454 ILE A C 1
ATOM 3666 O O . ILE A 1 454 ? -29.895 5.668 22.167 1.00 97.38 454 ILE A O 1
ATOM 3670 N N . SER A 1 455 ? -29.794 5.541 19.919 1.00 97.25 455 SER A N 1
ATOM 3671 C CA . SER A 1 455 ? -31.207 5.855 19.693 1.00 97.25 455 SER A CA 1
ATOM 3672 C C . SER A 1 455 ? -32.102 4.611 19.731 1.00 97.25 455 SER A C 1
ATOM 3674 O O . SER A 1 455 ? -31.698 3.503 19.358 1.00 97.25 455 SER A O 1
ATOM 3676 N N . GLY A 1 456 ? -33.348 4.781 20.170 1.00 96.44 456 GLY A N 1
ATOM 3677 C CA . GLY A 1 456 ? -34.350 3.721 20.314 1.00 96.44 456 GLY A CA 1
ATOM 3678 C C . GLY A 1 456 ? -34.370 3.009 21.676 1.00 96.44 456 GLY A C 1
ATOM 3679 O O . GLY A 1 456 ? -33.677 3.388 22.618 1.00 96.44 456 GLY A O 1
ATOM 3680 N N . ASN A 1 457 ? -35.216 1.977 21.771 1.00 95.31 457 ASN A N 1
ATOM 3681 C CA . ASN A 1 457 ? -35.575 1.317 23.030 1.00 95.31 457 ASN A CA 1
ATOM 3682 C C . ASN A 1 457 ? -34.652 0.153 23.398 1.00 95.31 457 ASN A C 1
ATOM 3684 O O . ASN A 1 457 ? -34.125 -0.549 22.534 1.00 95.31 457 ASN A O 1
ATOM 3688 N N . ALA A 1 458 ? -34.575 -0.136 24.696 1.00 94.44 458 ALA A N 1
ATOM 3689 C CA . ALA A 1 458 ? -33.860 -1.280 25.246 1.00 94.44 458 ALA A CA 1
ATOM 3690 C C . ALA A 1 458 ? -34.324 -2.621 24.673 1.00 94.44 458 ALA A C 1
ATOM 3692 O O . ALA A 1 458 ? -33.521 -3.513 24.407 1.00 94.44 458 ALA A O 1
ATOM 3693 N N . SER A 1 459 ? -35.634 -2.742 24.458 1.00 94.81 459 SER A N 1
ATOM 3694 C CA . SER A 1 459 ? -36.274 -3.930 23.896 1.00 94.81 459 SER A CA 1
ATOM 3695 C C . SER A 1 459 ? -35.904 -4.196 22.435 1.00 94.81 459 SER A C 1
ATOM 3697 O O . SER A 1 459 ? -36.131 -5.302 21.955 1.00 94.81 459 SER A O 1
ATOM 3699 N N . SER A 1 460 ? -35.318 -3.218 21.736 1.00 94.81 460 SER A N 1
ATOM 3700 C CA . SER A 1 460 ? -34.874 -3.349 20.344 1.00 94.81 460 SER A CA 1
ATOM 3701 C C . SER A 1 460 ? -33.462 -3.925 20.203 1.00 94.81 460 SER A C 1
ATOM 3703 O O . SER A 1 460 ? -32.992 -4.106 19.081 1.00 94.81 460 SER A O 1
ATOM 3705 N N . LEU A 1 461 ? -32.756 -4.181 21.310 1.00 95.00 461 LEU A N 1
ATOM 3706 C CA . LEU A 1 461 ? -31.410 -4.743 21.272 1.00 95.00 461 LEU A CA 1
ATOM 3707 C C . LEU A 1 461 ? -31.431 -6.222 20.864 1.00 95.00 461 LEU A C 1
ATOM 3709 O O . LEU A 1 461 ? -31.972 -7.079 21.558 1.00 95.00 461 LEU A O 1
ATOM 3713 N N . GLU A 1 462 ? -30.765 -6.525 19.754 1.00 95.56 462 GLU A N 1
ATOM 3714 C CA . GLU A 1 462 ? -30.555 -7.890 19.266 1.00 95.56 462 GLU A CA 1
ATOM 3715 C C . GLU A 1 462 ? -29.370 -8.577 19.979 1.00 95.56 462 GLU A C 1
ATOM 3717 O O . GLU A 1 462 ? -28.460 -7.926 20.501 1.00 95.56 462 GLU A O 1
ATOM 3722 N N . GLN A 1 463 ? -29.332 -9.914 19.975 1.00 94.81 463 GLN A N 1
ATOM 3723 C CA . GLN A 1 463 ? -28.230 -10.687 20.561 1.00 94.81 463 GLN A CA 1
ATOM 3724 C C . GLN A 1 463 ? -26.866 -10.265 19.980 1.00 94.81 463 GLN A C 1
ATOM 3726 O O . GLN A 1 463 ? -26.702 -10.135 18.772 1.00 94.81 463 GLN A O 1
ATOM 3731 N N . GLY A 1 464 ? -25.863 -10.083 20.848 1.00 92.75 464 GLY A N 1
ATOM 3732 C CA . GLY A 1 464 ? -24.503 -9.690 20.448 1.00 92.75 464 GLY A CA 1
ATOM 3733 C C . GLY A 1 464 ? -24.226 -8.181 20.466 1.00 92.75 464 GLY A C 1
ATOM 3734 O O . GLY A 1 464 ? -23.078 -7.779 20.275 1.00 92.75 464 GLY A O 1
ATOM 3735 N N . TRP A 1 465 ? -25.227 -7.343 20.770 1.00 95.81 465 TRP A N 1
ATOM 3736 C CA . TRP A 1 465 ? -25.076 -5.883 20.870 1.00 95.81 465 TRP A CA 1
ATOM 3737 C C . TRP A 1 465 ? -23.944 -5.438 21.813 1.00 95.81 465 TRP A C 1
ATOM 3739 O O . TRP A 1 465 ? -23.217 -4.500 21.493 1.00 95.81 465 TRP A O 1
ATOM 3749 N N . GLY A 1 466 ? -23.754 -6.125 22.946 1.00 94.69 466 GLY A N 1
ATOM 3750 C CA . GLY A 1 466 ? -22.781 -5.734 23.972 1.00 94.69 466 GLY A CA 1
ATOM 3751 C C . GLY A 1 466 ? -21.336 -5.758 23.471 1.00 94.69 466 GLY A C 1
ATOM 3752 O O . GLY A 1 466 ? -20.568 -4.840 23.748 1.00 94.69 466 GLY A O 1
ATOM 3753 N N . THR A 1 467 ? -20.969 -6.754 22.659 1.00 93.56 467 THR A N 1
ATOM 3754 C CA . THR A 1 467 ? -19.634 -6.829 22.040 1.00 93.56 467 THR A CA 1
ATOM 3755 C C . THR A 1 467 ? -19.403 -5.671 21.072 1.00 93.56 467 THR A C 1
ATOM 3757 O O . THR A 1 467 ? -18.312 -5.103 21.035 1.00 93.56 467 THR A O 1
ATOM 3760 N N . GLN A 1 468 ? -20.433 -5.295 20.313 1.00 95.69 468 GLN A N 1
ATOM 3761 C CA . GLN A 1 468 ? -20.355 -4.186 19.365 1.00 95.69 468 GLN A CA 1
ATOM 3762 C C . GLN A 1 468 ? -20.268 -2.836 20.085 1.00 95.69 468 GLN A C 1
ATOM 3764 O O . GLN A 1 468 ? -19.457 -1.989 19.709 1.00 95.69 468 GLN A O 1
ATOM 3769 N N . LEU A 1 469 ? -21.035 -2.656 21.165 1.00 95.44 469 LEU A N 1
ATOM 3770 C CA . LEU A 1 469 ? -20.963 -1.456 21.993 1.00 95.44 469 LEU A CA 1
ATOM 3771 C C . LEU A 1 469 ? -19.602 -1.314 22.674 1.00 95.44 469 LEU A C 1
ATOM 3773 O O . LEU A 1 469 ? -19.021 -0.233 22.643 1.00 95.44 469 LEU A O 1
ATOM 3777 N N . ALA A 1 470 ? -19.074 -2.396 23.251 1.00 93.38 470 ALA A N 1
ATOM 3778 C CA . ALA A 1 470 ? -17.754 -2.397 23.877 1.00 93.38 470 ALA A CA 1
ATOM 3779 C C . ALA A 1 470 ? -16.668 -1.937 22.891 1.00 93.38 470 ALA A C 1
ATOM 3781 O O . ALA A 1 470 ? -15.818 -1.114 23.233 1.00 93.38 470 ALA A O 1
ATOM 3782 N N . ALA A 1 471 ? -16.731 -2.424 21.648 1.00 93.25 471 ALA A N 1
ATOM 3783 C CA . ALA A 1 471 ? -15.815 -2.013 20.594 1.00 93.25 471 ALA A CA 1
ATOM 3784 C C . ALA A 1 471 ? -15.977 -0.531 20.224 1.00 93.25 471 ALA A C 1
ATOM 3786 O O . ALA A 1 471 ? -14.980 0.181 20.131 1.00 93.25 471 ALA A O 1
ATOM 3787 N N . ALA A 1 472 ? -17.214 -0.047 20.076 1.00 94.81 472 ALA A N 1
ATOM 3788 C CA . ALA A 1 472 ? -17.487 1.357 19.774 1.00 94.81 472 ALA A CA 1
ATOM 3789 C C . ALA A 1 472 ? -17.017 2.304 20.895 1.00 94.81 472 ALA A C 1
ATOM 3791 O O . ALA A 1 472 ? -16.403 3.333 20.618 1.00 94.81 472 ALA A O 1
ATOM 3792 N N . ILE A 1 473 ? -17.247 1.944 22.162 1.00 93.81 473 ILE A N 1
ATOM 3793 C CA . ILE A 1 473 ? -16.766 2.706 23.325 1.00 93.81 473 ILE A CA 1
ATOM 3794 C C . ILE A 1 473 ? -15.234 2.720 23.356 1.00 93.81 473 ILE A C 1
ATOM 3796 O O . ILE A 1 473 ? -14.637 3.782 23.531 1.00 93.81 473 ILE A O 1
ATOM 3800 N N . SER A 1 474 ? -14.586 1.573 23.127 1.00 92.12 474 SER A N 1
ATOM 3801 C CA . SER A 1 474 ? -13.122 1.489 23.060 1.00 92.12 474 SER A CA 1
ATOM 3802 C C . SER A 1 474 ? -12.548 2.357 21.934 1.00 92.12 474 SER A C 1
ATOM 3804 O O . SER A 1 474 ? 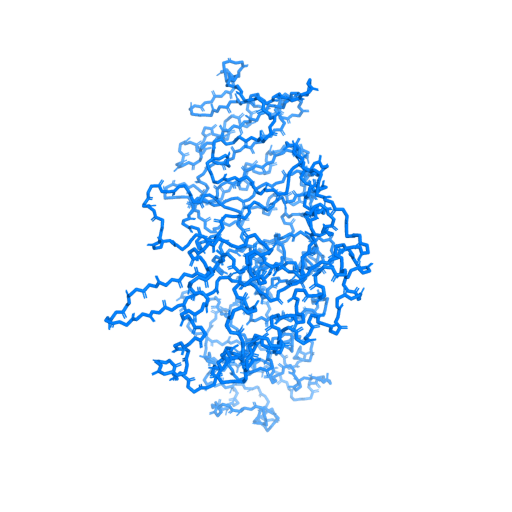-11.627 3.143 22.168 1.00 92.12 474 SER A O 1
ATOM 3806 N N . ALA A 1 475 ? -13.137 2.289 20.736 1.00 93.50 475 ALA A N 1
ATOM 3807 C CA . ALA A 1 475 ? -12.692 3.063 19.581 1.00 93.50 475 ALA A CA 1
ATOM 3808 C C . ALA A 1 475 ? -12.948 4.568 19.717 1.00 93.50 475 ALA A C 1
ATOM 3810 O O . ALA A 1 475 ? -12.181 5.388 19.208 1.00 93.50 475 ALA A O 1
ATOM 3811 N N . GLY A 1 476 ? -13.998 4.937 20.448 1.00 93.94 476 GLY A N 1
ATOM 3812 C CA . GLY A 1 476 ? -14.356 6.312 20.765 1.00 93.94 476 GLY A CA 1
ATOM 3813 C C . GLY A 1 476 ? -13.677 6.889 22.006 1.00 93.94 476 GLY A C 1
ATOM 3814 O O . GLY A 1 476 ? -13.970 8.033 22.351 1.00 93.94 476 GLY A O 1
ATOM 3815 N N . ARG A 1 477 ? -12.781 6.150 22.683 1.00 91.88 477 ARG A N 1
ATOM 3816 C CA . ARG A 1 477 ? -12.271 6.498 24.027 1.00 91.88 477 ARG A CA 1
ATOM 3817 C C . ARG A 1 477 ? -11.680 7.908 24.163 1.00 91.88 477 ARG A C 1
ATOM 3819 O O . ARG A 1 477 ? -11.781 8.533 25.213 1.00 91.88 477 ARG A O 1
ATOM 3826 N N . ASN A 1 478 ? -11.076 8.411 23.086 1.00 91.94 478 ASN A N 1
ATOM 3827 C CA . ASN A 1 478 ? -10.449 9.735 23.032 1.00 91.94 478 ASN A CA 1
ATOM 3828 C C . ASN A 1 478 ? -11.319 10.809 22.361 1.00 91.94 478 ASN A C 1
ATOM 3830 O O . ASN A 1 478 ? -10.910 11.966 22.299 1.00 91.94 478 ASN A O 1
ATOM 3834 N N . ILE A 1 479 ? -12.500 10.433 21.875 1.00 95.00 479 ILE A N 1
ATOM 3835 C CA . ILE A 1 479 ? -13.404 11.278 21.090 1.00 95.00 479 ILE A CA 1
ATOM 3836 C C . ILE A 1 479 ? -14.599 11.658 21.957 1.00 95.00 479 ILE A C 1
ATOM 3838 O O . ILE A 1 479 ? -14.809 12.832 22.255 1.00 95.00 479 ILE A O 1
ATOM 3842 N N . PHE A 1 480 ? -15.343 10.657 22.431 1.00 96.94 480 PHE A N 1
ATOM 3843 C CA . PHE A 1 480 ? -16.565 10.896 23.181 1.00 96.94 480 PHE A CA 1
ATOM 3844 C C . PHE A 1 480 ? -16.274 11.365 24.611 1.00 96.94 480 PHE A C 1
ATOM 3846 O O . PHE A 1 480 ? -15.259 11.023 25.224 1.00 96.94 480 PHE A O 1
ATOM 3853 N N . LYS A 1 481 ? -17.187 12.184 25.134 1.00 97.00 481 LYS A N 1
ATOM 3854 C CA . LYS A 1 481 ? -17.199 12.717 26.506 1.00 97.00 481 LYS A CA 1
ATOM 3855 C C . LYS A 1 481 ? -18.494 12.383 27.243 1.00 97.00 481 LYS A C 1
ATOM 3857 O O . LYS A 1 481 ? -18.530 12.425 28.473 1.00 97.00 481 LYS A O 1
ATOM 3862 N N . LYS A 1 482 ? -19.552 12.060 26.499 1.00 97.50 482 LYS A N 1
ATOM 3863 C CA . LYS A 1 482 ? -20.867 11.700 27.027 1.00 97.50 482 LYS A CA 1
ATOM 3864 C C . LYS A 1 482 ? -21.584 10.703 26.122 1.00 97.50 482 LYS A C 1
ATOM 3866 O O . LYS A 1 482 ? -21.321 10.645 24.918 1.00 97.50 482 LYS A O 1
ATOM 3871 N N . ILE A 1 483 ? -22.506 9.960 26.724 1.00 98.12 483 ILE A N 1
ATOM 3872 C CA . ILE A 1 483 ? -23.440 9.068 26.052 1.00 98.12 483 ILE A CA 1
ATOM 3873 C C . ILE A 1 483 ? -24.859 9.603 26.248 1.00 98.12 483 ILE A C 1
ATOM 3875 O O . ILE A 1 483 ? -25.261 9.936 27.360 1.00 98.12 483 ILE A O 1
ATOM 3879 N N . VAL A 1 484 ? -25.623 9.675 25.165 1.00 98.31 484 VAL A N 1
ATOM 3880 C CA . VAL A 1 484 ? -27.051 10.002 25.187 1.00 98.31 484 VAL A CA 1
ATOM 3881 C C . VAL A 1 484 ? -27.838 8.750 24.811 1.00 98.31 484 VAL A C 1
ATOM 3883 O O . VAL A 1 484 ? -27.421 8.014 23.916 1.00 98.31 484 VAL A O 1
ATOM 3886 N N . VAL A 1 485 ? -28.962 8.503 25.480 1.00 98.00 485 VAL A N 1
ATOM 3887 C CA . VAL A 1 485 ? -29.889 7.398 25.174 1.00 98.00 485 VAL A CA 1
ATOM 3888 C C . VAL A 1 485 ? -31.332 7.906 25.132 1.00 98.00 485 VAL A C 1
ATOM 3890 O O . VAL A 1 485 ? -31.645 8.881 25.811 1.00 98.00 485 VAL A O 1
ATOM 3893 N N . ASP A 1 486 ? -32.212 7.264 24.361 1.00 97.25 486 ASP A N 1
ATOM 3894 C CA . ASP A 1 486 ? -33.647 7.620 24.342 1.00 97.25 486 ASP A CA 1
ATOM 3895 C C . ASP A 1 486 ? -34.439 6.953 25.480 1.00 97.25 486 ASP A C 1
ATOM 3897 O O . ASP A 1 486 ? -35.354 7.546 26.042 1.00 97.25 486 ASP A O 1
ATOM 3901 N N . ASP A 1 487 ? -34.095 5.709 25.823 1.00 95.62 487 ASP A N 1
ATOM 3902 C CA . ASP A 1 487 ? -34.818 4.894 26.804 1.00 95.62 487 ASP A CA 1
ATOM 3903 C C . ASP A 1 487 ? -34.076 4.879 28.154 1.00 95.62 487 ASP A C 1
ATOM 3905 O O . ASP A 1 487 ? -32.911 4.469 28.201 1.00 95.62 487 ASP A O 1
ATOM 3909 N N . PRO A 1 488 ? -34.720 5.253 29.277 1.00 95.25 488 PRO A N 1
ATOM 3910 C CA . PRO A 1 488 ? -34.130 5.147 30.612 1.00 95.25 488 PRO A CA 1
ATOM 3911 C C . PRO A 1 488 ? -33.583 3.751 30.947 1.00 95.25 488 PRO A C 1
ATOM 3913 O O . PRO A 1 488 ? -32.576 3.637 31.647 1.00 95.25 488 PRO A O 1
ATOM 3916 N N . ASN A 1 489 ? -34.181 2.683 30.408 1.00 95.38 489 ASN A N 1
ATOM 3917 C CA . ASN A 1 489 ? -33.697 1.314 30.605 1.00 95.38 489 ASN A CA 1
ATOM 3918 C C . ASN A 1 489 ? -32.339 1.057 29.922 1.00 95.38 489 ASN A C 1
ATOM 3920 O O . ASN A 1 489 ? -31.644 0.106 30.280 1.00 95.38 489 ASN A O 1
ATOM 3924 N N . MET A 1 490 ? -31.918 1.905 28.974 1.00 95.00 490 MET A N 1
ATOM 3925 C CA . MET A 1 490 ? -30.575 1.853 28.385 1.00 95.00 490 MET A CA 1
ATOM 3926 C C . MET A 1 490 ? -29.484 2.380 29.290 1.00 95.00 490 MET A C 1
ATOM 3928 O O . MET A 1 490 ? -28.332 1.984 29.122 1.00 95.00 490 MET A O 1
ATOM 3932 N N . VAL A 1 491 ? -29.817 3.199 30.286 1.00 94.88 491 VAL A N 1
ATOM 3933 C CA . VAL A 1 491 ? -28.810 3.765 31.186 1.00 94.88 491 VAL A CA 1
ATOM 3934 C C . VAL A 1 491 ? -28.057 2.653 31.913 1.00 94.88 491 VAL A C 1
ATOM 3936 O O . VAL A 1 491 ? -26.827 2.647 31.889 1.00 94.88 491 VAL A O 1
ATOM 3939 N N . SER A 1 492 ? -28.756 1.679 32.506 1.00 91.38 492 SER A N 1
ATOM 3940 C CA . SER A 1 492 ? -28.116 0.590 33.259 1.00 91.38 492 SER A CA 1
ATOM 3941 C C . SER A 1 492 ? -27.293 -0.334 32.357 1.00 91.38 492 SER A C 1
ATOM 3943 O O . SER A 1 492 ? -26.158 -0.668 32.698 1.00 91.38 492 SER A O 1
ATOM 3945 N N . LEU A 1 493 ? -27.824 -0.685 31.180 1.00 93.31 493 LEU A N 1
ATOM 3946 C CA . LEU A 1 493 ? -27.144 -1.550 30.215 1.00 93.31 493 LEU A CA 1
ATOM 3947 C C . LEU A 1 493 ? -25.897 -0.901 29.618 1.00 93.31 493 LEU A C 1
ATOM 3949 O O . LEU A 1 493 ? -24.893 -1.574 29.436 1.00 93.31 493 LEU A O 1
ATOM 3953 N N . VAL A 1 494 ? -25.929 0.394 29.313 1.00 92.75 494 VAL A N 1
ATOM 3954 C CA . VAL A 1 494 ? -24.769 1.098 28.755 1.00 92.75 494 VAL A CA 1
ATOM 3955 C C . VAL A 1 494 ? -23.733 1.397 29.839 1.00 92.75 494 VAL A C 1
ATOM 3957 O O . VAL A 1 494 ? -22.531 1.310 29.581 1.00 92.75 494 VAL A O 1
ATOM 3960 N N . SER A 1 495 ? -24.177 1.680 31.069 1.00 92.81 495 SER A N 1
ATOM 3961 C CA . SER A 1 495 ? -23.288 1.940 32.209 1.00 92.81 495 SER A CA 1
ATOM 3962 C C . SER A 1 495 ? -22.306 0.795 32.459 1.00 92.81 495 SER A C 1
ATOM 3964 O O . SER A 1 495 ? -21.149 1.063 32.776 1.00 92.81 495 SER A O 1
ATOM 3966 N N . SER A 1 496 ? -22.706 -0.466 32.244 1.00 91.56 496 SER A N 1
ATOM 3967 C CA . SER A 1 496 ? -21.803 -1.616 32.418 1.00 91.56 496 SER A CA 1
ATOM 3968 C C . SER A 1 496 ? -20.644 -1.661 31.415 1.00 91.56 496 SER A C 1
ATOM 3970 O O . SER A 1 496 ? -19.678 -2.384 31.643 1.00 91.56 496 SER A O 1
ATOM 3972 N N . PHE A 1 497 ? -20.720 -0.904 30.316 1.00 90.75 497 PHE A N 1
ATOM 3973 C CA . PHE A 1 497 ? -19.664 -0.804 29.302 1.00 90.75 497 PHE A CA 1
ATOM 3974 C C . PHE A 1 497 ? -18.912 0.530 29.336 1.00 90.75 497 PHE A C 1
ATOM 3976 O O . PHE A 1 497 ? -17.902 0.672 28.650 1.00 90.75 497 PHE A O 1
ATOM 3983 N N . ASN A 1 498 ? -19.373 1.510 30.117 1.00 90.19 498 ASN A N 1
ATOM 3984 C CA . ASN A 1 498 ? -18.776 2.841 30.200 1.00 90.19 498 ASN A CA 1
ATOM 3985 C C . ASN A 1 498 ? -17.496 2.842 31.055 1.00 90.19 498 ASN A C 1
ATOM 3987 O O . ASN A 1 498 ? -17.413 3.467 32.112 1.00 90.19 498 ASN A O 1
ATOM 3991 N N . THR A 1 499 ? -16.463 2.153 30.577 1.00 88.00 499 THR A N 1
ATOM 3992 C CA . THR A 1 499 ? -15.171 2.012 31.265 1.00 88.00 499 THR A CA 1
ATOM 3993 C C . THR A 1 499 ? -14.409 3.331 31.425 1.00 88.00 499 THR A C 1
ATOM 3995 O O . THR A 1 499 ? -13.417 3.374 32.146 1.00 88.00 499 THR A O 1
ATOM 3998 N N . TYR A 1 500 ? -14.842 4.398 30.745 1.00 90.50 500 TYR A N 1
ATOM 3999 C CA . TYR A 1 500 ? -14.176 5.704 30.723 1.00 90.50 500 TYR A CA 1
ATOM 4000 C C . TYR A 1 500 ? -14.903 6.784 31.536 1.00 90.50 500 TYR A C 1
ATOM 4002 O O . TYR A 1 500 ? -14.461 7.930 31.547 1.00 90.50 500 TYR A O 1
ATOM 4010 N N . GLY A 1 501 ? -15.997 6.437 32.225 1.00 93.06 501 GLY A N 1
ATOM 4011 C CA . GLY A 1 501 ? -16.689 7.354 33.136 1.00 93.06 501 GLY A CA 1
ATOM 4012 C C . GLY A 1 501 ? -17.361 8.543 32.443 1.00 93.06 501 GLY A C 1
ATOM 4013 O O . GLY A 1 501 ? -17.465 9.620 33.026 1.00 93.06 501 GLY A O 1
ATOM 4014 N N . TRP A 1 502 ? -17.799 8.379 31.194 1.00 96.50 502 TRP A N 1
ATOM 4015 C CA . TRP A 1 502 ? -18.522 9.419 30.461 1.00 96.50 502 TRP A CA 1
ATOM 4016 C C . TRP A 1 502 ? -19.881 9.716 31.095 1.00 96.50 502 TRP A C 1
ATOM 4018 O O . TRP A 1 502 ? -20.529 8.813 31.620 1.00 96.50 502 TRP A O 1
ATOM 4028 N N . ASN A 1 503 ? -20.343 10.966 31.018 1.00 96.69 503 ASN A N 1
ATOM 4029 C CA . ASN A 1 503 ? -21.683 11.313 31.499 1.00 96.69 503 ASN A CA 1
ATOM 4030 C C . ASN A 1 503 ? -22.744 10.589 30.648 1.00 96.69 503 ASN A C 1
ATOM 4032 O O . ASN A 1 503 ? -22.638 10.611 29.423 1.00 96.69 503 ASN A O 1
ATOM 4036 N N . ILE A 1 504 ? -23.739 9.959 31.276 1.00 97.31 504 ILE A N 1
ATOM 4037 C CA . ILE A 1 504 ? -24.858 9.299 30.593 1.00 97.31 504 ILE A CA 1
ATOM 4038 C C . ILE A 1 504 ? -26.142 10.073 30.897 1.00 97.31 504 ILE A C 1
ATOM 4040 O O . ILE A 1 504 ? -26.510 10.223 32.061 1.00 97.31 504 ILE A O 1
ATOM 4044 N N . SER A 1 505 ? -26.842 10.530 29.858 1.00 97.19 505 SER A N 1
ATOM 4045 C CA . SER A 1 505 ? -28.113 11.255 29.986 1.00 97.19 505 SER A CA 1
ATOM 4046 C C . SER A 1 505 ? -29.202 10.666 29.095 1.00 97.19 505 SER A C 1
ATOM 4048 O O . SER A 1 505 ? -28.923 10.218 27.981 1.00 97.19 505 SER A O 1
ATOM 4050 N N . VAL A 1 506 ? -30.448 10.731 29.561 1.00 96.06 506 VAL A N 1
ATOM 4051 C CA . VAL A 1 506 ? -31.632 10.448 28.738 1.00 96.06 506 VAL A CA 1
ATOM 4052 C C . VAL A 1 506 ? -31.999 11.714 27.959 1.00 96.06 506 VAL A C 1
ATOM 4054 O O . VAL A 1 506 ? -31.902 12.810 28.517 1.00 96.06 506 VAL A O 1
ATOM 4057 N N . LYS A 1 507 ? -32.321 11.565 26.672 1.00 92.00 507 LYS A N 1
ATOM 4058 C CA . LYS A 1 507 ? -32.649 12.669 25.760 1.00 92.00 507 LYS A CA 1
ATOM 4059 C C . LYS A 1 507 ? -33.996 13.321 26.056 1.00 92.00 507 LYS A C 1
ATOM 4061 O O . LYS A 1 507 ? -34.940 12.587 26.419 1.00 92.00 507 LYS A O 1
#

Mean predicted aligned error: 8.28 Å

Secondary structure (DSSP, 8-state):
--PPP--HHHHHHHHHHHHHHHHHB-SSSBS-HHHHHHHHHHTT--HHHHHHHHHHHHHHHHH---TT--HHHHHHHHHHHHHHHHHHHHTTT-EE--GGGG-EEEEEETTEEEEEE-S-S-EE-SSGGGSHHHHHHHHIIIII-SS--S-SSPPPHHHHHHT--TT-EEEE-GGGGTTT--TT-EEEEEEETTEEEEEEEEE-SSHHHHHHHHHHHHHHTTTTTTT--EEEEEEET-TTS-S--HHHHHHS-SEEEEEEEEESSS--GGGGGGTTSEEEEEEEEE-S-TTGGG-TT-EE-GGGGTTEEE----------TTTS-TTS---EE----EEE--TT--HHHHHHHHHIIIIISTTSGGGSTTT-TT----EEEETT-TT--SSTT---TT---SEEEEE-SSSEEEEEHHHHTTS-GGGG--SBTTB--EEEEE-GGGPPP-EEEEES-GGGPPTTHHHHHHHHHHHTTTT-SEEEESSTHHHHHHHTT-TT--EEEE-